Protein AF-0000000072193819 (afdb_homodimer)

pLDDT: mean 91.0, std 9.98, range [28.5, 98.56]

Foldseek 3Di:
DQPVVLVVVLLVLLVVLLVVPDPDADWADALQPQKIKHWAQDFDDKDKAWDAWKKKAWSFFKKWKDFLNDIDIDGHQKMKTQQGTAMMIMTTDDHHPVTITIMMMGHDDLVLLLVLCVVVPPDDDDADPAAASMDMDGDGSVLSVLSSVVSVCSVVSVCNVPVVVVSNSVNSNVCLVDPNNSNSCQCNDPPDLNVLLRVLSVVCLVVLQDDDDLCVSCVVSVHHSVSSQVRNSRHGVDGSVRRSLVSLLNQLLCCCQPVVDDQVCSNNVSHDPDSVVSQVVNCVVVVHGSVVVNVVPNPPPD/DQPVVLVVVLLVLLVVLLVVPDPDADWADALQPQKIKHWAQDFDDKDKAFDAWKKKAWSFFKKWKDFLNDIDIDGHQKMKTQQGTAMMIMTTDDHHPVTITIMMMGHDDLVLLLVLCVVCVVDDDDADPAAASMDMDGDGSVLSVLSSVVSVCSVVSVCNVPVVVVSNSVNSNVCLVDPNNSNSCQCNDPPDLNVLLRVLRVVCLVVLQDDDDLCVSQVVSVHHSVSSQVNNSRHGVDGSVVRSLVSLLNQLLCCCQPVVDDQVCSNNVSHDPDSVVSQVVNCVVVVHGSVVVNVVPNPPPD

Structure (mmCIF, N/CA/C/O backbone):
data_AF-0000000072193819-model_v1
#
loop_
_entity.id
_entity.type
_entity.pdbx_description
1 polymer 'Transcriptional regulator, AraC family'
#
loop_
_atom_site.group_PDB
_atom_site.id
_atom_site.type_symbol
_atom_site.label_atom_id
_atom_site.label_alt_id
_atom_site.label_comp_id
_atom_site.label_asym_id
_atom_site.label_entity_id
_atom_site.label_seq_id
_atom_site.pdbx_PDB_ins_code
_atom_site.Cartn_x
_atom_site.Cartn_y
_atom_site.Cartn_z
_atom_site.occupancy
_atom_site.B_iso_or_equiv
_atom_site.auth_seq_id
_atom_site.auth_comp_id
_atom_site.auth_asym_id
_atom_site.auth_atom_id
_atom_site.pdbx_PDB_model_num
ATOM 1 N N . MET A 1 1 ? -12.773 -4.914 16.984 1 46.46 1 MET A N 1
ATOM 2 C CA . MET A 1 1 ? -12.267 -4.518 18.296 1 46.46 1 MET A CA 1
ATOM 3 C C . MET A 1 1 ? -10.748 -4.385 18.276 1 46.46 1 MET A C 1
ATOM 5 O O . MET A 1 1 ? -10.049 -5.272 17.783 1 46.46 1 MET A O 1
ATOM 9 N N . THR A 1 2 ? -10.347 -3.106 18.478 1 63.57 2 THR A N 1
ATOM 10 C CA . THR A 1 2 ? -8.912 -2.849 18.515 1 63.57 2 THR A CA 1
ATOM 11 C C . THR A 1 2 ? -8.221 -3.78 19.507 1 63.57 2 THR A C 1
ATOM 13 O O . THR A 1 2 ? -8.588 -3.826 20.682 1 63.57 2 THR A O 1
ATOM 16 N N . ASP A 1 3 ? -7.495 -4.817 19.085 1 79.42 3 ASP A N 1
ATOM 17 C CA . ASP A 1 3 ? -6.646 -5.683 19.897 1 79.42 3 ASP A CA 1
ATOM 18 C C . ASP A 1 3 ? -5.637 -4.866 20.702 1 79.42 3 ASP A C 1
ATOM 20 O O . ASP A 1 3 ? -4.683 -4.322 20.141 1 79.42 3 ASP A O 1
ATOM 24 N N . PRO A 1 4 ? -5.942 -4.635 22.058 1 85.91 4 PRO A N 1
ATOM 25 C CA . PRO A 1 4 ? -5.079 -3.793 22.89 1 85.91 4 PRO A CA 1
ATOM 26 C C . PRO A 1 4 ? -3.613 -4.217 22.838 1 85.91 4 PRO A C 1
ATOM 28 O O . PRO A 1 4 ? -2.72 -3.368 22.874 1 85.91 4 PRO A O 1
ATOM 31 N N . ILE A 1 5 ? -3.4 -5.473 22.713 1 87.72 5 ILE A N 1
ATOM 32 C CA . ILE A 1 5 ? -2.035 -5.985 22.667 1 87.72 5 ILE A CA 1
ATOM 33 C C . ILE A 1 5 ? -1.352 -5.52 21.383 1 87.72 5 ILE A C 1
ATOM 35 O O . ILE A 1 5 ? -0.183 -5.126 21.401 1 87.72 5 ILE A O 1
ATOM 39 N N . ARG A 1 6 ? -2.119 -5.522 20.393 1 88.06 6 ARG A N 1
ATOM 40 C CA . ARG A 1 6 ? -1.593 -5.067 19.11 1 88.06 6 ARG A CA 1
ATOM 41 C C . ARG A 1 6 ? -1.24 -3.584 19.159 1 88.06 6 ARG A C 1
ATOM 43 O O . ARG A 1 6 ? -0.19 -3.174 18.661 1 88.06 6 ARG A O 1
ATOM 50 N N . MET A 1 7 ? -2.072 -2.813 19.861 1 92.61 7 MET A N 1
ATOM 51 C CA . MET A 1 7 ? -1.851 -1.373 19.967 1 92.61 7 MET A CA 1
ATOM 52 C C . MET A 1 7 ? -0.575 -1.075 20.748 1 92.61 7 MET A C 1
ATOM 54 O O . MET A 1 7 ? 0.223 -0.229 20.341 1 92.61 7 MET A O 1
ATOM 58 N N . ILE A 1 8 ? -0.338 -1.804 21.758 1 92.52 8 ILE A N 1
ATOM 59 C CA . ILE A 1 8 ? 0.835 -1.611 22.603 1 92.52 8 ILE A CA 1
ATOM 60 C C . ILE A 1 8 ? 2.099 -1.953 21.818 1 92.52 8 ILE A C 1
ATOM 62 O O . ILE A 1 8 ? 3.077 -1.203 21.847 1 92.52 8 ILE A O 1
ATOM 66 N N . ARG A 1 9 ? 2.041 -2.983 21.135 1 91.39 9 ARG A N 1
ATOM 67 C CA . ARG A 1 9 ? 3.186 -3.426 20.345 1 91.39 9 ARG A CA 1
ATOM 68 C C . ARG A 1 9 ? 3.532 -2.407 19.264 1 91.39 9 ARG A C 1
ATOM 70 O O . ARG A 1 9 ? 4.703 -2.077 19.068 1 91.39 9 ARG A O 1
ATOM 77 N N . LEU A 1 10 ? 2.527 -1.947 18.63 1 93.71 10 LEU A N 1
ATOM 78 C CA . LEU A 1 10 ? 2.731 -0.986 17.552 1 93.71 10 LEU A CA 1
ATOM 79 C C . LEU A 1 10 ? 3.341 0.306 18.085 1 93.71 10 LEU A C 1
ATOM 81 O O . LEU A 1 10 ? 4.237 0.879 17.459 1 93.71 10 LEU A O 1
ATOM 85 N N . ARG A 1 11 ? 2.899 0.736 19.216 1 95.03 11 ARG A N 1
ATOM 86 C CA . ARG A 1 11 ? 3.413 1.963 19.814 1 95.03 11 ARG A CA 1
ATOM 87 C C . ARG A 1 11 ? 4.87 1.8 20.235 1 95.03 11 ARG A C 1
ATOM 89 O O . ARG A 1 11 ? 5.684 2.705 20.039 1 95.03 11 ARG A O 1
ATOM 96 N N . GLU A 1 12 ? 5.189 0.659 20.747 1 94.08 12 GLU A N 1
ATOM 97 C CA . GLU A 1 12 ? 6.562 0.374 21.153 1 94.08 12 GLU A CA 1
ATOM 98 C C . GLU A 1 12 ? 7.495 0.324 19.946 1 94.08 12 GLU A C 1
ATOM 100 O O . GLU A 1 12 ? 8.605 0.858 19.991 1 94.08 12 GLU A O 1
ATOM 105 N N . GLU A 1 13 ? 7.029 -0.345 18.98 1 93.55 13 GLU A N 1
ATOM 106 C CA . GLU A 1 13 ? 7.805 -0.422 17.746 1 93.55 13 GLU A CA 1
ATOM 107 C C . GLU A 1 13 ? 8.042 0.965 17.155 1 93.55 13 GLU A C 1
ATOM 109 O O . GLU A 1 13 ? 9.145 1.269 16.695 1 93.55 13 GLU A O 1
ATOM 114 N N . LEU A 1 14 ? 7.029 1.785 17.203 1 96.31 14 LEU A N 1
ATOM 115 C CA . LEU A 1 14 ? 7.116 3.139 16.666 1 96.31 14 LEU A CA 1
ATOM 116 C C . LEU A 1 14 ? 8.125 3.971 17.451 1 96.31 14 LEU A C 1
ATOM 118 O O . LEU A 1 14 ? 8.947 4.676 16.861 1 96.31 14 LEU A O 1
ATOM 122 N N . LEU A 1 15 ? 8.071 3.842 18.733 1 95.9 15 LEU A N 1
ATOM 123 C CA . LEU A 1 15 ? 8.995 4.56 19.604 1 95.9 15 LEU A CA 1
ATOM 124 C C . LEU A 1 15 ? 10.438 4.162 19.313 1 95.9 15 LEU A C 1
ATOM 126 O O . LEU A 1 15 ? 11.308 5.024 19.172 1 95.9 15 LEU A O 1
ATOM 130 N N . GLU A 1 16 ? 10.646 2.93 19.13 1 94.41 16 GLU A N 1
ATOM 131 C CA . GLU A 1 16 ? 11.988 2.417 18.87 1 94.41 16 GLU A CA 1
ATOM 132 C C . GLU A 1 16 ? 12.507 2.891 17.516 1 94.41 16 GLU A C 1
ATOM 134 O O . GLU A 1 16 ? 13.651 3.336 17.405 1 94.41 16 GLU A O 1
ATOM 139 N N . ARG A 1 17 ? 11.707 2.799 16.541 1 95.2 17 ARG A N 1
ATOM 140 C CA . ARG A 1 17 ? 12.118 3.206 15.202 1 95.2 17 ARG A CA 1
ATOM 141 C C . ARG A 1 17 ? 12.393 4.705 15.145 1 95.2 17 ARG A C 1
ATOM 143 O O . ARG A 1 17 ? 13.37 5.14 14.531 1 95.2 17 ARG A O 1
ATOM 150 N N . LEU A 1 18 ? 11.481 5.429 15.77 1 96.24 18 LEU A N 1
ATOM 151 C CA . LEU A 1 18 ? 11.629 6.881 15.758 1 96.24 18 LEU A CA 1
ATOM 152 C C . LEU A 1 18 ? 12.944 7.298 16.406 1 96.24 18 LEU A C 1
ATOM 154 O O . LEU A 1 18 ? 13.673 8.131 15.862 1 96.24 18 LEU A O 1
ATOM 158 N N . ARG A 1 19 ? 13.312 6.716 17.458 1 93.39 19 ARG A N 1
ATOM 159 C CA . ARG A 1 19 ? 14.539 7.041 18.178 1 93.39 19 ARG A CA 1
ATOM 160 C C . ARG A 1 19 ? 15.768 6.749 17.324 1 93.39 19 ARG A C 1
ATOM 162 O O . ARG A 1 19 ? 16.751 7.492 17.366 1 93.39 19 ARG A O 1
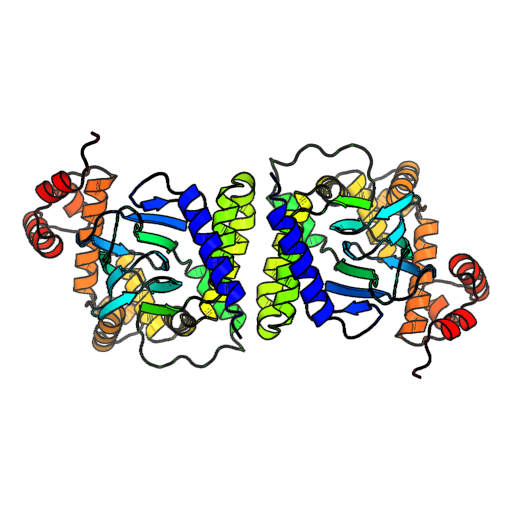ATOM 169 N N . CYS A 1 20 ? 15.669 5.731 16.509 1 94.82 20 CYS A N 1
ATOM 170 C CA . CYS A 1 20 ? 16.796 5.327 15.675 1 94.82 20 CYS A CA 1
ATOM 171 C C . CYS A 1 20 ? 17.022 6.324 14.544 1 94.82 20 CYS A C 1
ATOM 173 O O . CYS A 1 20 ? 18.141 6.457 14.044 1 94.82 20 CYS A O 1
ATOM 175 N N . HIS A 1 21 ? 15.99 7.085 14.268 1 96.3 21 HIS A N 1
ATOM 176 C CA . HIS A 1 21 ? 16.101 7.956 13.104 1 96.3 21 HIS A CA 1
ATOM 177 C C . HIS A 1 21 ? 16.243 9.416 13.52 1 96.3 21 HIS A C 1
ATOM 179 O O . HIS A 1 21 ? 16.281 10.307 12.668 1 96.3 21 HIS A O 1
ATOM 185 N N . LEU A 1 22 ? 16.304 9.633 14.825 1 95.69 22 LEU A N 1
ATOM 186 C CA . LEU A 1 22 ? 16.42 11.002 15.315 1 95.69 22 LEU A CA 1
ATOM 187 C C . LEU A 1 22 ? 17.848 11.301 15.759 1 95.69 22 LEU A C 1
ATOM 189 O O . LEU A 1 22 ? 18.317 10.7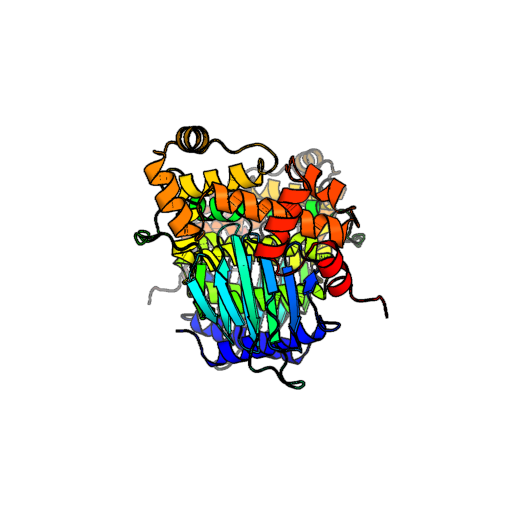59 16.762 1 95.69 22 LEU A O 1
ATOM 193 N N . PRO A 1 23 ? 18.581 12.124 15.096 1 92.07 23 PRO A N 1
ATOM 194 C CA . PRO A 1 23 ? 19.967 12.43 15.457 1 92.07 23 PRO A CA 1
ATOM 195 C C . PRO A 1 23 ? 20.07 13.365 16.66 1 92.07 23 PRO A C 1
ATOM 197 O O . PRO A 1 23 ? 21.127 13.453 17.29 1 92.07 23 PRO A O 1
ATOM 200 N N . GLY A 1 24 ? 19.055 14.131 17.002 1 91.08 24 GLY A N 1
ATOM 201 C CA . GLY A 1 24 ? 19.012 15.099 18.087 1 91.08 24 GLY A CA 1
ATOM 202 C C . GLY A 1 24 ? 17.726 15.902 18.12 1 91.08 24 GLY A C 1
ATOM 203 O O . GLY A 1 24 ? 16.773 15.588 17.403 1 91.08 24 GLY A O 1
ATOM 204 N N . PRO A 1 25 ? 17.714 16.884 18.971 1 91.26 25 PRO A N 1
ATOM 205 C CA . PRO A 1 25 ? 16.506 17.707 19.064 1 91.26 25 PRO A CA 1
ATOM 206 C C . PRO A 1 25 ? 16.256 18.533 17.805 1 91.26 25 PRO A C 1
ATOM 208 O O . PRO A 1 25 ? 17.205 18.955 17.14 1 91.26 25 PRO A O 1
ATOM 211 N N . GLY A 1 26 ? 14.986 18.779 17.453 1 91.89 26 GLY A N 1
ATOM 212 C CA . GLY A 1 26 ? 14.621 19.583 16.298 1 91.89 26 GLY A CA 1
ATOM 213 C C . GLY A 1 26 ? 13.633 18.892 15.377 1 91.89 26 GLY A C 1
ATOM 214 O O . GLY A 1 26 ? 12.991 17.915 15.769 1 91.89 26 GLY A O 1
ATOM 215 N N . ILE A 1 27 ? 13.406 19.485 14.286 1 93.61 27 ILE A N 1
ATOM 216 C CA . ILE A 1 27 ? 12.573 18.931 13.224 1 93.61 27 ILE A CA 1
ATOM 217 C C . ILE A 1 27 ? 13.458 18.321 12.139 1 93.61 27 ILE A C 1
ATOM 219 O O . ILE A 1 27 ? 14.366 18.98 11.626 1 93.61 27 ILE A O 1
ATOM 223 N N . HIS A 1 28 ? 13.176 17.105 11.76 1 96.62 28 HIS A N 1
ATOM 224 C CA . HIS A 1 28 ? 14.025 16.384 10.817 1 96.62 28 HIS A CA 1
ATOM 225 C C . HIS A 1 28 ? 13.215 15.86 9.636 1 96.62 28 HIS A C 1
ATOM 227 O O . HIS A 1 28 ? 12.491 14.87 9.765 1 96.62 28 HIS A O 1
ATOM 233 N N . PRO A 1 29 ? 13.361 16.546 8.485 1 96.85 29 PRO A N 1
ATOM 234 C CA . PRO A 1 29 ? 12.765 15.955 7.284 1 96.85 29 PRO A CA 1
ATOM 235 C C . PRO A 1 29 ? 13.372 14.599 6.93 1 96.85 29 PRO A C 1
ATOM 237 O O . PRO A 1 29 ? 14.545 14.35 7.217 1 96.85 29 PRO A O 1
ATOM 240 N N . THR A 1 30 ? 12.619 13.731 6.349 1 97.81 30 THR A N 1
ATOM 241 C CA . THR A 1 30 ? 13.116 12.418 5.953 1 97.81 30 THR A CA 1
ATOM 242 C C . THR A 1 30 ? 13.232 12.319 4.435 1 97.81 30 THR A C 1
ATOM 244 O O . THR A 1 30 ? 12.926 13.275 3.72 1 97.81 30 THR A O 1
ATOM 247 N N . ALA A 1 31 ? 13.731 11.195 4.017 1 97.16 31 ALA A N 1
ATOM 248 C CA . ALA A 1 31 ? 13.858 10.935 2.585 1 97.16 31 ALA A CA 1
ATOM 249 C C . ALA A 1 31 ? 12.49 10.73 1.941 1 97.16 31 ALA A C 1
ATOM 251 O O . ALA A 1 31 ? 12.365 10.754 0.714 1 97.16 31 ALA A O 1
ATOM 252 N N . ILE A 1 32 ? 11.504 10.444 2.754 1 97.98 32 ILE A N 1
ATOM 253 C CA . ILE A 1 32 ? 10.134 10.381 2.257 1 97.98 32 ILE A CA 1
ATOM 254 C C . ILE A 1 32 ? 9.523 11.78 2.25 1 97.98 32 ILE A C 1
ATOM 256 O O . ILE A 1 32 ? 9.376 12.406 3.303 1 97.98 32 ILE A O 1
ATOM 260 N N . GLU A 1 33 ? 9.154 12.232 1.109 1 96.26 33 GLU A N 1
ATOM 261 C CA . GLU A 1 33 ? 8.659 13.596 0.946 1 96.26 33 GLU A CA 1
ATOM 262 C C . GLU A 1 33 ? 7.459 13.86 1.851 1 96.26 33 GLU A C 1
ATOM 264 O O . GLU A 1 33 ? 6.503 13.082 1.866 1 96.26 33 GLU A O 1
ATOM 269 N N . GLY A 1 34 ? 7.577 14.934 2.657 1 96.68 34 GLY A N 1
ATOM 270 C CA . GLY A 1 34 ? 6.467 15.367 3.49 1 96.68 34 GLY A CA 1
ATOM 271 C C . GLY A 1 34 ? 6.478 14.739 4.872 1 96.68 34 GLY A C 1
ATOM 272 O O . GLY A 1 34 ? 5.751 15.179 5.765 1 96.68 34 GLY A O 1
ATOM 273 N N . LEU A 1 35 ? 7.247 13.674 5.071 1 98.52 35 LEU A N 1
ATOM 274 C CA . LEU A 1 35 ? 7.326 12.994 6.36 1 98.52 35 LEU A CA 1
ATOM 275 C C . LEU A 1 35 ? 8.449 13.575 7.213 1 98.52 35 LEU A C 1
ATOM 277 O O . LEU A 1 35 ? 9.61 13.577 6.799 1 98.52 35 LEU A O 1
ATOM 281 N N . ASN A 1 36 ? 8.117 14.052 8.41 1 98.2 36 ASN A N 1
ATOM 282 C CA . ASN A 1 36 ? 9.073 14.701 9.3 1 98.2 36 ASN A CA 1
ATOM 283 C C . ASN A 1 36 ? 9.031 14.1 10.702 1 98.2 36 ASN A C 1
ATOM 285 O O . ASN A 1 36 ? 7.964 13.724 11.19 1 98.2 36 ASN A O 1
ATOM 289 N N . LEU A 1 37 ? 10.144 14.013 11.286 1 98.32 37 LEU A N 1
ATOM 290 C CA . LEU A 1 37 ? 10.295 13.536 12.657 1 98.32 37 LEU A CA 1
ATOM 291 C C . LEU A 1 37 ? 10.696 14.676 13.587 1 98.32 37 LEU A C 1
ATOM 293 O O . LEU A 1 37 ? 11.5 15.533 13.215 1 98.32 37 LEU A O 1
ATOM 297 N N . VAL A 1 38 ? 10.157 14.711 14.792 1 96.31 38 VAL A N 1
ATOM 298 C CA . VAL A 1 38 ? 10.404 15.824 15.702 1 96.31 38 VAL A CA 1
ATOM 299 C C . VAL A 1 38 ? 10.829 15.29 17.068 1 96.31 38 VAL A C 1
ATOM 301 O O . VAL A 1 38 ? 10.206 14.371 17.604 1 96.31 38 VAL A O 1
ATOM 304 N N . LEU A 1 39 ? 11.845 15.783 17.574 1 95.37 39 LEU A N 1
ATOM 305 C CA . LEU A 1 39 ? 12.307 15.563 18.94 1 95.37 39 LEU A CA 1
ATOM 306 C C . LEU A 1 39 ? 12.461 16.886 19.682 1 95.37 39 LEU A C 1
ATOM 308 O O . LEU A 1 39 ? 13.165 17.785 19.217 1 95.37 39 LEU A O 1
ATOM 312 N N . ARG A 1 40 ? 11.764 17.042 20.748 1 93.07 40 ARG A N 1
ATOM 313 C CA . ARG A 1 40 ? 11.917 18.201 21.621 1 93.07 40 ARG A CA 1
ATOM 314 C C . ARG A 1 40 ? 12.303 17.776 23.034 1 93.07 40 ARG A C 1
ATOM 316 O O . ARG A 1 40 ? 11.713 16.849 23.592 1 93.07 40 ARG A O 1
ATOM 323 N N . GLU A 1 41 ? 13.247 18.44 23.568 1 88.61 41 GLU A N 1
ATOM 324 C CA . GLU A 1 41 ? 13.736 18.118 24.906 1 88.61 41 GLU A CA 1
ATOM 325 C C . GLU A 1 41 ? 13.438 19.247 25.889 1 88.61 41 GLU A C 1
ATOM 327 O O . GLU A 1 41 ? 13.588 19.077 27.101 1 88.61 41 GLU A O 1
ATOM 332 N N . GLU A 1 42 ? 13.159 20.383 25.362 1 80.91 42 GLU A N 1
ATOM 333 C CA . GLU A 1 42 ? 12.879 21.524 26.229 1 80.91 42 GLU A CA 1
ATOM 334 C C . GLU A 1 42 ? 11.403 21.907 26.177 1 80.91 42 GLU A C 1
ATOM 336 O O . GLU A 1 42 ? 10.759 21.777 25.134 1 80.91 42 GLU A O 1
ATOM 341 N N . SER A 1 43 ? 10.942 22.349 27.421 1 74.54 43 SER A N 1
ATOM 342 C CA . SER A 1 43 ? 9.53 22.693 27.558 1 74.54 43 SER A CA 1
ATOM 343 C C . SER A 1 43 ? 9.322 24.203 27.516 1 74.54 43 SER A C 1
ATOM 345 O O . SER A 1 43 ? 10.273 24.97 27.679 1 74.54 43 SER A O 1
ATOM 347 N N . GLY A 1 44 ? 8.114 24.577 27.176 1 66.2 44 GLY A N 1
ATOM 348 C CA . GLY A 1 44 ? 7.538 25.861 27.542 1 66.2 44 GLY A CA 1
ATOM 349 C C . GLY A 1 44 ? 7.699 26.916 26.464 1 66.2 44 GLY A C 1
ATOM 350 O O . GLY A 1 44 ? 6.97 27.911 26.448 1 66.2 44 GLY A O 1
ATOM 351 N N . LYS A 1 45 ? 8.539 26.773 25.509 1 77.7 45 LYS A N 1
ATOM 352 C CA . LYS A 1 45 ? 8.615 27.835 24.509 1 77.7 45 LYS A CA 1
ATOM 353 C C . LYS A 1 45 ? 7.59 27.62 23.4 1 77.7 45 LYS A C 1
ATOM 355 O O . LYS A 1 45 ? 7.565 26.563 22.766 1 77.7 45 LYS A O 1
ATOM 360 N N . ALA A 1 46 ? 6.735 28.68 23.355 1 83.04 46 ALA A N 1
ATOM 361 C CA . ALA A 1 46 ? 5.72 28.619 22.307 1 83.04 46 ALA A CA 1
ATOM 362 C C . ALA A 1 46 ? 6.348 28.779 20.925 1 83.04 46 ALA A C 1
ATOM 364 O O . ALA A 1 46 ? 7.248 29.601 20.736 1 83.04 46 ALA A O 1
ATOM 365 N N . GLU A 1 47 ? 5.951 27.908 20.117 1 85.81 47 GLU A N 1
ATOM 366 C CA . GLU A 1 47 ? 6.35 28.005 18.716 1 85.81 47 GLU A CA 1
ATOM 367 C C . GLU A 1 47 ? 5.175 28.421 17.835 1 85.81 47 GLU A C 1
ATOM 369 O O . GLU A 1 47 ? 4.049 27.963 18.036 1 85.81 47 GLU A O 1
ATOM 374 N N . LYS A 1 48 ? 5.457 29.424 17.02 1 87.85 48 LYS A N 1
ATOM 375 C CA . LYS A 1 48 ? 4.458 29.881 16.059 1 87.85 48 LYS A CA 1
ATOM 376 C C . LYS A 1 48 ? 4.86 29.516 14.633 1 87.85 48 LYS A C 1
ATOM 378 O O . LYS A 1 48 ? 6.031 29.63 14.263 1 87.85 48 LYS A O 1
ATOM 383 N N . CYS A 1 49 ? 3.902 29.028 13.958 1 88.04 49 CYS A N 1
ATOM 384 C CA . CYS A 1 49 ? 4.178 28.704 12.563 1 88.04 49 CYS A CA 1
ATOM 385 C C . CYS A 1 49 ? 2.9 28.73 11.733 1 88.04 49 CYS A C 1
ATOM 387 O O . CYS A 1 49 ? 1.797 28.733 12.284 1 88.04 49 CYS A O 1
ATOM 389 N N . PHE A 1 50 ? 3.051 28.995 10.476 1 89.62 50 PHE A N 1
ATOM 390 C CA . PHE A 1 50 ? 1.975 28.797 9.512 1 89.62 50 PHE A CA 1
ATOM 391 C C . PHE A 1 50 ? 2.124 27.457 8.802 1 89.62 50 PHE A C 1
ATOM 393 O O . PHE A 1 50 ? 3.051 27.267 8.012 1 89.62 50 PHE A O 1
ATOM 400 N N . GLU A 1 51 ? 1.234 26.56 9.043 1 88.57 51 GLU A N 1
ATOM 401 C CA . GLU A 1 51 ? 1.433 25.181 8.607 1 88.57 51 GLU A CA 1
ATOM 402 C C . GLU A 1 51 ? 0.546 24.847 7.411 1 88.57 51 GLU A C 1
ATOM 404 O O . GLU A 1 51 ? -0.574 25.349 7.303 1 88.57 51 GLU A O 1
ATOM 409 N N . ARG A 1 52 ? 1.103 24.023 6.592 1 92.53 52 ARG A N 1
ATOM 410 C CA . ARG A 1 52 ? 0.315 23.348 5.567 1 92.53 52 ARG A CA 1
ATOM 411 C C . ARG A 1 52 ? -0.519 22.222 6.17 1 92.53 52 ARG A C 1
ATOM 413 O O . ARG A 1 52 ? -0.245 21.767 7.283 1 92.53 52 ARG A O 1
ATOM 420 N N . PRO A 1 53 ? -1.505 21.796 5.396 1 95.59 53 PRO A N 1
ATOM 421 C CA . PRO A 1 53 ? -2.295 20.665 5.889 1 95.59 53 PRO A CA 1
ATOM 422 C C . PRO A 1 53 ? -1.435 19.452 6.236 1 95.59 53 PRO A C 1
ATOM 424 O O . PRO A 1 53 ? -0.525 19.099 5.481 1 95.59 53 PRO A O 1
ATOM 427 N N . LEU A 1 54 ? -1.7 18.864 7.39 1 97.72 54 LEU A N 1
ATOM 428 C CA . LEU A 1 54 ? -0.844 17.772 7.841 1 97.72 54 LEU A CA 1
ATOM 429 C C . LEU A 1 54 ? -1.6 16.843 8.784 1 97.72 54 LEU A C 1
ATOM 431 O O . LEU A 1 54 ? -2.667 17.199 9.29 1 97.72 54 LEU A O 1
ATOM 435 N N . VAL A 1 55 ? -1.162 15.644 8.899 1 98.35 55 VAL A N 1
ATOM 436 C CA . VAL A 1 55 ? -1.499 14.743 9.996 1 98.35 55 VAL A CA 1
ATOM 437 C C . VAL A 1 55 ? -0.29 14.569 10.912 1 98.35 55 VAL A C 1
ATOM 439 O O . VAL A 1 55 ? 0.834 14.385 10.439 1 98.35 55 VAL A O 1
ATOM 442 N N . GLY A 1 56 ? -0.5 14.754 12.155 1 97.97 56 GLY A N 1
ATOM 443 C CA . GLY A 1 56 ? 0.534 14.573 13.161 1 97.97 56 GLY A CA 1
ATOM 444 C C . GLY A 1 56 ? 0.2 13.494 14.174 1 97.97 56 GLY A C 1
ATOM 445 O O . GLY A 1 56 ? -0.959 13.34 14.565 1 97.97 56 GLY A O 1
ATOM 446 N N . LEU A 1 57 ? 1.149 12.779 14.61 1 98.29 57 LEU A N 1
ATOM 447 C CA . LEU A 1 57 ? 1.005 11.718 15.601 1 98.29 57 LEU A CA 1
ATOM 448 C C . LEU A 1 57 ? 1.95 11.941 16.777 1 98.29 57 LEU A C 1
ATOM 450 O O . LEU A 1 57 ? 3.169 11.997 16.596 1 98.29 57 LEU A O 1
ATOM 454 N N . VAL A 1 58 ? 1.41 12.044 17.925 1 97.63 58 VAL A N 1
ATOM 455 C CA . VAL A 1 58 ? 2.23 12.123 19.13 1 97.63 58 VAL A CA 1
ATOM 456 C C . VAL A 1 58 ? 2.676 10.722 19.544 1 97.63 58 VAL A C 1
ATOM 458 O O . VAL A 1 58 ? 1.849 9.883 19.909 1 97.63 58 VAL A O 1
ATOM 461 N N . VAL A 1 59 ? 3.924 10.5 19.524 1 97.03 59 VAL A N 1
ATOM 462 C CA . VAL A 1 59 ? 4.467 9.206 19.922 1 97.03 59 VAL A CA 1
ATOM 463 C C . VAL A 1 59 ? 4.734 9.197 21.426 1 97.03 59 VAL A C 1
ATOM 465 O O . VAL A 1 59 ? 4.534 8.179 22.092 1 97.03 59 VAL A O 1
ATOM 468 N N . GLN A 1 60 ? 5.185 10.348 21.92 1 95.81 60 GLN A N 1
ATOM 469 C CA . GLN A 1 60 ? 5.479 10.511 23.34 1 95.81 60 GLN A CA 1
ATOM 470 C C . GLN A 1 60 ? 5.319 11.965 23.772 1 95.81 60 GLN A C 1
ATOM 472 O O . GLN A 1 60 ? 5.745 12.88 23.064 1 95.81 60 GLN A O 1
ATOM 477 N N . GLY A 1 61 ? 4.663 12.121 24.932 1 94.16 61 GLY A N 1
ATOM 478 C CA . GLY A 1 61 ? 4.534 13.455 25.495 1 94.16 61 GLY A CA 1
ATOM 479 C C . GLY A 1 61 ? 3.187 14.094 25.214 1 94.16 61 GLY A C 1
ATOM 480 O O . GLY A 1 61 ? 2.228 13.403 24.862 1 94.16 61 GLY A O 1
ATOM 481 N N . THR A 1 62 ? 3.104 15.409 25.522 1 94.48 62 THR A N 1
ATOM 482 C CA . THR A 1 62 ? 1.866 16.165 25.363 1 94.48 62 THR A CA 1
ATOM 483 C C . THR A 1 62 ? 2.134 17.502 24.679 1 94.48 62 THR A C 1
ATOM 485 O O . THR A 1 62 ? 3.11 18.184 24.997 1 94.48 62 THR A O 1
ATOM 488 N N . LYS A 1 63 ? 1.295 17.796 23.739 1 94.87 63 LYS A N 1
ATOM 489 C CA . LYS A 1 63 ? 1.406 19.049 22.996 1 94.87 63 LYS A CA 1
ATOM 490 C C . LYS A 1 63 ? 0.136 19.884 23.134 1 94.87 63 LYS A C 1
ATOM 492 O O . LYS A 1 63 ? -0.972 19.345 23.114 1 94.87 63 LYS A O 1
ATOM 497 N N . HIS A 1 64 ? 0.293 21.132 23.373 1 94.65 64 HIS A N 1
ATOM 498 C CA . HIS A 1 64 ? -0.773 22.127 23.36 1 94.65 64 HIS A CA 1
ATOM 499 C C . HIS A 1 64 ? -0.684 23.014 22.122 1 94.65 64 HIS A C 1
ATOM 501 O O . HIS A 1 64 ? 0.39 23.521 21.793 1 94.65 64 HIS A O 1
ATOM 507 N N . SER A 1 65 ? -1.792 23.111 21.426 1 94.6 65 SER A N 1
ATOM 508 C CA . SER A 1 65 ? -1.797 23.932 20.219 1 94.6 65 SER A CA 1
ATOM 509 C C . SER A 1 65 ? -3.027 24.831 20.167 1 94.6 65 SER A C 1
ATOM 511 O O . SER A 1 65 ? -4.122 24.417 20.554 1 94.6 65 SER A O 1
ATOM 513 N N . PHE A 1 66 ? -2.792 26.011 19.809 1 92.19 66 PHE A N 1
ATOM 514 C CA . PHE A 1 66 ? -3.868 26.928 19.452 1 92.19 66 PHE A CA 1
ATOM 515 C C . PHE A 1 66 ? -4.023 27.017 17.938 1 92.19 66 PHE A C 1
ATOM 517 O O . PHE A 1 66 ? -3.11 27.463 17.241 1 92.19 66 PHE A O 1
ATOM 524 N N . MET A 1 67 ? -5.148 26.493 17.458 1 90.98 67 MET A N 1
ATOM 525 C CA . MET A 1 67 ? -5.445 26.406 16.031 1 90.98 67 MET A CA 1
ATOM 526 C C . MET A 1 67 ? -6.903 26.757 15.757 1 90.98 67 MET A C 1
ATOM 528 O O . MET A 1 67 ? -7.805 26.242 16.42 1 90.98 67 MET A O 1
ATOM 532 N N . GLY A 1 68 ? -7.097 27.627 14.777 1 83.82 68 GLY A N 1
ATOM 533 C CA . GLY A 1 68 ? -8.462 27.96 14.401 1 83.82 68 GLY A CA 1
ATOM 534 C C . GLY A 1 68 ? -9.249 28.61 15.524 1 83.82 68 GLY A C 1
ATOM 535 O O . GLY A 1 68 ? -10.442 28.348 15.685 1 83.82 68 GLY A O 1
ATOM 536 N N . GLY A 1 69 ? -8.588 29.2 16.372 1 82.88 69 GLY A N 1
ATOM 537 C CA . GLY A 1 69 ? -9.25 29.917 17.45 1 82.88 69 GLY A CA 1
ATOM 538 C C . GLY A 1 69 ? -9.591 29.032 18.634 1 82.88 69 GLY A C 1
ATOM 539 O O . GLY A 1 69 ? -10.29 29.461 19.555 1 82.88 69 GLY A O 1
ATOM 540 N N . ARG A 1 70 ? -9.085 27.847 18.595 1 90.4 70 ARG A N 1
ATOM 541 C CA . ARG A 1 70 ? -9.396 26.906 19.666 1 90.4 70 ARG A CA 1
ATOM 542 C C . ARG A 1 70 ? -8.126 26.271 20.223 1 90.4 70 ARG A C 1
ATOM 544 O O . ARG A 1 70 ? -7.11 26.192 19.529 1 90.4 70 ARG A O 1
ATOM 551 N N . ASP A 1 71 ? -8.306 25.863 21.421 1 92.92 71 ASP A N 1
ATOM 552 C CA . ASP A 1 71 ? -7.208 25.174 22.09 1 92.92 71 ASP A CA 1
ATOM 553 C C . ASP A 1 71 ? -7.359 23.659 21.976 1 92.92 71 ASP A C 1
ATOM 555 O O . ASP A 1 71 ? -8.455 23.124 22.154 1 92.92 71 ASP A O 1
ATOM 559 N N . TYR A 1 72 ? -6.284 23.069 21.693 1 94.75 72 TYR A N 1
ATOM 560 C CA . TYR A 1 72 ? -6.239 21.613 21.625 1 94.75 72 TYR A CA 1
ATOM 561 C C . TYR A 1 72 ? -5.103 21.062 22.479 1 94.75 72 TYR A C 1
ATOM 563 O O . TYR A 1 72 ? -4.013 21.637 22.518 1 94.75 72 TYR A O 1
ATOM 571 N N . THR A 1 73 ? -5.388 20.086 23.184 1 95.63 73 THR A N 1
ATOM 572 C CA . THR A 1 73 ? -4.377 19.306 23.89 1 95.63 73 THR A CA 1
ATOM 573 C C . THR A 1 73 ? -4.416 17.845 23.45 1 95.63 73 THR A C 1
ATOM 575 O O . THR A 1 73 ? -5.481 17.223 23.44 1 95.63 73 THR A O 1
ATOM 578 N N . TYR A 1 74 ? -3.291 17.362 23.088 1 96.08 74 TYR A N 1
ATOM 579 C CA . TYR A 1 74 ? -3.226 15.976 22.639 1 96.08 74 TYR A CA 1
ATOM 580 C C . TYR A 1 74 ? -1.891 15.343 23.014 1 96.08 74 TYR A C 1
ATOM 582 O O . TYR A 1 74 ? -0.874 16.034 23.11 1 96.08 74 TYR A O 1
ATOM 590 N N . GLY A 1 75 ? -2.024 13.993 23.268 1 95.11 75 GLY A N 1
ATOM 591 C CA . GLY A 1 75 ? -0.867 13.304 23.818 1 95.11 75 GLY A CA 1
ATOM 592 C C . GLY A 1 75 ? -0.637 11.937 23.203 1 95.11 75 GLY A C 1
ATOM 593 O O . GLY A 1 75 ? -1.044 11.686 22.067 1 95.11 75 GLY A O 1
ATOM 594 N N . ASP A 1 76 ? 0.002 10.999 23.965 1 92.77 76 ASP A N 1
ATOM 595 C CA . ASP A 1 76 ? 0.505 9.711 23.497 1 92.77 76 ASP A CA 1
ATOM 596 C C . ASP A 1 76 ? -0.57 8.949 22.725 1 92.77 76 ASP A C 1
ATOM 598 O O . ASP A 1 76 ? -1.627 8.629 23.274 1 92.77 76 ASP A O 1
ATOM 602 N N . GLY A 1 77 ? -0.209 8.742 21.505 1 93.82 77 GLY A N 1
ATOM 603 C CA . GLY A 1 77 ? -1.075 7.888 20.707 1 93.82 77 GLY A CA 1
ATOM 604 C C . GLY A 1 77 ? -2.188 8.649 20.013 1 93.82 77 GLY A C 1
ATOM 605 O O . GLY A 1 77 ? -2.966 8.068 19.254 1 93.82 77 GLY A O 1
ATOM 606 N N . GLN A 1 78 ? -2.269 9.935 20.279 1 96.8 78 GLN A N 1
ATOM 607 C CA . GLN A 1 78 ? -3.284 10.736 19.603 1 96.8 78 GLN A CA 1
ATOM 608 C C . GLN A 1 78 ? -2.724 11.38 18.338 1 96.8 78 GLN A C 1
ATOM 610 O O . GLN A 1 78 ? -1.519 11.615 18.236 1 96.8 78 GLN A O 1
ATOM 615 N N . SER A 1 79 ? -3.599 11.519 17.405 1 97.99 79 SER A N 1
ATOM 616 C CA . SER A 1 79 ? -3.243 12.179 16.153 1 97.99 79 SER A CA 1
ATOM 617 C C . SER A 1 79 ? -4.059 13.451 15.949 1 97.99 79 SER A C 1
ATOM 619 O O . SER A 1 79 ? -5.156 13.587 16.496 1 97.99 79 SER A O 1
ATOM 621 N N . VAL A 1 80 ? -3.474 14.37 15.24 1 97.46 80 VAL A N 1
ATOM 622 C CA . VAL A 1 80 ? -4.118 15.634 14.896 1 97.46 80 VAL A CA 1
ATOM 623 C C . VAL A 1 80 ? -4.081 15.837 13.383 1 97.46 80 VAL A C 1
ATOM 625 O O . VAL A 1 80 ? -3.08 15.528 12.733 1 97.46 80 VAL A O 1
ATOM 628 N N . VAL A 1 81 ? -5.202 16.251 12.845 1 96.94 81 VAL A N 1
ATOM 629 C CA . VAL A 1 81 ? -5.254 16.641 11.44 1 96.94 81 VAL A CA 1
ATOM 630 C C . VAL A 1 81 ? -5.579 18.129 11.329 1 96.94 81 VAL A C 1
ATOM 632 O O . VAL A 1 81 ? -6.547 18.606 11.926 1 96.94 81 VAL A O 1
ATOM 635 N N . VAL A 1 82 ? -4.751 18.825 10.713 1 96.14 82 VAL A N 1
ATOM 636 C CA . VAL A 1 82 ? -5.001 20.193 10.269 1 96.14 82 VAL A CA 1
ATOM 637 C C . VAL A 1 82 ? -5.281 20.206 8.768 1 96.14 82 VAL A C 1
ATOM 639 O O . VAL A 1 82 ? -4.388 19.937 7.961 1 96.14 82 VAL A O 1
ATOM 642 N N . ALA A 1 83 ? -6.471 20.611 8.385 1 93.99 83 ALA A N 1
ATOM 643 C CA . ALA A 1 83 ? -6.939 20.3 7.036 1 93.99 83 ALA A CA 1
ATOM 644 C C . ALA A 1 83 ? -6.72 21.481 6.095 1 93.99 83 ALA A C 1
ATOM 646 O O . ALA A 1 83 ? -6.828 21.338 4.874 1 93.99 83 ALA A O 1
ATOM 647 N N . VAL A 1 84 ? -6.383 22.619 6.605 1 92.83 84 VAL A N 1
ATOM 648 C CA . VAL A 1 84 ? -6.138 23.8 5.783 1 92.83 84 VAL A CA 1
ATOM 649 C C . VAL A 1 84 ? -4.888 24.524 6.277 1 92.83 84 VAL A C 1
ATOM 651 O O . VAL A 1 84 ? -4.45 24.316 7.411 1 92.83 84 VAL A O 1
ATOM 654 N N . ASP A 1 85 ? -4.345 25.314 5.409 1 92.65 85 ASP A N 1
ATOM 655 C CA . ASP A 1 85 ? -3.237 26.165 5.832 1 92.65 85 ASP A CA 1
ATOM 656 C C . ASP A 1 85 ? -3.667 27.113 6.949 1 92.65 85 ASP A C 1
ATOM 658 O O . ASP A 1 85 ? -4.663 27.827 6.815 1 92.65 85 ASP A O 1
ATOM 662 N N . MET A 1 86 ? -2.946 27.104 8.023 1 92.07 86 MET A N 1
ATOM 663 C CA . MET A 1 86 ? -3.351 28.034 9.074 1 92.07 86 MET A CA 1
ATOM 664 C C . MET A 1 86 ? -2.223 28.242 10.079 1 92.07 86 MET A C 1
ATOM 666 O O . MET A 1 86 ? -1.305 27.425 10.166 1 92.07 86 MET A O 1
ATOM 670 N N . PRO A 1 87 ? -2.236 29.372 10.771 1 91.26 87 PRO A N 1
ATOM 671 C CA . PRO A 1 87 ? -1.257 29.579 11.84 1 91.26 87 PRO A CA 1
ATOM 672 C C . PRO A 1 87 ? -1.495 28.668 13.042 1 91.26 87 PRO A C 1
ATOM 674 O O . PRO A 1 87 ? -2.644 28.41 13.407 1 91.26 87 PRO A O 1
ATOM 677 N N . ILE A 1 88 ? -0.483 28.215 13.594 1 92.77 88 ILE A N 1
ATOM 678 C CA . ILE A 1 88 ? -0.523 27.361 14.775 1 92.77 88 ILE A CA 1
ATOM 679 C C . ILE A 1 88 ? 0.451 27.888 15.827 1 92.77 88 ILE A C 1
ATOM 681 O O . ILE A 1 88 ? 1.583 28.256 15.505 1 92.77 88 ILE A O 1
ATOM 685 N N . ILE A 1 89 ? 0.033 28.057 16.977 1 91.48 89 ILE A N 1
ATOM 686 C CA . ILE A 1 89 ? 0.888 28.286 18.136 1 91.48 89 ILE A CA 1
ATOM 687 C C . ILE A 1 89 ? 0.898 27.044 19.024 1 91.48 89 ILE A C 1
ATOM 689 O O . ILE A 1 89 ? -0.16 26.532 19.397 1 91.48 89 ILE A O 1
ATOM 693 N N . SER A 1 90 ? 2.068 26.581 19.299 1 92.78 90 SER A N 1
ATOM 694 C CA . SER A 1 90 ? 2.084 25.345 20.074 1 92.78 90 SER A CA 1
ATOM 695 C C . SER A 1 90 ? 3.242 25.328 21.065 1 92.78 90 SER A C 1
ATOM 697 O O . SER A 1 90 ? 4.22 26.06 20.898 1 92.78 90 SER A O 1
ATOM 699 N N . TYR A 1 91 ? 3.062 24.577 22.091 1 91.96 91 TYR A N 1
ATOM 700 C CA . TYR A 1 91 ? 4.124 24.291 23.049 1 91.96 91 TYR A CA 1
ATOM 701 C C . TYR A 1 91 ? 3.964 22.895 23.64 1 91.96 91 TYR A C 1
ATOM 703 O O . TYR A 1 91 ? 2.886 22.301 23.562 1 91.96 91 TYR A O 1
ATOM 711 N N . VAL A 1 92 ? 5.025 22.326 24.137 1 93.04 92 VAL A N 1
ATOM 712 C CA . VAL A 1 92 ? 5.03 20.982 24.704 1 93.04 92 VAL A CA 1
ATOM 713 C C . VAL A 1 92 ? 5.196 21.06 26.22 1 93.04 92 VAL A C 1
ATOM 715 O O . VAL A 1 92 ? 5.81 21.997 26.736 1 93.04 92 VAL A O 1
ATOM 718 N N . THR A 1 93 ? 4.55 20.111 26.857 1 87.12 93 THR A N 1
ATOM 719 C CA . THR A 1 93 ? 4.64 20.091 28.313 1 87.12 93 THR A CA 1
ATOM 720 C C . THR A 1 93 ? 5.12 18.729 28.806 1 87.12 93 THR A C 1
ATOM 722 O O . THR A 1 93 ? 5.203 17.775 28.03 1 87.12 93 THR A O 1
ATOM 725 N N . ASP A 1 94 ? 5.547 18.714 30.097 1 81.18 94 ASP A N 1
ATOM 726 C CA . ASP A 1 94 ? 5.856 17.492 30.834 1 81.18 94 ASP A CA 1
ATOM 727 C C . ASP A 1 94 ? 7.007 16.732 30.179 1 81.18 94 ASP A C 1
ATOM 729 O O . ASP A 1 94 ? 6.922 15.519 29.977 1 81.18 94 ASP A O 1
ATOM 733 N N . LEU A 1 95 ? 7.989 17.441 29.828 1 86.21 95 LEU A N 1
ATOM 734 C CA . LEU A 1 95 ? 9.168 16.834 29.22 1 86.21 95 LEU A CA 1
ATOM 735 C C . LEU A 1 95 ? 10.24 16.558 30.27 1 86.21 95 LEU A C 1
ATOM 737 O O . LEU A 1 95 ? 10.328 17.268 31.274 1 86.21 95 LEU A O 1
ATOM 741 N N . SER A 1 96 ? 10.9 15.504 30.176 1 83.46 96 SER A N 1
ATOM 742 C CA . SER A 1 96 ? 12.105 15.177 30.931 1 83.46 96 SER A CA 1
ATOM 743 C C . SER A 1 96 ? 13.196 14.625 30.02 1 83.46 96 SER A C 1
ATOM 745 O O . SER A 1 96 ? 12.92 14.215 28.891 1 83.46 96 SER A O 1
ATOM 747 N N . PRO A 1 97 ? 14.415 14.748 30.462 1 80.84 97 PRO A N 1
ATOM 748 C CA . PRO A 1 97 ? 15.498 14.205 29.64 1 80.84 97 PRO A CA 1
ATOM 749 C C . PRO A 1 97 ? 15.271 12.745 29.255 1 80.84 97 PRO A C 1
ATOM 751 O O . PRO A 1 97 ? 15.654 12.324 28.16 1 80.84 97 PRO A O 1
ATOM 754 N N . ASP A 1 98 ? 14.617 12.066 30.083 1 86.67 98 ASP A N 1
ATOM 755 C CA . ASP A 1 98 ? 14.412 10.641 29.84 1 86.67 98 ASP A CA 1
ATOM 756 C C . ASP A 1 98 ? 13.135 10.399 29.038 1 86.67 98 ASP A C 1
ATOM 758 O O . ASP A 1 98 ? 12.928 9.306 28.507 1 86.67 98 ASP A O 1
ATOM 762 N N . ARG A 1 99 ? 12.373 11.429 29.002 1 91.79 99 ARG A N 1
ATOM 763 C CA . ARG A 1 99 ? 11.117 11.305 28.271 1 91.79 99 ARG A CA 1
ATOM 764 C C . ARG A 1 99 ? 10.857 12.54 27.415 1 91.79 99 ARG A C 1
ATOM 766 O O . ARG A 1 99 ? 9.941 13.315 27.697 1 91.79 99 ARG A O 1
ATOM 773 N N . PRO A 1 100 ? 11.622 12.678 26.375 1 93.49 100 PRO A N 1
ATOM 774 C CA . PRO A 1 100 ? 11.431 13.822 25.481 1 93.49 100 PRO A CA 1
ATOM 775 C C . PRO A 1 100 ? 10.122 13.747 24.699 1 93.49 100 PRO A C 1
ATOM 777 O O . PRO A 1 100 ? 9.435 12.723 24.735 1 93.49 100 PRO A O 1
ATOM 780 N N . PHE A 1 101 ? 9.778 14.851 24.111 1 95.06 101 PHE A N 1
ATOM 781 C CA . PHE A 1 101 ? 8.613 14.883 23.235 1 95.06 101 PHE A CA 1
ATOM 782 C C . PHE A 1 101 ? 8.961 14.342 21.853 1 95.06 101 PHE A C 1
ATOM 784 O O . PHE A 1 101 ? 9.906 14.812 21.216 1 95.06 101 PHE A O 1
ATOM 791 N N . LEU A 1 102 ? 8.245 13.352 21.425 1 96.68 102 LEU A N 1
ATOM 792 C CA . LEU A 1 102 ? 8.447 12.727 20.122 1 96.68 102 LEU A CA 1
ATOM 793 C C . LEU A 1 102 ? 7.188 12.834 19.267 1 96.68 102 LEU A C 1
ATOM 795 O O . LEU A 1 102 ? 6.105 12.434 19.698 1 96.68 102 LEU A O 1
ATOM 799 N N . PHE A 1 103 ? 7.352 13.353 18.118 1 96.6 103 PHE A N 1
ATOM 800 C CA . PHE A 1 103 ? 6.238 13.665 17.23 1 96.6 103 PHE A CA 1
ATOM 801 C C . PHE A 1 103 ? 6.593 13.346 15.783 1 96.6 103 PHE A C 1
ATOM 803 O O . PHE A 1 103 ? 7.746 13.495 15.374 1 96.6 103 PHE A O 1
ATOM 810 N N . ILE A 1 104 ? 5.633 12.781 15.026 1 98.46 104 ILE A N 1
ATOM 811 C CA . ILE A 1 104 ? 5.755 12.551 13.591 1 98.46 104 ILE A CA 1
ATOM 812 C C . ILE A 1 104 ? 4.644 13.294 12.853 1 98.46 104 ILE A C 1
ATOM 814 O O . ILE A 1 104 ? 3.49 13.29 13.289 1 98.46 104 ILE A O 1
ATOM 818 N N . TYR A 1 105 ? 4.987 13.938 11.811 1 98.09 105 TYR A N 1
ATOM 819 C CA . TYR A 1 105 ? 3.883 14.472 11.02 1 98.09 105 TYR A CA 1
ATOM 820 C C . TYR A 1 105 ? 4.161 14.326 9.529 1 98.09 105 TYR A C 1
ATOM 822 O O . TYR A 1 105 ? 5.314 14.179 9.117 1 98.09 105 TYR A O 1
ATOM 830 N N . LEU A 1 106 ? 3.128 14.252 8.767 1 98.55 106 LEU A N 1
ATOM 831 C CA . LEU A 1 106 ? 3.112 14.109 7.316 1 98.55 106 LEU A CA 1
ATOM 832 C C . LEU A 1 106 ? 2.214 15.163 6.676 1 98.55 106 LEU A C 1
ATOM 834 O O . LEU A 1 106 ? 1.052 15.311 7.06 1 98.55 106 LEU A O 1
ATOM 838 N N . TYR A 1 107 ? 2.801 15.913 5.703 1 97.94 107 TYR A N 1
ATOM 839 C CA . TYR A 1 107 ? 1.944 16.832 4.962 1 97.94 107 TYR A CA 1
ATOM 840 C C . TYR A 1 107 ? 0.925 16.07 4.123 1 97.94 107 TYR A C 1
ATOM 842 O O . TYR A 1 107 ? 1.267 15.088 3.461 1 97.94 107 TYR A O 1
ATOM 850 N N . LEU A 1 108 ? -0.247 16.58 4.151 1 97.63 108 LEU A N 1
ATOM 851 C CA . LEU A 1 108 ? -1.319 15.919 3.415 1 97.63 108 LEU A CA 1
ATOM 852 C C . LEU A 1 108 ? -1.269 16.285 1.936 1 97.63 108 LEU A C 1
ATOM 854 O O . LEU A 1 108 ? -0.915 17.412 1.583 1 97.63 108 LEU A O 1
ATOM 858 N N . ASN A 1 109 ? -1.6 15.34 1.109 1 96.47 109 ASN A N 1
ATOM 859 C CA . ASN A 1 109 ? -1.746 15.564 -0.325 1 96.47 109 ASN A CA 1
ATOM 860 C C . ASN A 1 109 ? -3.208 15.765 -0.715 1 96.47 109 ASN A C 1
ATOM 862 O O . ASN A 1 109 ? -3.969 14.8 -0.806 1 96.47 109 ASN A O 1
ATOM 866 N N . LYS A 1 110 ? -3.582 16.967 -0.975 1 92.19 110 LYS A N 1
ATOM 867 C CA . LYS A 1 110 ? -4.973 17.334 -1.224 1 92.19 110 LYS A CA 1
ATOM 868 C C . LYS A 1 110 ? -5.519 16.617 -2.455 1 92.19 110 LYS A C 1
ATOM 870 O O . LYS A 1 110 ? -6.662 16.155 -2.455 1 92.19 110 LYS A O 1
ATOM 875 N N . ALA A 1 111 ? -4.721 16.639 -3.458 1 93.47 111 ALA A N 1
ATOM 876 C CA . ALA A 1 111 ? -5.154 15.981 -4.688 1 93.47 111 ALA A CA 1
ATOM 877 C C . ALA A 1 111 ? -5.42 14.497 -4.453 1 93.47 111 ALA A C 1
ATOM 879 O O . ALA A 1 111 ? -6.383 13.941 -4.984 1 93.47 111 ALA A O 1
ATOM 880 N N . MET A 1 112 ? -4.591 13.896 -3.684 1 95.4 112 MET A N 1
ATOM 881 C CA . MET A 1 112 ? -4.755 12.485 -3.349 1 95.4 112 MET A CA 1
ATOM 882 C C . MET A 1 112 ? -6.033 12.261 -2.547 1 95.4 112 MET A C 1
ATOM 884 O O . MET A 1 112 ? -6.79 11.33 -2.824 1 95.4 112 MET A O 1
ATOM 888 N N . ILE A 1 113 ? -6.302 13.064 -1.601 1 94.81 113 ILE A N 1
ATOM 889 C CA . ILE A 1 113 ? -7.504 12.966 -0.78 1 94.81 113 ILE A CA 1
ATOM 890 C C . ILE A 1 113 ? -8.743 13.108 -1.661 1 94.81 113 ILE A C 1
ATOM 892 O O . ILE A 1 113 ? -9.679 12.312 -1.559 1 94.81 113 ILE A O 1
ATOM 896 N N . ALA A 1 114 ? -8.702 14.088 -2.505 1 91.06 114 ALA A N 1
ATOM 897 C CA . ALA A 1 114 ? -9.833 14.314 -3.402 1 91.06 114 ALA A CA 1
ATOM 898 C C . ALA A 1 114 ? -10.09 13.092 -4.278 1 91.06 114 ALA A C 1
ATOM 900 O O . ALA A 1 114 ? -11.239 12.683 -4.462 1 91.06 114 ALA A O 1
ATOM 901 N N . SER A 1 115 ? -9.059 12.559 -4.829 1 93.12 115 SER A N 1
ATOM 902 C CA . SER A 1 115 ? -9.159 11.373 -5.674 1 93.12 115 SER A CA 1
ATOM 903 C C . SER A 1 115 ? -9.747 10.195 -4.904 1 93.12 115 SER A C 1
ATOM 905 O O . SER A 1 115 ? -10.611 9.481 -5.418 1 93.12 115 SER A O 1
ATOM 907 N N . LEU A 1 116 ? -9.333 9.971 -3.687 1 94.33 116 LEU A N 1
ATOM 908 C CA . LEU A 1 116 ? -9.803 8.869 -2.854 1 94.33 116 LEU A CA 1
ATOM 909 C C . LEU A 1 116 ? -11.269 9.058 -2.479 1 94.33 116 LEU A C 1
ATOM 911 O O . LEU A 1 116 ? -12.042 8.097 -2.472 1 94.33 116 LEU A O 1
ATOM 915 N N . VAL A 1 117 ? -11.614 10.273 -2.167 1 90.55 117 VAL A N 1
ATOM 916 C CA . VAL A 1 117 ? -13.005 10.568 -1.84 1 90.55 117 VAL A CA 1
ATOM 917 C C . VAL A 1 117 ? -13.9 10.217 -3.027 1 90.55 117 VAL A C 1
ATOM 919 O O . VAL A 1 117 ? -14.966 9.622 -2.853 1 90.55 117 VAL A O 1
ATOM 922 N N . ALA A 1 118 ? -13.435 10.6 -4.165 1 88.19 118 ALA A N 1
ATOM 923 C CA . ALA A 1 118 ? -14.187 10.293 -5.379 1 88.19 118 ALA A CA 1
ATOM 924 C C . ALA A 1 118 ? -14.303 8.786 -5.586 1 88.19 118 ALA A C 1
ATOM 926 O O . ALA A 1 118 ? -15.341 8.292 -6.034 1 88.19 118 ALA A O 1
ATOM 927 N N . GLU A 1 119 ? -13.279 8.077 -5.231 1 88.86 119 GLU A N 1
ATOM 928 C CA . GLU A 1 119 ? -13.231 6.629 -5.415 1 88.86 119 GLU A CA 1
ATOM 929 C C . GLU A 1 119 ? -14.121 5.915 -4.401 1 88.86 119 GLU A C 1
ATOM 931 O O . GLU A 1 119 ? -14.641 4.832 -4.679 1 88.86 119 GLU A O 1
ATOM 936 N N . MET A 1 120 ? -14.283 6.544 -3.204 1 84.2 120 MET A N 1
ATOM 937 C CA . MET A 1 120 ? -15.036 5.944 -2.107 1 84.2 120 MET A CA 1
ATOM 938 C C . MET A 1 120 ? -16.525 6.247 -2.238 1 84.2 120 MET A C 1
ATOM 940 O O . MET A 1 120 ? -17.33 5.79 -1.425 1 84.2 120 MET A O 1
ATOM 944 N N . ARG A 1 121 ? -17.103 6.905 -3.41 1 66.7 121 ARG A N 1
ATOM 945 C CA . ARG A 1 121 ? -18.394 7.551 -3.624 1 66.7 121 ARG A CA 1
ATOM 946 C C . ARG A 1 121 ? -19.409 7.106 -2.577 1 66.7 121 ARG A C 1
ATOM 948 O O . ARG A 1 121 ? -19.884 7.919 -1.78 1 66.7 121 ARG A O 1
ATOM 955 N N . SER A 1 122 ? -20.26 5.954 -2.79 1 60.54 122 SER A N 1
ATOM 956 C CA . SER A 1 122 ? -21.622 5.734 -2.314 1 60.54 122 SER A CA 1
ATOM 957 C C . SER A 1 122 ? -21.647 5.472 -0.811 1 60.54 122 SER A C 1
ATOM 959 O O . SER A 1 122 ? -22.711 5.495 -0.19 1 60.54 122 SER A O 1
ATOM 961 N N . ASP A 1 123 ? -20.503 5.339 -0.198 1 59.88 123 ASP A N 1
ATOM 962 C CA . ASP A 1 123 ? -20.588 4.634 1.077 1 59.88 123 ASP A CA 1
ATOM 963 C C . ASP A 1 123 ? -20.272 5.568 2.243 1 59.88 123 ASP A C 1
ATOM 965 O O . ASP A 1 123 ? -20.261 5.144 3.4 1 59.88 123 ASP A O 1
ATOM 969 N N . LEU A 1 124 ? -20.105 6.874 1.85 1 64 124 LEU A N 1
ATOM 970 C CA . LEU A 1 124 ? -19.61 7.63 2.995 1 64 124 LEU A CA 1
ATOM 971 C C . LEU A 1 124 ? -20.76 8.287 3.751 1 64 124 LEU A C 1
ATOM 973 O O . LEU A 1 124 ? -21.736 8.731 3.141 1 64 124 LEU A O 1
ATOM 977 N N . PRO A 1 125 ? -20.77 8.087 5.007 1 62.57 125 PRO A N 1
ATOM 978 C CA . PRO A 1 125 ? -21.827 8.713 5.806 1 62.57 125 PRO A CA 1
ATOM 979 C C . PRO A 1 125 ? -21.906 10.224 5.599 1 62.57 125 PRO A C 1
ATOM 981 O O . PRO A 1 125 ? -20.937 10.84 5.147 1 62.57 125 PRO A O 1
ATOM 984 N N . PRO A 1 126 ? -23.146 10.699 5.832 1 59.68 126 PRO A N 1
ATOM 985 C CA . PRO A 1 126 ? -23.318 12.149 5.721 1 59.68 126 PRO A CA 1
ATOM 986 C C . PRO A 1 126 ? -22.404 12.926 6.666 1 59.68 126 PRO A C 1
ATOM 988 O O . PRO A 1 126 ? -22.08 12.442 7.754 1 59.68 126 PRO A O 1
ATOM 991 N N . MET A 1 127 ? -21.922 14.012 6.223 1 62.3 127 MET A N 1
ATOM 992 C CA . MET A 1 127 ? -20.966 14.865 6.922 1 62.3 127 MET A CA 1
ATOM 993 C C . MET A 1 127 ? -21.673 15.763 7.931 1 62.3 127 MET A C 1
ATOM 995 O O . MET A 1 127 ? -22.715 16.347 7.625 1 62.3 127 MET A O 1
ATOM 999 N N . PRO A 1 128 ? -21.216 15.626 9.257 1 59.05 128 PRO A N 1
ATOM 1000 C CA . PRO A 1 128 ? -21.82 16.592 10.177 1 59.05 128 PRO A CA 1
ATOM 1001 C C . PRO A 1 128 ? -21.664 18.035 9.703 1 59.05 128 PRO A C 1
ATOM 1003 O O . PRO A 1 128 ? -20.723 18.349 8.969 1 59.05 128 PRO A O 1
ATOM 1006 N N . GLU A 1 129 ? -22.702 18.809 10.089 1 57.92 129 GLU A N 1
ATOM 1007 C CA . GLU A 1 129 ? -22.702 20.249 9.848 1 57.92 129 GLU A CA 1
ATOM 1008 C C . GLU A 1 129 ? -21.742 20.966 10.793 1 57.92 129 GLU A C 1
ATOM 1010 O O . GLU A 1 129 ? -21.555 20.543 11.935 1 57.92 129 GLU A O 1
ATOM 1015 N N . GLY A 1 130 ? -20.769 21.783 10.375 1 61.28 130 GLY A N 1
ATOM 1016 C CA . GLY A 1 130 ? -19.838 22.638 11.093 1 61.28 130 GLY A CA 1
ATOM 1017 C C . GLY A 1 130 ? -18.385 22.276 10.847 1 61.28 130 GLY A C 1
ATOM 1018 O O . GLY A 1 130 ? -17.986 21.125 11.036 1 61.28 130 GLY A O 1
ATOM 1019 N N . ALA A 1 131 ? -17.871 23.104 10.078 1 63.28 131 ALA A N 1
ATOM 1020 C CA . ALA A 1 131 ? -16.546 22.734 9.588 1 63.28 131 ALA A CA 1
ATOM 1021 C C . ALA A 1 131 ? -15.457 23.183 10.558 1 63.28 131 ALA A C 1
ATOM 1023 O O . ALA A 1 131 ? -15.485 24.313 11.052 1 63.28 131 ALA A O 1
ATOM 1024 N N . ASN A 1 132 ? -14.909 22.263 11.366 1 79.37 132 ASN A N 1
ATOM 1025 C CA . ASN A 1 132 ? -13.617 22.524 11.992 1 79.37 132 ASN A CA 1
ATOM 1026 C C . ASN A 1 132 ? -12.463 22.036 11.121 1 79.37 132 ASN A C 1
ATOM 1028 O O . ASN A 1 132 ? -12.613 21.075 10.365 1 79.37 132 ASN A O 1
ATOM 1032 N N . ALA A 1 133 ? -11.453 22.986 11.034 1 90.55 133 ALA A N 1
ATOM 1033 C CA . ALA A 1 133 ? -10.307 22.631 10.201 1 90.55 133 ALA A CA 1
ATOM 1034 C C . ALA A 1 133 ? -9.351 21.706 10.949 1 90.55 133 ALA A C 1
ATOM 1036 O O . ALA A 1 133 ? -8.309 21.318 10.416 1 90.55 133 ALA A O 1
ATOM 1037 N N . VAL A 1 134 ? -9.738 21.35 12.212 1 94.44 134 VAL A N 1
ATOM 1038 C CA . VAL A 1 134 ? -8.814 20.579 13.036 1 94.44 134 VAL A CA 1
ATOM 1039 C C . VAL A 1 134 ? -9.551 19.408 13.682 1 94.44 134 VAL A C 1
ATOM 1041 O O . VAL A 1 134 ? -10.687 19.557 14.137 1 94.44 134 VAL A O 1
ATOM 1044 N N . SER A 1 135 ? -8.987 18.327 13.664 1 94.43 135 SER A N 1
ATOM 1045 C CA . SER A 1 135 ? -9.498 17.153 14.363 1 94.43 135 SER A CA 1
ATOM 1046 C C . SER A 1 135 ? -8.41 16.492 15.203 1 94.43 135 SER A C 1
ATOM 1048 O O . SER A 1 135 ? -7.27 16.357 14.755 1 94.43 135 SER A O 1
ATOM 1050 N N . VAL A 1 136 ? -8.683 16.217 16.445 1 96.34 136 VAL A N 1
ATOM 1051 C CA . VAL A 1 136 ? -7.82 15.463 17.348 1 96.34 136 VAL A CA 1
ATOM 1052 C C . VAL A 1 136 ? -8.529 14.188 17.797 1 96.34 136 VAL A C 1
ATOM 1054 O O . VAL A 1 136 ? -9.691 14.228 18.209 1 96.34 136 VAL A O 1
ATOM 1057 N N . ALA A 1 137 ? -7.885 13.097 17.702 1 96.79 137 ALA A N 1
ATOM 1058 C CA . ALA A 1 137 ? -8.529 11.836 18.059 1 96.79 137 ALA A CA 1
ATOM 1059 C C . ALA A 1 137 ? -7.492 10.767 18.395 1 96.79 137 ALA A C 1
ATOM 1061 O O . ALA A 1 137 ? -6.301 10.942 18.125 1 96.79 137 ALA A O 1
ATOM 1062 N N . GLY A 1 138 ? -7.995 9.727 19.043 1 96.31 138 GLY A N 1
ATOM 1063 C CA . GLY A 1 138 ? -7.154 8.547 19.164 1 96.31 138 GLY A CA 1
ATOM 1064 C C . GLY A 1 138 ? -6.785 7.937 17.825 1 96.31 138 GLY A C 1
ATOM 1065 O O . GLY A 1 138 ? -7.588 7.948 16.89 1 96.31 138 GLY A O 1
ATOM 1066 N N . THR A 1 139 ? -5.565 7.353 17.764 1 96.01 139 THR A N 1
ATOM 1067 C CA . THR A 1 139 ? -5.085 6.817 16.495 1 96.01 139 THR A CA 1
ATOM 1068 C C . THR A 1 139 ? -5.421 5.333 16.373 1 96.01 139 THR A C 1
ATOM 1070 O O . THR A 1 139 ? -5.16 4.555 17.292 1 96.01 139 THR A O 1
ATOM 1073 N N . ASP A 1 140 ? -5.951 5.023 15.222 1 93.99 140 ASP A N 1
ATOM 1074 C CA . ASP A 1 140 ? -6.294 3.634 14.933 1 93.99 140 ASP A CA 1
ATOM 1075 C C . ASP A 1 140 ? -5.038 2.793 14.713 1 93.99 140 ASP A C 1
ATOM 1077 O O . ASP A 1 140 ? -4 3.314 14.299 1 93.99 140 ASP A O 1
ATOM 1081 N N . ALA A 1 141 ? -5.187 1.484 14.955 1 94.47 141 ALA A N 1
ATOM 1082 C CA . ALA A 1 141 ? -4.067 0.555 14.831 1 94.47 141 ALA A CA 1
ATOM 1083 C C . ALA A 1 141 ? -3.516 0.547 13.408 1 94.47 141 ALA A C 1
ATOM 1085 O O . ALA A 1 141 ? -2.3 0.5 13.206 1 94.47 141 ALA A O 1
ATOM 1086 N N . ASP A 1 142 ? -4.389 0.591 12.445 1 95.53 142 ASP A N 1
ATOM 1087 C CA . ASP A 1 142 ? -3.953 0.538 11.053 1 95.53 142 ASP A CA 1
ATOM 1088 C C . ASP A 1 142 ? -3.12 1.766 10.691 1 95.53 142 ASP A C 1
ATOM 1090 O O . ASP A 1 142 ? -2.173 1.671 9.907 1 95.53 142 ASP A O 1
ATOM 1094 N N . ILE A 1 143 ? -3.484 2.866 11.238 1 97.51 143 ILE A N 1
ATOM 1095 C CA . ILE A 1 143 ? -2.732 4.089 10.981 1 97.51 143 ILE A CA 1
ATOM 1096 C C . ILE A 1 143 ? -1.373 4.014 11.672 1 97.51 143 ILE A C 1
ATOM 1098 O O . ILE A 1 143 ? -0.349 4.367 11.082 1 97.51 143 ILE A O 1
ATOM 1102 N N . LEU A 1 144 ? -1.347 3.535 12.909 1 97.14 144 LEU A N 1
ATOM 1103 C CA . LEU A 1 144 ? -0.084 3.341 13.611 1 97.14 144 LEU A CA 1
ATOM 1104 C C . LEU A 1 144 ? 0.831 2.401 12.834 1 97.14 144 LEU A C 1
ATOM 1106 O O . LEU A 1 144 ? 2.035 2.648 12.726 1 97.14 144 LEU A O 1
ATOM 1110 N N . GLU A 1 145 ? 0.238 1.403 12.329 1 95.42 145 GLU A N 1
ATOM 1111 C CA . GLU A 1 145 ? 0.993 0.436 11.538 1 95.42 145 GLU A CA 1
ATOM 1112 C C . GLU A 1 145 ? 1.598 1.089 10.299 1 95.42 145 GLU A C 1
ATOM 1114 O O . GLU A 1 145 ? 2.732 0.786 9.922 1 95.42 145 GLU A O 1
ATOM 1119 N N . MET A 1 146 ? 0.858 1.927 9.688 1 97.21 146 MET A N 1
ATOM 1120 C CA . MET A 1 146 ? 1.356 2.604 8.494 1 97.21 146 MET A CA 1
ATOM 1121 C C . MET A 1 146 ? 2.534 3.511 8.835 1 97.21 146 MET A C 1
ATOM 1123 O O . MET A 1 146 ? 3.519 3.562 8.095 1 97.21 146 MET A O 1
ATOM 1127 N N . PHE A 1 147 ? 2.485 4.168 9.921 1 97.94 147 PHE A N 1
ATOM 1128 C CA . PHE A 1 147 ? 3.614 4.993 10.334 1 97.94 147 PHE A CA 1
ATOM 1129 C C . PHE A 1 147 ? 4.839 4.131 10.618 1 97.94 147 PHE A C 1
ATOM 1131 O O . PHE A 1 147 ? 5.96 4.5 10.262 1 97.94 147 PHE A O 1
ATOM 1138 N N . ASN A 1 148 ? 4.581 2.987 11.279 1 97.1 148 ASN A N 1
ATOM 1139 C CA . ASN A 1 148 ? 5.68 2.057 11.515 1 97.1 148 ASN A CA 1
ATOM 1140 C C . ASN A 1 148 ? 6.32 1.602 10.207 1 97.1 148 ASN A C 1
ATOM 1142 O O . ASN A 1 148 ? 7.546 1.545 10.098 1 97.1 148 ASN A O 1
ATOM 1146 N N . ARG A 1 149 ? 5.492 1.339 9.288 1 96.53 149 ARG A N 1
ATOM 1147 C CA . ARG A 1 149 ? 5.996 0.86 8.005 1 96.53 149 ARG A CA 1
ATOM 1148 C C . ARG A 1 149 ? 6.765 1.957 7.275 1 96.53 149 ARG A C 1
ATOM 1150 O O . ARG A 1 149 ? 7.796 1.691 6.654 1 96.53 149 ARG A O 1
ATOM 1157 N N . LEU A 1 150 ? 6.287 3.155 7.32 1 98.16 150 LEU A N 1
ATOM 1158 C CA . LEU A 1 150 ? 6.974 4.277 6.69 1 98.16 150 LEU A CA 1
ATOM 1159 C C . LEU A 1 150 ? 8.344 4.5 7.323 1 98.16 150 LEU A C 1
ATOM 1161 O O . LEU A 1 150 ? 9.33 4.723 6.618 1 98.16 150 LEU A O 1
ATOM 1165 N N . LEU A 1 151 ? 8.393 4.428 8.616 1 97.77 151 LEU A N 1
ATOM 1166 C CA . LEU A 1 151 ? 9.683 4.585 9.28 1 97.77 151 LEU A CA 1
ATOM 1167 C C . LEU A 1 151 ? 10.628 3.449 8.907 1 97.77 151 LEU A C 1
ATOM 1169 O O . LEU A 1 151 ? 11.832 3.664 8.745 1 97.77 151 LEU A O 1
ATOM 1173 N N . GLY A 1 152 ? 10.058 2.26 8.8 1 96.2 152 GLY A N 1
ATOM 1174 C CA . GLY A 1 152 ? 10.867 1.135 8.36 1 96.2 152 GLY A CA 1
ATOM 1175 C C . GLY A 1 152 ? 11.434 1.318 6.965 1 96.2 152 GLY A C 1
ATOM 1176 O O . GLY A 1 152 ? 12.538 0.855 6.672 1 96.2 152 GLY A O 1
ATOM 1177 N N . LEU A 1 153 ? 10.708 1.97 6.163 1 97.24 153 LEU A N 1
ATOM 1178 C CA . LEU A 1 153 ? 11.125 2.212 4.786 1 97.24 153 LEU A CA 1
ATOM 1179 C C . LEU A 1 153 ? 12.339 3.133 4.739 1 97.24 153 LEU A C 1
ATOM 1181 O O . LEU A 1 153 ? 13.11 3.102 3.777 1 97.24 153 LEU A O 1
ATOM 1185 N N . LEU A 1 154 ? 12.521 3.934 5.779 1 97.43 154 LEU A N 1
ATOM 1186 C CA . LEU A 1 154 ? 13.669 4.832 5.828 1 97.43 154 LEU A CA 1
ATOM 1187 C C . LEU A 1 154 ? 14.975 4.045 5.865 1 97.43 154 LEU A C 1
ATOM 1189 O O . LEU A 1 154 ? 16.034 4.575 5.524 1 97.43 154 LEU A O 1
ATOM 1193 N N . ASP A 1 155 ? 14.949 2.793 6.263 1 95.87 155 ASP A N 1
ATOM 1194 C CA . ASP A 1 155 ? 16.12 1.923 6.296 1 95.87 155 ASP A CA 1
ATOM 1195 C C . ASP A 1 155 ? 16.392 1.317 4.921 1 95.87 155 ASP A C 1
ATOM 1197 O O . ASP A 1 155 ? 17.375 0.595 4.738 1 95.87 155 ASP A O 1
ATOM 1201 N N . LYS A 1 156 ? 15.546 1.569 3.982 1 95.09 156 LYS A N 1
ATOM 1202 C CA . LYS A 1 156 ? 15.653 1.031 2.629 1 95.09 156 LYS A CA 1
ATOM 1203 C C . LYS A 1 156 ? 15.499 2.133 1.585 1 95.09 156 LYS A C 1
ATOM 1205 O O . LYS A 1 156 ? 14.57 2.103 0.775 1 95.09 156 LYS A O 1
ATOM 1210 N N . PRO A 1 157 ? 16.444 3.024 1.535 1 94.3 157 PRO A N 1
ATOM 1211 C CA . PRO A 1 157 ? 16.305 4.221 0.702 1 94.3 157 PRO A CA 1
ATOM 1212 C C . PRO A 1 157 ? 16.072 3.892 -0.77 1 94.3 157 PRO A C 1
ATOM 1214 O O . PRO A 1 157 ? 15.362 4.623 -1.465 1 94.3 157 PRO A O 1
ATOM 1217 N N . GLY A 1 158 ? 16.618 2.791 -1.273 1 92.72 158 GLY A N 1
ATOM 1218 C CA . GLY A 1 158 ? 16.444 2.403 -2.664 1 92.72 158 GLY A CA 1
ATOM 1219 C C . GLY A 1 158 ? 15.014 2.03 -3.005 1 92.72 158 GLY A C 1
ATOM 1220 O O . GLY A 1 158 ? 14.654 1.941 -4.181 1 92.72 158 GLY A O 1
ATOM 1221 N N . GLN A 1 159 ? 14.191 1.821 -1.977 1 95.29 159 GLN A N 1
ATOM 1222 C CA . GLN A 1 159 ? 12.818 1.376 -2.196 1 95.29 159 GLN A CA 1
ATOM 1223 C C . GLN A 1 159 ? 11.836 2.535 -2.058 1 95.29 159 GLN A C 1
ATOM 1225 O O . GLN A 1 159 ? 10.651 2.392 -2.369 1 95.29 159 GLN A O 1
ATOM 1230 N N . ILE A 1 160 ? 12.26 3.657 -1.667 1 96.52 160 ILE A N 1
ATOM 1231 C CA . ILE A 1 160 ? 11.386 4.758 -1.277 1 96.52 160 ILE A CA 1
ATOM 1232 C C . ILE A 1 160 ? 10.639 5.283 -2.501 1 96.52 160 ILE A C 1
ATOM 1234 O O . ILE A 1 160 ? 9.429 5.514 -2.445 1 96.52 160 ILE A O 1
ATOM 1238 N N . SER A 1 161 ? 11.277 5.41 -3.601 1 94.54 161 SER A N 1
ATOM 1239 C CA . SER A 1 161 ? 10.696 6.047 -4.778 1 94.54 161 SER A CA 1
ATOM 1240 C C . SER A 1 161 ? 9.458 5.298 -5.259 1 94.54 161 SER A C 1
ATOM 1242 O O . SER A 1 161 ? 8.505 5.911 -5.744 1 94.54 161 SER A O 1
ATOM 1244 N N . VAL A 1 162 ? 9.374 3.96 -4.993 1 94.45 162 VAL A N 1
ATOM 1245 C CA . VAL A 1 162 ? 8.273 3.166 -5.528 1 94.45 162 VAL A CA 1
ATOM 1246 C C . VAL A 1 162 ? 7.288 2.829 -4.411 1 94.45 162 VAL A C 1
ATOM 1248 O O . VAL A 1 162 ? 6.073 2.937 -4.593 1 94.45 162 VAL A O 1
ATOM 1251 N N . ARG A 1 163 ? 7.776 2.501 -3.246 1 95.88 163 ARG A N 1
ATOM 1252 C CA . ARG A 1 163 ? 6.939 1.987 -2.166 1 95.88 163 ARG A CA 1
ATOM 1253 C C . ARG A 1 163 ? 6.251 3.123 -1.417 1 95.88 163 ARG A C 1
ATOM 1255 O O . ARG A 1 163 ? 5.094 2.995 -1.011 1 95.88 163 ARG A O 1
ATOM 1262 N N . ALA A 1 164 ? 6.955 4.23 -1.247 1 97.4 164 ALA A N 1
ATOM 1263 C CA . ALA A 1 164 ? 6.416 5.306 -0.42 1 97.4 164 ALA A CA 1
ATOM 1264 C C . ALA A 1 164 ? 5.103 5.832 -0.991 1 97.4 164 ALA A C 1
ATOM 1266 O O . ALA A 1 164 ? 4.119 5.985 -0.263 1 97.4 164 ALA A O 1
ATOM 1267 N N . PRO A 1 165 ? 5.05 6.096 -2.285 1 96.26 165 PRO A N 1
ATOM 1268 C CA . PRO A 1 165 ? 3.781 6.584 -2.83 1 96.26 165 PRO A CA 1
ATOM 1269 C C . PRO A 1 165 ? 2.619 5.63 -2.563 1 96.26 165 PRO A C 1
ATOM 1271 O O . PRO A 1 165 ? 1.504 6.075 -2.277 1 96.26 165 PRO A O 1
ATOM 1274 N N . MET A 1 166 ? 2.829 4.354 -2.591 1 95.62 166 MET A N 1
ATOM 1275 C CA . MET A 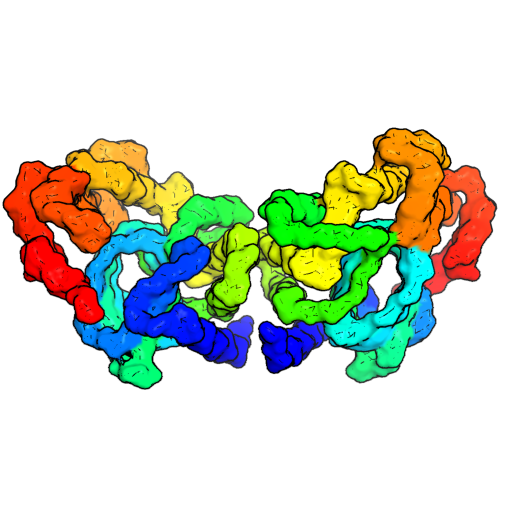1 166 ? 1.786 3.37 -2.317 1 95.62 166 MET A CA 1
ATOM 1276 C C . MET A 1 166 ? 1.356 3.425 -0.855 1 95.62 166 MET A C 1
ATOM 1278 O O . MET A 1 166 ? 0.162 3.405 -0.553 1 95.62 166 MET A O 1
ATOM 1282 N N . MET A 1 167 ? 2.322 3.518 -0.014 1 97.6 167 MET A N 1
ATOM 1283 C CA . MET A 1 167 ? 2.057 3.549 1.422 1 97.6 167 MET A CA 1
ATOM 1284 C C . MET A 1 167 ? 1.332 4.832 1.814 1 97.6 167 MET A C 1
ATOM 1286 O O . MET A 1 167 ? 0.412 4.805 2.634 1 97.6 167 MET A O 1
ATOM 1290 N N . LEU A 1 168 ? 1.754 5.91 1.164 1 98.25 168 LEU A N 1
ATOM 1291 C CA . LEU A 1 168 ? 1.146 7.199 1.477 1 98.25 168 LEU A CA 1
ATOM 1292 C C . LEU A 1 168 ? -0.305 7.244 1.008 1 98.25 168 LEU A C 1
ATOM 1294 O O . LEU A 1 168 ? -1.165 7.804 1.691 1 98.25 168 LEU A O 1
ATOM 1298 N N . ARG A 1 169 ? -0.603 6.698 -0.117 1 97.85 169 ARG A N 1
ATOM 1299 C CA . ARG A 1 169 ? -1.988 6.629 -0.572 1 97.85 169 ARG A CA 1
ATOM 1300 C C . ARG A 1 169 ? -2.842 5.819 0.397 1 97.85 169 ARG A C 1
ATOM 1302 O O . ARG A 1 169 ? -3.967 6.209 0.717 1 97.85 169 ARG A O 1
ATOM 1309 N N . GLU A 1 170 ? -2.3 4.705 0.79 1 97.74 170 GLU A N 1
ATOM 1310 C CA . GLU A 1 170 ? -3.035 3.892 1.754 1 97.74 170 GLU A CA 1
ATOM 1311 C C . GLU A 1 170 ? -3.27 4.655 3.054 1 97.74 170 GLU A C 1
ATOM 1313 O O . GLU A 1 170 ? -4.358 4.589 3.631 1 97.74 170 GLU A O 1
ATOM 1318 N N . LEU A 1 171 ? -2.249 5.358 3.524 1 98.23 171 LEU A N 1
ATOM 1319 C CA . LEU A 1 171 ? -2.385 6.13 4.754 1 98.23 171 LEU A CA 1
ATOM 1320 C C . LEU A 1 171 ? -3.493 7.17 4.623 1 98.23 171 LEU A C 1
ATOM 1322 O O . LEU A 1 171 ? -4.308 7.333 5.534 1 98.23 171 LEU A O 1
ATOM 1326 N N . HIS A 1 172 ? -3.524 7.901 3.508 1 98.09 172 HIS A N 1
ATOM 1327 C CA . HIS A 1 172 ? -4.576 8.887 3.284 1 98.09 172 HIS A CA 1
ATOM 1328 C C . HIS A 1 172 ? -5.952 8.231 3.269 1 98.09 172 HIS A C 1
ATOM 1330 O O . HIS A 1 172 ? -6.915 8.786 3.802 1 98.09 172 HIS A O 1
ATOM 1336 N N . TYR A 1 173 ? -6.053 7.067 2.708 1 97.52 173 TYR A N 1
ATOM 1337 C CA . TYR A 1 173 ? -7.306 6.321 2.707 1 97.52 173 TYR A CA 1
ATOM 1338 C C . TYR A 1 173 ? -7.734 5.972 4.127 1 97.52 173 TYR A C 1
ATOM 1340 O O . TYR A 1 173 ? -8.902 6.138 4.489 1 97.52 173 TYR A O 1
ATOM 1348 N N . LEU A 1 174 ? -6.817 5.475 4.898 1 97.18 174 LEU A N 1
ATOM 1349 C CA . LEU A 1 174 ? -7.113 5.101 6.277 1 97.18 174 LEU A CA 1
ATOM 1350 C C . LEU A 1 174 ? -7.551 6.316 7.088 1 97.18 174 LEU A C 1
ATOM 1352 O O . LEU A 1 174 ? -8.421 6.208 7.955 1 97.18 174 LEU A O 1
ATOM 1356 N N . LEU A 1 175 ? -6.935 7.465 6.787 1 96.84 175 LEU A N 1
ATOM 1357 C CA . LEU A 1 175 ? -7.343 8.694 7.459 1 96.84 175 LEU A CA 1
ATOM 1358 C C . LEU A 1 175 ? -8.795 9.031 7.139 1 96.84 175 LEU A C 1
ATOM 1360 O O . LEU A 1 175 ? -9.548 9.452 8.02 1 96.84 175 LEU A O 1
ATOM 1364 N N . LEU A 1 176 ? -9.203 8.842 5.945 1 94.31 176 LEU A N 1
ATOM 1365 C CA . LEU A 1 176 ? -10.564 9.138 5.51 1 94.31 176 LEU A CA 1
ATOM 1366 C C . LEU A 1 176 ? -11.568 8.224 6.205 1 94.31 176 LEU A C 1
ATOM 1368 O O . LEU A 1 176 ? -12.741 8.576 6.345 1 94.31 176 LEU A O 1
ATOM 1372 N N . LEU A 1 177 ? -11.118 7.084 6.649 1 93.65 177 LEU A N 1
ATOM 1373 C CA . LEU A 1 177 ? -11.989 6.14 7.341 1 93.65 177 LEU A CA 1
ATOM 1374 C C . LEU A 1 177 ? -11.97 6.386 8.846 1 93.65 177 LEU A C 1
ATOM 1376 O O . LEU A 1 177 ? -12.829 5.88 9.573 1 93.65 177 LEU A O 1
ATOM 1380 N N . SER A 1 178 ? -10.985 7.103 9.338 1 94.09 178 SER A N 1
ATOM 1381 C CA . SER A 1 178 ? -10.777 7.314 10.767 1 94.09 178 SER A CA 1
ATOM 1382 C C . SER A 1 178 ? -11.719 8.382 11.311 1 94.09 178 SER A C 1
ATOM 1384 O O . SER A 1 178 ? -12.615 8.846 10.603 1 94.09 178 SER A O 1
ATOM 1386 N N . SER A 1 179 ? -11.481 8.725 12.527 1 93.45 179 SER A N 1
ATOM 1387 C CA . SER A 1 179 ? -12.231 9.793 13.18 1 93.45 179 SER A CA 1
ATOM 1388 C C . SER A 1 179 ? -11.971 11.139 12.511 1 93.45 179 SER A C 1
ATOM 1390 O O . SER A 1 179 ? -12.743 12.084 12.688 1 93.45 179 SER A O 1
ATOM 1392 N N . HIS A 1 180 ? -10.918 11.254 11.703 1 94.1 180 HIS A N 1
ATOM 1393 C CA . HIS A 1 180 ? -10.59 12.486 10.994 1 94.1 180 HIS A CA 1
ATOM 1394 C C . HIS A 1 180 ? -11.331 12.571 9.664 1 94.1 180 HIS A C 1
ATOM 1396 O O . HIS A 1 180 ? -11.336 13.621 9.017 1 94.1 180 HIS A O 1
ATOM 1402 N N . GLY A 1 181 ? -11.964 11.48 9.274 1 92.66 181 GLY A N 1
ATOM 1403 C CA . GLY A 1 181 ? -12.554 11.304 7.957 1 92.66 181 GLY A CA 1
ATOM 1404 C C . GLY A 1 181 ? -13.567 12.378 7.608 1 92.66 181 GLY A C 1
ATOM 1405 O O . GLY A 1 181 ? -13.474 13.007 6.551 1 92.66 181 GLY A O 1
ATOM 1406 N N . PRO A 1 182 ? -14.523 12.584 8.477 1 90.2 182 PRO A N 1
ATOM 1407 C CA . PRO A 1 182 ? -15.547 13.588 8.18 1 90.2 182 PRO A CA 1
ATOM 1408 C C . PRO A 1 182 ? -14.955 14.962 7.875 1 90.2 182 PRO A C 1
ATOM 1410 O O . PRO A 1 182 ? -15.373 15.62 6.918 1 90.2 182 PRO A O 1
ATOM 1413 N N . LEU A 1 183 ? -13.976 15.354 8.586 1 90.98 183 LEU A N 1
ATOM 1414 C CA . LEU A 1 183 ? -13.316 16.637 8.367 1 90.98 183 LEU A CA 1
ATOM 1415 C C . LEU A 1 183 ? -12.657 16.681 6.992 1 90.98 183 LEU A C 1
ATOM 1417 O O . LEU A 1 183 ? -12.862 17.63 6.232 1 90.98 183 LEU A O 1
ATOM 1421 N N . LEU A 1 184 ? -11.906 15.686 6.679 1 92.18 184 LEU A N 1
ATOM 1422 C CA . LEU A 1 184 ? -11.162 15.632 5.425 1 92.18 184 LEU A CA 1
ATOM 1423 C C . LEU A 1 184 ? -12.111 15.588 4.232 1 92.18 184 LEU A C 1
ATOM 1425 O O . LEU A 1 184 ? -11.861 16.232 3.21 1 92.18 184 LEU A O 1
ATOM 1429 N N . ARG A 1 185 ? -13.13 14.907 4.413 1 89.67 185 ARG A N 1
ATOM 1430 C CA . ARG A 1 185 ? -14.102 14.808 3.329 1 89.67 185 ARG A CA 1
ATOM 1431 C C . ARG A 1 185 ? -14.83 16.132 3.124 1 89.67 185 ARG A C 1
ATOM 1433 O O . ARG A 1 185 ? -15.028 16.568 1.988 1 89.67 185 ARG A O 1
ATOM 1440 N N . GLN A 1 186 ? -15.211 16.698 4.173 1 86.84 186 GLN A N 1
ATOM 1441 C CA . GLN A 1 186 ? -15.963 17.947 4.109 1 86.84 186 GLN A CA 1
ATOM 1442 C C . GLN A 1 186 ? -15.157 19.04 3.414 1 86.84 186 GLN A C 1
ATOM 1444 O O . GLN A 1 186 ? -15.705 19.822 2.634 1 86.84 186 GLN A O 1
ATOM 1449 N N . LEU A 1 187 ? -13.993 19.058 3.624 1 88.07 187 LEU A N 1
ATOM 1450 C CA . LEU A 1 187 ? -13.175 20.169 3.149 1 88.07 187 LEU A CA 1
ATOM 1451 C C . LEU A 1 187 ? -12.607 19.873 1.765 1 88.07 187 LEU A C 1
ATOM 1453 O O . LEU A 1 187 ? -12.078 20.768 1.103 1 88.07 187 LEU A O 1
ATOM 1457 N N . ASN A 1 188 ? -12.776 18.625 1.337 1 86.3 188 ASN A N 1
ATOM 1458 C CA . ASN A 1 188 ? -12.204 18.268 0.044 1 86.3 188 ASN A CA 1
ATOM 1459 C C . ASN A 1 188 ? -13.284 17.853 -0.951 1 86.3 188 ASN A C 1
ATOM 1461 O O . ASN A 1 188 ? -12.982 17.279 -1.999 1 86.3 188 ASN A O 1
ATOM 1465 N N . THR A 1 189 ? -14.48 18.111 -0.539 1 80.79 189 THR A N 1
ATOM 1466 C CA . THR A 1 189 ? -15.577 17.847 -1.464 1 80.79 189 THR A CA 1
ATOM 1467 C C . THR A 1 189 ? -15.934 19.104 -2.252 1 80.79 189 THR A C 1
ATOM 1469 O O . THR A 1 189 ? -16.247 20.143 -1.666 1 80.79 189 THR A O 1
ATOM 1472 N N . SER A 1 190 ? -15.982 18.969 -3.489 1 78.75 190 SER A N 1
ATOM 1473 C CA . SER A 1 190 ? -16.286 20.095 -4.365 1 78.75 190 SER A CA 1
ATOM 1474 C C . SER A 1 190 ? -17.774 20.427 -4.343 1 78.75 190 SER A C 1
ATOM 1476 O O . SER A 1 190 ? -18.609 19.545 -4.129 1 78.75 190 SER A O 1
ATOM 1478 N N . GLY A 1 191 ? -18.065 21.652 -4.557 1 78.85 191 GLY A N 1
ATOM 1479 C CA . GLY A 1 191 ? -19.447 22.08 -4.706 1 78.85 191 GLY A CA 1
ATOM 1480 C C . GLY A 1 191 ? -20.135 22.346 -3.38 1 78.85 191 GLY A C 1
ATOM 1481 O O . GLY A 1 191 ? -21.335 22.626 -3.343 1 78.85 191 GLY A O 1
ATOM 1482 N N . THR A 1 192 ? -19.443 22.229 -2.343 1 81.88 192 THR A N 1
ATOM 1483 C CA . THR A 1 192 ? -19.998 22.522 -1.026 1 81.88 192 THR A CA 1
ATOM 1484 C C . THR A 1 192 ? -19.499 23.872 -0.517 1 81.88 192 THR A C 1
ATOM 1486 O O . THR A 1 192 ? -18.538 24.427 -1.054 1 81.88 192 THR A O 1
ATOM 1489 N N . GLN A 1 193 ? -20.154 24.365 0.47 1 84.88 193 GLN A N 1
ATOM 1490 C CA . GLN A 1 193 ? -19.745 25.63 1.072 1 84.88 193 GLN A CA 1
ATOM 1491 C C . GLN A 1 193 ? -18.334 25.536 1.645 1 84.88 193 GLN A C 1
ATOM 1493 O O . GLN A 1 193 ? -17.531 26.457 1.484 1 84.88 193 GLN A O 1
ATOM 1498 N N . ASN A 1 194 ? -18.057 24.45 2.252 1 86.63 194 ASN A N 1
ATOM 1499 C CA . ASN A 1 194 ? -16.722 24.25 2.807 1 86.63 194 ASN A CA 1
ATOM 1500 C C . ASN A 1 194 ? -15.666 24.163 1.708 1 86.63 194 ASN A C 1
ATOM 1502 O O . ASN A 1 194 ? -14.572 24.711 1.849 1 86.63 194 ASN A O 1
ATOM 1506 N N . GLY A 1 195 ? -16.056 23.544 0.737 1 87.77 195 GLY A N 1
ATOM 1507 C CA . GLY A 1 195 ? -15.16 23.494 -0.407 1 87.77 195 GLY A CA 1
ATOM 1508 C C . GLY A 1 195 ? -14.87 24.861 -0.998 1 87.77 195 GLY A C 1
ATOM 1509 O O . GLY A 1 195 ? -13.753 25.125 -1.447 1 87.77 195 GLY A O 1
ATOM 1510 N N . GLN A 1 196 ? -15.849 25.67 -1.01 1 91.88 196 GLN A N 1
ATOM 1511 C CA . GLN A 1 196 ? -15.685 27.029 -1.515 1 91.88 196 GLN A CA 1
ATOM 1512 C C . GLN A 1 196 ? -14.734 27.832 -0.632 1 91.88 196 GLN A C 1
ATOM 1514 O O . GLN A 1 196 ? -13.905 28.593 -1.136 1 91.88 196 GLN A O 1
ATOM 1519 N N . VAL A 1 197 ? -14.876 27.63 0.619 1 92.58 197 VAL A N 1
ATOM 1520 C CA . VAL A 1 197 ? -14.001 28.333 1.551 1 92.58 197 VAL A CA 1
ATOM 1521 C C . VAL A 1 197 ? -12.56 27.864 1.36 1 92.58 197 VAL A C 1
ATOM 1523 O O . VAL A 1 197 ? -11.628 28.671 1.397 1 92.58 197 VAL A O 1
ATOM 1526 N N . VAL A 1 198 ? -12.391 26.58 1.165 1 93.2 198 VAL A N 1
ATOM 1527 C CA . VAL A 1 198 ? -11.057 26.029 0.95 1 93.2 198 VAL A CA 1
ATOM 1528 C C . VAL A 1 198 ? -10.449 26.628 -0.316 1 93.2 198 VAL A C 1
ATOM 1530 O O . VAL A 1 198 ? -9.257 26.942 -0.35 1 93.2 198 VAL A O 1
ATOM 1533 N N . ARG A 1 199 ? -11.207 26.81 -1.246 1 93.47 199 ARG A N 1
ATOM 1534 C CA . ARG A 1 199 ? -10.742 27.447 -2.474 1 93.47 199 ARG A CA 1
ATOM 1535 C C . ARG A 1 199 ? -10.287 28.878 -2.21 1 93.47 199 ARG A C 1
ATOM 1537 O O . ARG A 1 199 ? -9.32 29.349 -2.813 1 93.47 199 ARG A O 1
ATOM 1544 N N . ALA A 1 200 ? -11.041 29.524 -1.44 1 95.97 200 ALA A N 1
ATOM 1545 C CA . ALA A 1 200 ? -10.661 30.886 -1.073 1 95.97 200 ALA A CA 1
ATOM 1546 C C . ALA A 1 200 ? -9.322 30.903 -0.341 1 95.97 200 ALA A C 1
ATOM 1548 O O . ALA A 1 200 ? -8.468 31.749 -0.618 1 95.97 200 ALA A O 1
ATOM 1549 N N . ILE A 1 201 ? -9.174 29.966 0.557 1 94.98 201 ILE A N 1
ATOM 1550 C CA . ILE A 1 201 ? -7.929 29.836 1.308 1 94.98 201 ILE A CA 1
ATOM 1551 C C . ILE A 1 201 ? -6.769 29.594 0.345 1 94.98 201 ILE A C 1
ATOM 1553 O O . ILE A 1 201 ? -5.732 30.256 0.434 1 94.98 201 ILE A O 1
ATOM 1557 N N . ASP A 1 202 ? -6.992 28.742 -0.576 1 94.1 202 ASP A N 1
ATOM 1558 C CA . ASP A 1 202 ? -5.962 28.42 -1.559 1 94.1 202 ASP A CA 1
ATOM 1559 C C . ASP A 1 202 ? -5.629 29.634 -2.424 1 94.1 202 ASP A C 1
ATOM 1561 O O . ASP A 1 202 ? -4.462 29.877 -2.739 1 94.1 202 ASP A O 1
ATOM 1565 N N . TRP A 1 203 ? -6.615 30.289 -2.795 1 95.28 203 TRP A N 1
ATOM 1566 C CA . TRP A 1 203 ? -6.409 31.474 -3.622 1 95.28 203 TRP A CA 1
ATOM 1567 C C . TRP A 1 203 ? -5.542 32.499 -2.898 1 95.28 203 TRP A C 1
ATOM 1569 O O . TRP A 1 203 ? -4.606 33.051 -3.48 1 95.28 203 TRP A O 1
ATOM 1579 N N . ILE A 1 204 ? -5.851 32.746 -1.671 1 96.63 204 ILE A N 1
ATOM 1580 C CA . ILE A 1 204 ? -5.087 33.726 -0.907 1 96.63 204 ILE A CA 1
ATOM 1581 C C . ILE A 1 204 ? -3.637 33.264 -0.782 1 96.63 204 ILE A C 1
ATOM 1583 O O . ILE A 1 204 ? -2.71 34.066 -0.922 1 96.63 204 ILE A O 1
ATOM 1587 N N . ARG A 1 205 ? -3.498 32.032 -0.51 1 94.31 205 ARG A N 1
ATOM 1588 C CA . ARG A 1 205 ? -2.154 31.476 -0.39 1 94.31 205 ARG A CA 1
ATOM 1589 C C . ARG A 1 205 ? -1.341 31.729 -1.655 1 94.31 205 ARG A C 1
ATOM 1591 O O . ARG A 1 205 ? -0.16 32.072 -1.582 1 94.31 205 ARG A O 1
ATOM 1598 N N . ASP A 1 206 ? -2.003 31.624 -2.756 1 94.18 206 ASP A N 1
ATOM 1599 C CA . ASP A 1 206 ? -1.32 31.744 -4.04 1 94.18 206 ASP A CA 1
ATOM 1600 C C . ASP A 1 206 ? -1.152 33.208 -4.438 1 94.18 206 ASP A C 1
ATOM 1602 O O . ASP A 1 206 ? -0.352 33.53 -5.319 1 94.18 206 ASP A O 1
ATOM 1606 N N . ASN A 1 207 ? -1.897 34.12 -3.777 1 95.74 207 ASN A N 1
ATOM 1607 C CA . ASN A 1 207 ? -1.921 35.512 -4.214 1 95.74 207 ASN A CA 1
ATOM 1608 C C . ASN A 1 207 ? -1.673 36.468 -3.051 1 95.74 207 ASN A C 1
ATOM 1610 O O . ASN A 1 207 ? -2.075 37.632 -3.103 1 95.74 207 ASN A O 1
ATOM 1614 N N . PHE A 1 208 ? -1.042 35.979 -2.05 1 95.52 208 PHE A N 1
ATOM 1615 C CA . PHE A 1 208 ? -1.01 36.721 -0.796 1 95.52 208 PHE A CA 1
ATOM 1616 C C . PHE A 1 208 ? -0.186 37.995 -0.941 1 95.52 208 PHE A C 1
ATOM 1618 O O . PHE A 1 208 ? -0.257 38.887 -0.094 1 95.52 208 PHE A O 1
ATOM 1625 N N . ARG A 1 209 ? 0.593 38.135 -1.954 1 95.99 209 ARG A N 1
ATOM 1626 C CA . ARG A 1 209 ? 1.446 39.303 -2.148 1 95.99 209 ARG A CA 1
ATOM 1627 C C . ARG A 1 209 ? 0.639 40.492 -2.659 1 95.99 209 ARG A C 1
ATOM 1629 O O . ARG A 1 209 ? 1.053 41.643 -2.505 1 95.99 209 ARG A O 1
ATOM 1636 N N . ALA A 1 210 ? -0.468 40.262 -3.289 1 94.82 210 ALA A N 1
ATOM 1637 C CA . ALA A 1 210 ? -1.315 41.305 -3.862 1 94.82 210 ALA A CA 1
ATOM 1638 C C . ALA A 1 210 ? -2.382 41.753 -2.867 1 94.82 210 ALA A C 1
ATOM 1640 O O . ALA A 1 210 ? -2.715 41.02 -1.932 1 94.82 210 ALA A O 1
ATOM 1641 N N . PRO A 1 211 ? -2.863 42.972 -3.055 1 94.51 211 PRO A N 1
ATOM 1642 C CA . PRO A 1 211 ? -3.978 43.402 -2.208 1 94.51 211 PRO A CA 1
ATOM 1643 C C . PRO A 1 211 ? -5.206 42.505 -2.35 1 94.51 211 PRO A C 1
ATOM 1645 O O . PRO A 1 211 ? -5.537 42.076 -3.458 1 94.51 211 PRO A O 1
ATOM 1648 N N . LEU A 1 212 ? -5.801 42.191 -1.247 1 95.86 212 LEU A N 1
ATOM 1649 C CA . LEU A 1 212 ? -6.961 41.307 -1.219 1 95.86 212 LEU A CA 1
ATOM 1650 C C . LEU A 1 212 ? -8.257 42.111 -1.2 1 95.86 212 LEU A C 1
ATOM 1652 O O . LEU A 1 212 ? -8.471 42.93 -0.303 1 95.86 212 LEU A O 1
ATOM 1656 N N . ARG A 1 213 ? -9.139 42.017 -2.275 1 94.12 213 ARG A N 1
ATOM 1657 C CA . ARG A 1 213 ? -10.525 42.473 -2.28 1 94.12 213 ARG A CA 1
ATOM 1658 C C . ARG A 1 213 ? -11.476 41.338 -1.915 1 94.12 213 ARG A C 1
ATOM 1660 O O . ARG A 1 213 ? -11.848 40.533 -2.771 1 94.12 213 ARG A O 1
ATOM 1667 N N . VAL A 1 214 ? -11.967 41.333 -0.767 1 96.82 214 VAL A N 1
ATOM 1668 C CA . VAL A 1 214 ? -12.732 40.22 -0.214 1 96.82 214 VAL A CA 1
ATOM 1669 C C . VAL A 1 214 ? -13.996 40 -1.041 1 96.82 214 VAL A C 1
ATOM 1671 O O . VAL A 1 214 ? -14.407 38.86 -1.268 1 96.82 214 VAL A O 1
ATOM 1674 N N . GLU A 1 215 ? -14.621 41.074 -1.459 1 96.7 215 GLU A N 1
ATOM 1675 C CA . GLU A 1 215 ? -15.826 40.976 -2.277 1 96.7 215 GLU A CA 1
ATOM 1676 C C . GLU A 1 215 ? -15.547 40.241 -3.585 1 96.7 215 GLU A C 1
ATOM 1678 O O . GLU A 1 215 ? -16.338 39.396 -4.008 1 96.7 215 GLU A O 1
ATOM 1683 N N . ALA A 1 216 ? -14.501 40.604 -4.146 1 96.68 216 ALA A N 1
ATOM 1684 C CA . ALA A 1 216 ? -14.113 39.955 -5.396 1 96.68 216 ALA A CA 1
ATOM 1685 C C . ALA A 1 216 ? -13.824 38.473 -5.178 1 96.68 216 ALA A C 1
ATOM 1687 O O . ALA A 1 216 ? -14.195 37.634 -6.002 1 96.68 216 ALA A O 1
ATOM 1688 N N . LEU A 1 217 ? -13.118 38.206 -4.112 1 96.84 217 LEU A N 1
ATOM 1689 C CA . LEU A 1 217 ? -12.816 36.819 -3.774 1 96.84 217 LEU A CA 1
ATOM 1690 C C . LEU A 1 217 ? -14.097 36.03 -3.526 1 96.84 217 LEU A C 1
ATOM 1692 O O . LEU A 1 217 ? -14.225 34.889 -3.976 1 96.84 217 LEU A O 1
ATOM 1696 N N . ALA A 1 218 ? -14.987 36.602 -2.812 1 96.94 218 ALA A N 1
ATOM 1697 C CA . ALA A 1 218 ? -16.263 35.951 -2.527 1 96.94 218 ALA A CA 1
ATOM 1698 C C . ALA A 1 218 ? -16.992 35.585 -3.817 1 96.94 218 ALA A C 1
ATOM 1700 O O . ALA A 1 218 ? -17.492 34.467 -3.958 1 96.94 218 ALA A O 1
ATOM 1701 N N . ARG A 1 219 ? -17.042 36.517 -4.735 1 95.99 219 ARG A N 1
ATOM 1702 C CA . ARG A 1 219 ? -17.673 36.271 -6.028 1 95.99 219 ARG A CA 1
ATOM 1703 C C . ARG A 1 219 ? -16.969 35.142 -6.774 1 95.99 219 ARG A C 1
ATOM 1705 O O . ARG A 1 219 ? -17.622 34.288 -7.378 1 95.99 219 ARG A O 1
ATOM 1712 N N . GLN A 1 220 ? -15.737 35.161 -6.685 1 94.52 220 GLN A N 1
ATOM 1713 C CA . GLN A 1 220 ? -14.918 34.176 -7.383 1 94.52 220 GLN A CA 1
ATOM 1714 C C . GLN A 1 220 ? -15.214 32.764 -6.887 1 94.52 220 GLN A C 1
ATOM 1716 O O . GLN A 1 220 ? -15.167 31.806 -7.661 1 94.52 220 GLN A O 1
ATOM 1721 N N . VAL A 1 221 ? -15.505 32.636 -5.614 1 94.93 221 VAL A N 1
ATOM 1722 C CA . VAL A 1 221 ? -15.718 31.304 -5.059 1 94.93 221 VAL A CA 1
ATOM 1723 C C . VAL A 1 221 ? -17.214 31.047 -4.891 1 94.93 221 VAL A C 1
ATOM 1725 O O . VAL A 1 221 ? -17.616 30.12 -4.183 1 94.93 221 VAL A O 1
ATOM 1728 N N . ASN A 1 222 ? -18.026 31.961 -5.442 1 94.64 222 ASN A N 1
ATOM 1729 C CA . ASN A 1 222 ? -19.477 31.825 -5.512 1 94.64 222 ASN A CA 1
ATOM 1730 C C . ASN A 1 222 ? -20.113 31.873 -4.126 1 94.64 222 ASN A C 1
ATOM 1732 O O . ASN A 1 222 ? -20.938 31.022 -3.787 1 94.64 222 ASN A O 1
ATOM 1736 N N . MET A 1 223 ? -19.647 32.844 -3.36 1 94.86 223 MET A N 1
ATOM 1737 C CA . MET A 1 223 ? -20.229 33.1 -2.046 1 94.86 223 MET A CA 1
ATOM 1738 C C . MET A 1 223 ? -20.548 34.581 -1.871 1 94.86 223 MET A C 1
ATOM 1740 O O . MET A 1 223 ? -20.019 35.424 -2.598 1 94.86 223 MET A O 1
ATOM 1744 N N . SER A 1 224 ? -21.473 34.813 -0.909 1 95.97 224 SER A N 1
ATOM 1745 C CA . SER A 1 224 ? -21.593 36.194 -0.453 1 95.97 224 SER A CA 1
ATOM 1746 C C . SER A 1 224 ? -20.424 36.583 0.446 1 95.97 224 SER A C 1
ATOM 1748 O O . SER A 1 224 ? -19.778 35.719 1.041 1 95.97 224 SER A O 1
ATOM 1750 N N . THR A 1 225 ? -20.178 37.881 0.472 1 96.51 225 THR A N 1
ATOM 1751 C CA . THR A 1 225 ? -19.098 38.368 1.323 1 96.51 225 THR A CA 1
ATOM 1752 C C . THR A 1 225 ? -19.342 37.984 2.78 1 96.51 225 THR A C 1
ATOM 1754 O O . THR A 1 225 ? -18.414 37.586 3.486 1 96.51 225 THR A O 1
ATOM 1757 N N . ALA A 1 226 ? -20.541 38.052 3.175 1 95.6 226 ALA A N 1
ATOM 1758 C CA . ALA A 1 226 ? -20.899 37.718 4.551 1 95.6 226 ALA A CA 1
ATOM 1759 C C . ALA A 1 226 ? -20.659 36.238 4.837 1 95.6 226 ALA A C 1
ATOM 1761 O O . ALA A 1 226 ? -20.113 35.882 5.884 1 95.6 226 ALA A O 1
ATOM 1762 N N . ASN A 1 227 ? -21.043 35.458 3.963 1 94.3 227 ASN A N 1
ATOM 1763 C CA . ASN A 1 227 ? -20.871 34.017 4.118 1 94.3 227 ASN A CA 1
ATOM 1764 C C . ASN A 1 227 ? -19.397 33.624 4.098 1 94.3 227 ASN A C 1
ATOM 1766 O O . ASN A 1 227 ? -18.964 32.783 4.888 1 94.3 227 ASN A O 1
ATOM 1770 N N . LEU A 1 228 ? -18.682 34.235 3.188 1 95.66 228 LEU A N 1
ATOM 1771 C CA . LEU A 1 228 ? -17.252 33.951 3.137 1 95.66 228 LEU A CA 1
ATOM 1772 C C . LEU A 1 228 ? -16.577 34.319 4.454 1 95.66 228 LEU A C 1
ATOM 1774 O O . LEU A 1 228 ? -15.839 33.513 5.025 1 95.66 228 LEU A O 1
ATOM 1778 N N . HIS A 1 229 ? -16.873 35.473 4.918 1 94.89 229 HIS A N 1
ATOM 1779 C CA . HIS A 1 229 ? -16.277 35.934 6.167 1 94.89 229 HIS A CA 1
ATOM 1780 C C . HIS A 1 229 ? -16.599 34.983 7.315 1 94.89 229 HIS A C 1
ATOM 1782 O O . HIS A 1 229 ? -15.706 34.583 8.064 1 94.89 229 HIS A O 1
ATOM 1788 N N . ARG A 1 230 ? -17.797 34.638 7.391 1 93.15 230 ARG A N 1
ATOM 1789 C CA . ARG A 1 230 ? -18.266 33.808 8.497 1 93.15 230 ARG A CA 1
ATOM 1790 C C . ARG A 1 230 ? -17.62 32.427 8.457 1 93.15 230 ARG A C 1
ATOM 1792 O O . ARG A 1 230 ? -17.031 31.983 9.444 1 93.15 230 ARG A O 1
ATOM 1799 N N . HIS A 1 231 ? -17.65 31.836 7.377 1 91.6 231 HIS A N 1
ATOM 1800 C CA . HIS A 1 231 ? -17.169 30.464 7.26 1 91.6 231 HIS A CA 1
ATOM 1801 C C . HIS A 1 231 ? -15.645 30.412 7.263 1 91.6 231 HIS A C 1
ATOM 1803 O O . HIS A 1 231 ? -15.053 29.463 7.784 1 91.6 231 HIS A O 1
ATOM 1809 N N . PHE A 1 232 ? -15.08 31.412 6.63 1 93.89 232 PHE A N 1
ATOM 1810 C CA . PHE A 1 232 ? -13.626 31.507 6.656 1 93.89 232 PHE A CA 1
ATOM 1811 C C . PHE A 1 232 ? -13.115 31.599 8.089 1 93.89 232 PHE A C 1
ATOM 1813 O O . PHE A 1 232 ? -12.196 30.873 8.474 1 93.89 232 PHE A O 1
ATOM 1820 N N . LYS A 1 233 ? -13.726 32.407 8.845 1 92.51 233 LYS A N 1
ATOM 1821 C CA . LYS A 1 233 ? -13.349 32.58 10.245 1 92.51 233 LYS A CA 1
ATOM 1822 C C . LYS A 1 233 ? -13.618 31.311 11.048 1 92.51 233 LYS A C 1
ATOM 1824 O O . LYS A 1 233 ? -12.831 30.944 11.922 1 92.51 233 LYS A O 1
ATOM 1829 N N . GLN A 1 234 ? -14.681 30.724 10.756 1 89.14 234 GLN A N 1
ATOM 1830 C CA . GLN A 1 234 ? -15.032 29.487 11.444 1 89.14 234 GLN A CA 1
ATOM 1831 C C . GLN A 1 234 ? -13.975 28.41 11.214 1 89.14 234 GLN A C 1
ATOM 1833 O O . GLN A 1 234 ? -13.642 27.655 12.13 1 89.14 234 GLN A O 1
ATOM 1838 N N . ILE A 1 235 ? -13.431 28.363 10.081 1 90.1 235 ILE A N 1
ATOM 1839 C CA . ILE A 1 235 ? -12.517 27.301 9.674 1 90.1 235 ILE A CA 1
ATOM 1840 C C . ILE A 1 235 ? -11.097 27.645 10.117 1 90.1 235 ILE A C 1
ATOM 1842 O O . ILE A 1 235 ? -10.387 26.797 10.661 1 90.1 235 ILE A O 1
ATOM 1846 N N . THR A 1 236 ? -10.673 28.923 10.004 1 91.73 236 THR A N 1
ATOM 1847 C CA . THR A 1 236 ? -9.268 29.263 10.197 1 91.73 236 THR A CA 1
ATOM 1848 C C . THR A 1 236 ? -9.068 30.012 11.511 1 91.73 236 THR A C 1
ATOM 1850 O O . THR A 1 236 ? -7.938 30.16 11.982 1 91.73 236 THR A O 1
ATOM 1853 N N . GLY A 1 237 ? -10.151 30.556 12.053 1 90.39 237 GLY A N 1
ATOM 1854 C CA . GLY A 1 237 ? -10.069 31.421 13.219 1 90.39 237 GLY A CA 1
ATOM 1855 C C . GLY A 1 237 ? -9.755 32.864 12.871 1 90.39 237 GLY A C 1
ATOM 1856 O O . GLY A 1 237 ? -9.71 33.724 13.753 1 90.39 237 GLY A O 1
ATOM 1857 N N . LEU A 1 238 ? -9.605 33.117 11.568 1 93.65 238 LEU A N 1
ATOM 1858 C CA . LEU A 1 238 ? -9.222 34.446 11.105 1 93.65 238 LEU A CA 1
ATOM 1859 C C . LEU A 1 238 ? -10.138 34.915 9.979 1 93.65 238 LEU A C 1
ATOM 1861 O O . LEU A 1 238 ? -10.71 34.095 9.257 1 93.65 238 LEU A O 1
ATOM 1865 N N . SER A 1 239 ? -10.257 36.224 9.859 1 94.96 239 SER A N 1
ATOM 1866 C CA . SER A 1 239 ? -10.86 36.765 8.645 1 94.96 239 SER A CA 1
ATOM 1867 C C . SER A 1 239 ? -9.913 36.644 7.456 1 94.96 239 SER A C 1
ATOM 1869 O O . SER A 1 239 ? -8.707 36.456 7.632 1 94.96 239 SER A O 1
ATOM 1871 N N . PRO A 1 240 ? -10.438 36.776 6.237 1 96.54 240 PRO A N 1
ATOM 1872 C CA . PRO A 1 240 ? -9.576 36.683 5.057 1 96.54 240 PRO A CA 1
ATOM 1873 C C . PRO A 1 240 ? -8.425 37.687 5.086 1 96.54 240 PRO A C 1
ATOM 1875 O O . PRO A 1 240 ? -7.286 37.335 4.768 1 96.54 240 PRO A O 1
ATOM 1878 N N . LEU A 1 241 ? -8.649 38.826 5.53 1 95.78 241 LEU A N 1
ATOM 1879 C CA . LEU A 1 241 ? -7.626 39.865 5.57 1 95.78 241 LEU A CA 1
ATOM 1880 C C . LEU A 1 241 ? -6.585 39.561 6.642 1 95.78 241 LEU A C 1
ATOM 1882 O O . LEU A 1 241 ? -5.384 39.719 6.409 1 95.78 241 LEU A O 1
ATOM 1886 N N . GLN A 1 242 ? -7.076 39.257 7.813 1 94.7 242 GLN A N 1
ATOM 1887 C CA . GLN A 1 242 ? -6.16 38.865 8.879 1 94.7 242 GLN A CA 1
ATOM 1888 C C . GLN A 1 242 ? -5.293 37.684 8.453 1 94.7 242 GLN A C 1
ATOM 1890 O O . GLN A 1 242 ? -4.101 37.639 8.762 1 94.7 242 GLN A O 1
ATOM 1895 N N . TYR A 1 243 ? -5.968 36.763 7.775 1 96 243 TYR A N 1
ATOM 1896 C CA . TYR A 1 243 ? -5.278 35.578 7.277 1 96 243 TYR A CA 1
ATOM 1897 C C . TYR A 1 243 ? -4.145 35.963 6.333 1 96 243 TYR A C 1
ATOM 1899 O O . TYR A 1 243 ? -3.011 35.507 6.497 1 96 243 TYR A O 1
ATOM 1907 N N . GLN A 1 244 ? -4.402 36.759 5.371 1 96.77 244 GLN A N 1
ATOM 1908 C CA . GLN A 1 244 ? -3.383 37.207 4.428 1 96.77 244 GLN A CA 1
ATOM 1909 C C . GLN A 1 244 ? -2.234 37.906 5.15 1 96.77 244 GLN A C 1
ATOM 1911 O O . GLN A 1 244 ? -1.064 37.654 4.855 1 96.77 244 GLN A O 1
ATOM 1916 N N . LYS A 1 245 ? -2.541 38.728 6.06 1 95.35 245 LYS A N 1
ATOM 1917 C CA . LYS A 1 245 ? -1.525 39.462 6.81 1 95.35 245 LYS A CA 1
ATOM 1918 C C . LYS A 1 245 ? -0.592 38.507 7.55 1 95.35 245 LYS A C 1
ATOM 1920 O O . LYS A 1 245 ? 0.631 38.652 7.486 1 95.35 245 LYS A O 1
ATOM 1925 N N . GLN A 1 246 ? -1.218 37.637 8.201 1 94.76 246 GLN A N 1
ATOM 1926 C CA . GLN A 1 246 ? -0.397 36.679 8.935 1 94.76 246 GLN A CA 1
ATOM 1927 C C . GLN A 1 246 ? 0.456 35.844 7.985 1 94.76 246 GLN A C 1
ATOM 1929 O O . GLN A 1 246 ? 1.632 35.593 8.256 1 94.76 246 GLN A O 1
ATOM 1934 N N . LEU A 1 247 ? -0.136 35.414 6.928 1 95.5 247 LEU A N 1
ATOM 1935 C CA . LEU A 1 247 ? 0.599 34.655 5.922 1 95.5 247 LEU A CA 1
ATOM 1936 C C . LEU A 1 247 ? 1.822 35.43 5.443 1 95.5 247 LEU A C 1
ATOM 1938 O O . LEU A 1 247 ? 2.914 34.867 5.331 1 95.5 247 LEU A O 1
ATOM 1942 N N . ARG A 1 248 ? 1.665 36.689 5.181 1 96.27 248 ARG A N 1
ATOM 1943 C CA . ARG A 1 248 ? 2.756 37.554 4.744 1 96.27 248 ARG A CA 1
ATOM 1944 C C . ARG A 1 248 ? 3.868 37.602 5.787 1 96.27 248 ARG A C 1
ATOM 1946 O O . ARG A 1 248 ? 5.048 37.492 5.449 1 96.27 248 ARG A O 1
ATOM 1953 N N . LEU A 1 249 ? 3.49 37.734 7 1 95.71 249 LEU A N 1
ATOM 1954 C CA . LEU A 1 249 ? 4.462 37.87 8.079 1 95.71 249 LEU A CA 1
ATOM 1955 C C . LEU A 1 249 ? 5.256 36.581 8.261 1 95.71 249 LEU A C 1
ATOM 1957 O O . LEU A 1 249 ? 6.478 36.617 8.422 1 95.71 249 LEU A O 1
ATOM 1961 N N . TYR A 1 250 ? 4.577 35.482 8.209 1 94.02 250 TYR A N 1
ATOM 1962 C CA . TYR A 1 250 ? 5.261 34.201 8.352 1 94.02 250 TYR A CA 1
ATOM 1963 C C . TYR A 1 250 ? 6.179 33.937 7.164 1 94.02 250 TYR A C 1
ATOM 1965 O O . TYR A 1 250 ? 7.278 33.402 7.328 1 94.02 250 TYR A O 1
ATOM 1973 N N . GLU A 1 251 ? 5.736 34.277 6.024 1 94.28 251 GLU A N 1
ATOM 1974 C CA . GLU A 1 251 ? 6.572 34.128 4.836 1 94.28 251 GLU A CA 1
ATOM 1975 C C . GLU A 1 251 ? 7.803 35.027 4.911 1 94.28 251 GLU A C 1
ATOM 1977 O O . GLU A 1 251 ? 8.896 34.625 4.507 1 94.28 251 GLU A O 1
ATOM 1982 N N . ALA A 1 252 ? 7.631 36.165 5.394 1 95.48 252 ALA A N 1
ATOM 1983 C CA . ALA A 1 252 ? 8.768 37.063 5.578 1 95.48 252 ALA A CA 1
ATOM 1984 C C . ALA A 1 252 ? 9.771 36.481 6.571 1 95.48 252 ALA A C 1
ATOM 1986 O O . ALA A 1 252 ? 10.981 36.535 6.343 1 95.48 252 ALA A O 1
ATOM 1987 N N . GLN A 1 253 ? 9.222 36.007 7.579 1 93.34 253 GLN A N 1
ATOM 1988 C CA . GLN A 1 253 ? 10.088 35.369 8.566 1 93.34 253 GLN A CA 1
ATOM 1989 C C . GLN A 1 253 ? 10.884 34.227 7.942 1 93.34 253 GLN A C 1
ATOM 1991 O O . GLN A 1 253 ? 12.088 34.1 8.179 1 93.34 253 GLN A O 1
ATOM 1996 N N . ARG A 1 254 ? 10.234 33.382 7.195 1 90.32 254 ARG A N 1
ATOM 1997 C CA . ARG A 1 254 ? 10.885 32.269 6.511 1 90.32 254 ARG A CA 1
ATOM 1998 C C . ARG A 1 254 ? 12.001 32.764 5.598 1 90.32 254 ARG A C 1
ATOM 2000 O O . ARG A 1 254 ? 13.104 32.214 5.603 1 90.32 254 ARG A O 1
ATOM 2007 N N . LEU A 1 255 ? 11.718 33.789 4.848 1 93.54 255 LEU A N 1
ATOM 2008 C CA . LEU A 1 255 ? 12.698 34.363 3.932 1 93.54 255 LEU A CA 1
ATOM 2009 C C . LEU A 1 255 ? 13.927 34.857 4.689 1 93.54 255 LEU A C 1
ATOM 2011 O O . LEU A 1 255 ? 15.059 34.644 4.25 1 93.54 255 LEU A O 1
ATOM 2015 N N . MET A 1 256 ? 13.711 35.433 5.786 1 93.95 256 MET A N 1
ATOM 2016 C CA . MET A 1 256 ? 14.811 35.967 6.584 1 93.95 256 MET A CA 1
ATOM 2017 C C . MET A 1 256 ? 15.622 34.84 7.216 1 93.95 256 MET A C 1
ATOM 2019 O O . MET A 1 256 ? 16.851 34.906 7.264 1 93.95 256 MET A O 1
ATOM 2023 N N . LEU A 1 257 ? 14.976 33.834 7.626 1 88.26 257 LEU A N 1
ATOM 2024 C CA . LEU A 1 257 ? 15.629 32.732 8.324 1 88.26 257 LEU A CA 1
ATOM 2025 C C . LEU A 1 257 ? 16.336 31.808 7.338 1 88.26 257 LEU A C 1
ATOM 2027 O O . LEU A 1 257 ? 17.459 31.365 7.591 1 88.26 257 LEU A O 1
ATOM 2031 N N . VAL A 1 258 ? 15.732 31.53 6.225 1 85.38 258 VAL A N 1
ATOM 2032 C CA . VAL A 1 258 ? 16.189 30.47 5.332 1 85.38 258 VAL A CA 1
ATOM 2033 C C . VAL A 1 258 ? 17.03 31.07 4.206 1 85.38 258 VAL A C 1
ATOM 2035 O O . VAL A 1 258 ? 18.02 30.473 3.777 1 85.38 258 VAL A O 1
ATOM 2038 N N . GLU A 1 259 ? 16.617 32.244 3.773 1 91.09 259 GLU A N 1
ATOM 2039 C CA . GLU A 1 259 ? 17.288 32.851 2.628 1 91.09 259 GLU A CA 1
ATOM 2040 C C . GLU A 1 259 ? 18.128 34.053 3.053 1 91.09 259 GLU A C 1
ATOM 2042 O O . GLU A 1 259 ? 18.702 34.745 2.209 1 91.09 259 GLU A O 1
ATOM 2047 N N . ASP A 1 260 ? 18.142 34.361 4.322 1 90.79 260 ASP A N 1
ATOM 2048 C CA . ASP A 1 260 ? 18.92 35.463 4.881 1 90.79 260 ASP A CA 1
ATOM 2049 C C . ASP A 1 260 ? 18.554 36.787 4.215 1 90.79 260 ASP A C 1
ATOM 2051 O O . ASP A 1 260 ? 19.432 37.594 3.902 1 90.79 260 ASP A O 1
ATOM 2055 N N . ALA A 1 261 ? 17.346 36.883 3.904 1 93.16 261 ALA A N 1
ATOM 2056 C CA . ALA A 1 261 ? 16.878 38.135 3.315 1 93.16 261 ALA A CA 1
ATOM 2057 C C . ALA A 1 261 ? 16.952 39.278 4.323 1 93.16 261 ALA A C 1
ATOM 2059 O O . ALA A 1 261 ? 16.748 39.071 5.522 1 93.16 261 ALA A O 1
ATOM 2060 N N . ARG A 1 262 ? 17.323 40.514 3.762 1 90.86 262 ARG A N 1
ATOM 2061 C CA . ARG A 1 262 ? 17.227 41.706 4.599 1 90.86 262 ARG A CA 1
ATOM 2062 C C . ARG A 1 262 ? 15.776 42.014 4.95 1 90.86 262 ARG A C 1
ATOM 2064 O O . ARG A 1 262 ? 14.865 41.701 4.179 1 90.86 262 ARG A O 1
ATOM 2071 N N . VAL A 1 263 ? 15.514 42.6 6.038 1 95.07 263 VAL A N 1
ATOM 2072 C CA . VAL A 1 263 ? 14.179 42.891 6.55 1 95.07 263 VAL A CA 1
ATOM 2073 C C . VAL A 1 263 ? 13.376 43.652 5.497 1 95.07 263 VAL A C 1
ATOM 2075 O O . VAL A 1 263 ? 12.233 43.296 5.202 1 95.07 263 VAL A O 1
ATOM 2078 N N . SER A 1 264 ? 13.936 44.691 4.954 1 95.45 264 SER A N 1
ATOM 2079 C CA . SER A 1 264 ? 13.24 45.516 3.972 1 95.45 264 SER A CA 1
ATOM 2080 C C . SER A 1 264 ? 12.864 44.706 2.736 1 95.45 264 SER A C 1
ATOM 2082 O O . SER A 1 264 ? 11.745 44.816 2.231 1 95.45 264 SER A O 1
ATOM 2084 N N . SER A 1 265 ? 13.76 43.94 2.276 1 95.98 265 SER A N 1
ATOM 2085 C CA . SER A 1 265 ? 13.521 43.113 1.098 1 95.98 265 SER A CA 1
ATOM 2086 C C . SER A 1 265 ? 12.432 42.078 1.361 1 95.98 265 SER A C 1
ATOM 2088 O O . SER A 1 265 ? 11.58 41.834 0.504 1 95.98 265 SER A O 1
ATOM 2090 N N . ALA A 1 266 ? 12.526 41.437 2.546 1 96.72 266 ALA A N 1
ATOM 2091 C CA . ALA A 1 266 ? 11.517 40.449 2.919 1 96.72 266 ALA A CA 1
ATOM 2092 C C . ALA A 1 266 ? 10.128 41.078 2.975 1 96.72 266 ALA A C 1
ATOM 2094 O O . ALA A 1 266 ? 9.161 40.509 2.463 1 96.72 266 ALA A O 1
ATOM 2095 N N . ALA A 1 267 ? 10.067 42.25 3.558 1 96.28 267 ALA A N 1
ATOM 2096 C CA . ALA A 1 267 ? 8.793 42.955 3.679 1 96.28 267 ALA A CA 1
ATOM 2097 C C . ALA A 1 267 ? 8.191 43.24 2.306 1 96.28 267 ALA A C 1
ATOM 2099 O O . ALA A 1 267 ? 7.013 42.962 2.069 1 96.28 267 ALA A O 1
ATOM 2100 N N . LEU A 1 268 ? 9.001 43.76 1.45 1 95.83 268 LEU A N 1
ATOM 2101 C CA . LEU A 1 268 ? 8.536 44.116 0.113 1 95.83 268 LEU A CA 1
ATOM 2102 C C . LEU A 1 268 ? 8.17 42.869 -0.685 1 95.83 268 LEU A C 1
ATOM 2104 O O . LEU A 1 268 ? 7.196 42.875 -1.442 1 95.83 268 LEU A O 1
ATOM 2108 N N . SER A 1 269 ? 8.888 41.877 -0.474 1 95.86 269 SER A N 1
ATOM 2109 C CA . SER A 1 269 ? 8.699 40.646 -1.235 1 95.86 269 SER A CA 1
ATOM 2110 C C . SER A 1 269 ? 7.365 39.988 -0.899 1 95.86 269 SER A C 1
ATOM 2112 O O . SER A 1 269 ? 6.811 39.246 -1.713 1 95.86 269 SER A O 1
ATOM 2114 N N . VAL A 1 270 ? 6.884 40.296 0.264 1 96.8 270 VAL A N 1
ATOM 2115 C CA . VAL A 1 270 ? 5.669 39.596 0.668 1 96.8 270 VAL A CA 1
ATOM 2116 C C . VAL A 1 270 ? 4.464 40.522 0.511 1 96.8 270 VAL A C 1
ATOM 2118 O O . VAL A 1 270 ? 3.344 40.161 0.881 1 96.8 270 VAL A O 1
ATOM 2121 N N . GLY A 1 271 ? 4.72 41.755 0.055 1 95.71 271 GLY A N 1
ATOM 2122 C CA . GLY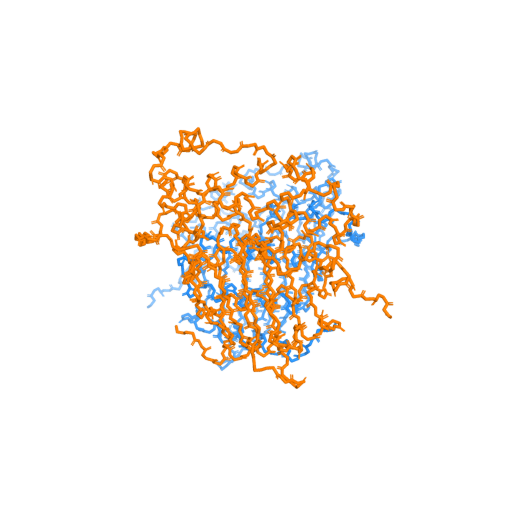 A 1 271 ? 3.594 42.569 -0.374 1 95.71 271 GLY A CA 1
ATOM 2123 C C . GLY A 1 271 ? 3.393 43.807 0.481 1 95.71 271 GLY A C 1
ATOM 2124 O O . GLY A 1 271 ? 2.431 44.553 0.285 1 95.71 271 GLY A O 1
ATOM 2125 N N . TYR A 1 272 ? 4.26 44.069 1.396 1 95.54 272 TYR A N 1
ATOM 2126 C CA . TYR A 1 272 ? 4.159 45.306 2.162 1 95.54 272 TYR A CA 1
ATOM 2127 C C . TYR A 1 272 ? 4.711 46.485 1.369 1 95.54 272 TYR A C 1
ATOM 2129 O O . TYR A 1 272 ? 5.733 46.361 0.69 1 95.54 272 TYR A O 1
ATOM 2137 N N . GLU A 1 273 ? 4.01 47.526 1.57 1 92.71 273 GLU A N 1
ATOM 2138 C CA . GLU A 1 273 ? 4.468 48.753 0.927 1 92.71 273 GLU A CA 1
ATOM 2139 C C . GLU A 1 273 ? 5.277 49.614 1.893 1 92.71 273 GLU A C 1
ATOM 2141 O O . GLU A 1 273 ? 6.015 50.506 1.469 1 92.71 273 GLU A O 1
ATOM 2146 N N . SER A 1 274 ? 5.118 49.345 3.168 1 93.84 274 SER A N 1
ATOM 2147 C CA . SER A 1 274 ? 5.784 50.112 4.215 1 93.84 274 SER A CA 1
ATOM 2148 C C . SER A 1 274 ? 6.559 49.201 5.161 1 93.84 274 SER A C 1
ATOM 2150 O O . SER A 1 274 ? 5.967 48.38 5.864 1 93.84 274 SER A O 1
ATOM 2152 N N . VAL A 1 275 ? 7.778 49.467 5.255 1 94.45 275 VAL A N 1
ATOM 2153 C CA . VAL A 1 275 ? 8.63 48.687 6.146 1 94.45 275 VAL A CA 1
ATOM 2154 C C . VAL A 1 275 ? 8.275 48.991 7.6 1 94.45 275 VAL A C 1
ATOM 2156 O O . VAL A 1 275 ? 8.33 48.107 8.457 1 94.45 275 VAL A O 1
ATOM 2159 N N . SER A 1 276 ? 7.923 50.191 7.834 1 95.23 276 SER A N 1
ATOM 2160 C CA . SER A 1 276 ? 7.521 50.58 9.182 1 95.23 276 SER A CA 1
ATOM 2161 C C . SER A 1 276 ? 6.282 49.812 9.632 1 95.23 276 SER A C 1
ATOM 2163 O O . SER A 1 276 ? 6.211 49.351 10.773 1 95.23 276 SER A O 1
ATOM 2165 N N . GLN A 1 277 ? 5.374 49.751 8.735 1 95.26 277 GLN A N 1
ATOM 2166 C CA . GLN A 1 277 ? 4.17 48.983 9.032 1 95.26 277 GLN A CA 1
ATOM 2167 C C . GLN A 1 277 ? 4.498 47.508 9.25 1 95.26 277 GLN A C 1
ATOM 2169 O O . GLN A 1 277 ? 3.98 46.882 10.177 1 95.26 277 GLN A O 1
ATOM 2174 N N . PHE A 1 278 ? 5.336 47.02 8.368 1 96.77 278 PHE A N 1
ATOM 2175 C CA . PHE A 1 278 ? 5.787 45.639 8.495 1 96.77 278 PHE A CA 1
ATOM 2176 C C . PHE A 1 278 ? 6.392 45.392 9.872 1 96.77 278 PHE A C 1
ATOM 2178 O O . PHE A 1 278 ? 6.037 44.423 10.547 1 96.77 278 PHE A O 1
ATOM 2185 N N . ASN A 1 279 ? 7.182 46.233 10.325 1 95.86 279 ASN A N 1
ATOM 2186 C CA . ASN A 1 279 ? 7.877 46.071 11.598 1 95.86 279 ASN A CA 1
ATOM 2187 C C . ASN A 1 279 ? 6.901 46.057 12.771 1 95.86 279 ASN A C 1
ATOM 2189 O O . ASN A 1 279 ? 7.041 45.247 13.69 1 95.86 279 ASN A O 1
ATOM 2193 N N . ARG A 1 280 ? 5.989 46.904 12.689 1 95.64 280 ARG A N 1
ATOM 2194 C CA . ARG A 1 280 ? 4.999 46.985 13.759 1 95.64 280 ARG A CA 1
ATOM 2195 C C . ARG A 1 280 ? 4.161 45.713 13.827 1 95.64 280 ARG A C 1
ATOM 2197 O O . ARG A 1 280 ? 3.957 45.155 14.908 1 95.64 280 ARG A O 1
ATOM 2204 N N . GLU A 1 281 ? 3.703 45.286 12.747 1 95.38 281 GLU A N 1
ATOM 2205 C CA . GLU A 1 281 ? 2.848 44.104 12.698 1 95.38 281 GLU A CA 1
ATOM 2206 C C . GLU A 1 281 ? 3.634 42.84 13.036 1 95.38 281 GLU A C 1
ATOM 2208 O O . GLU A 1 281 ? 3.107 41.928 13.676 1 95.38 281 GLU A O 1
ATOM 2213 N N . TYR A 1 282 ? 4.865 42.805 12.555 1 95.85 282 TYR A N 1
ATOM 2214 C CA . TYR A 1 282 ? 5.742 41.688 12.887 1 95.85 282 TYR A CA 1
ATOM 2215 C C . TYR A 1 282 ? 5.911 41.557 14.396 1 95.85 282 TYR A C 1
ATOM 2217 O O . TYR A 1 282 ? 5.753 40.468 14.953 1 95.85 282 TYR A O 1
ATOM 2225 N N . LYS A 1 283 ? 6.172 42.657 15.019 1 94.97 283 LYS A N 1
ATOM 2226 C CA . LYS A 1 283 ? 6.346 42.66 16.468 1 94.97 283 LYS A CA 1
ATOM 2227 C C . LYS A 1 283 ? 5.072 42.208 17.176 1 94.97 283 LYS A C 1
ATOM 2229 O O . LYS A 1 283 ? 5.133 41.495 18.18 1 94.97 283 LYS A O 1
ATOM 2234 N N . ARG A 1 284 ? 3.999 42.662 16.681 1 92.57 284 ARG A N 1
ATOM 2235 C CA . ARG A 1 284 ? 2.718 42.293 17.273 1 92.57 284 ARG A CA 1
ATOM 2236 C C . ARG A 1 284 ? 2.501 40.785 17.214 1 92.57 284 ARG A C 1
ATOM 2238 O O . ARG A 1 284 ? 2.02 40.183 18.176 1 92.57 284 ARG A O 1
ATOM 2245 N N . ILE A 1 285 ? 2.864 40.192 16.161 1 90.27 285 ILE A N 1
ATOM 2246 C CA . ILE A 1 285 ? 2.585 38.779 15.931 1 90.27 285 ILE A CA 1
ATOM 2247 C C . ILE A 1 285 ? 3.655 37.925 16.605 1 90.27 285 ILE A C 1
ATOM 2249 O O . ILE A 1 285 ? 3.346 36.899 17.216 1 90.27 285 ILE A O 1
ATOM 2253 N N . PHE A 1 286 ? 4.949 38.352 16.55 1 90.54 286 PHE A N 1
ATOM 2254 C CA . PHE A 1 286 ? 6.036 37.478 16.977 1 90.54 286 PHE A CA 1
ATOM 2255 C C . PHE A 1 286 ? 6.625 37.952 18.3 1 90.54 286 PHE A C 1
ATOM 2257 O O . PHE A 1 286 ? 7.475 37.278 18.885 1 90.54 286 PHE A O 1
ATOM 2264 N N . GLY A 1 287 ? 6.233 39.146 18.701 1 88.05 287 GLY A N 1
ATOM 2265 C CA . GLY A 1 287 ? 6.63 39.633 20.012 1 88.05 287 GLY A CA 1
ATOM 2266 C C . GLY A 1 287 ? 7.903 40.458 19.982 1 88.05 287 GLY A C 1
ATOM 2267 O O . GLY A 1 287 ? 8.222 41.151 20.95 1 88.05 287 GLY A O 1
ATOM 2268 N N . GLU A 1 288 ? 8.663 40.33 18.902 1 91.29 288 GLU A N 1
ATOM 2269 C CA . GLU A 1 288 ? 9.912 41.067 18.727 1 91.29 288 GLU A CA 1
ATOM 2270 C C . GLU A 1 288 ? 10.028 41.627 17.312 1 91.29 288 GLU A C 1
ATOM 2272 O O . GLU A 1 288 ? 9.485 41.054 16.366 1 91.29 288 GLU A O 1
ATOM 2277 N N . PRO A 1 289 ? 10.82 42.654 17.309 1 92.72 289 PRO A N 1
ATOM 2278 C CA . PRO A 1 289 ? 11.097 43.132 15.953 1 92.72 289 PRO A CA 1
ATOM 2279 C C . PRO A 1 289 ? 11.906 42.133 15.128 1 92.72 289 PRO A C 1
ATOM 2281 O O . PRO A 1 289 ? 12.606 41.287 15.691 1 92.72 289 PRO A O 1
ATOM 2284 N N . PRO A 1 290 ? 11.858 42.261 13.809 1 93.16 290 PRO A N 1
ATOM 2285 C CA . PRO A 1 290 ? 12.452 41.258 12.922 1 93.16 290 PRO A CA 1
ATOM 2286 C C . PRO A 1 290 ? 13.934 41.023 13.205 1 93.16 290 PRO A C 1
ATOM 2288 O O . PRO A 1 290 ? 14.372 39.874 13.307 1 93.16 290 PRO A O 1
ATOM 2291 N N . LEU A 1 291 ? 14.657 42.002 13.381 1 89.84 291 LEU A N 1
ATOM 2292 C CA . LEU A 1 291 ? 16.098 41.861 13.558 1 89.84 291 LEU A CA 1
ATOM 2293 C C . LEU A 1 291 ? 16.417 41.107 14.844 1 89.84 291 LEU A C 1
ATOM 2295 O O . LEU A 1 291 ? 17.3 40.246 14.862 1 89.84 291 LEU A O 1
ATOM 2299 N N . ARG A 1 292 ? 15.775 41.456 15.854 1 90.18 292 ARG A N 1
ATOM 2300 C CA . ARG A 1 292 ? 15.975 40.784 17.134 1 90.18 292 ARG A CA 1
ATOM 2301 C C . ARG A 1 292 ? 15.495 39.337 17.074 1 90.18 292 ARG A C 1
ATOM 2303 O O . ARG A 1 292 ? 16.126 38.444 17.643 1 90.18 292 ARG A O 1
ATOM 2310 N N . ASP A 1 293 ? 14.378 39.219 16.515 1 89.06 293 ASP A N 1
ATOM 2311 C CA . ASP A 1 293 ? 13.815 37.881 16.363 1 89.06 293 ASP A CA 1
ATOM 2312 C C . ASP A 1 293 ? 14.78 36.96 15.62 1 89.06 293 ASP A C 1
ATOM 2314 O O . ASP A 1 293 ? 14.966 35.804 16.007 1 89.06 293 ASP A O 1
ATOM 2318 N N . MET A 1 294 ? 15.435 37.432 14.521 1 88.92 294 MET A N 1
ATOM 2319 C CA . MET A 1 294 ? 16.377 36.646 13.729 1 88.92 294 MET A CA 1
ATOM 2320 C C . MET A 1 294 ? 17.603 36.272 14.554 1 88.92 294 MET A C 1
ATOM 2322 O O . MET A 1 294 ? 18.124 35.162 14.432 1 88.92 294 MET A O 1
ATOM 2326 N N . LYS A 1 295 ? 18.034 37.19 15.318 1 84.16 295 LYS A N 1
ATOM 2327 C CA . LYS A 1 295 ? 19.19 36.933 16.172 1 84.16 295 LYS A CA 1
ATOM 2328 C C . LYS A 1 295 ? 18.898 35.817 17.171 1 84.16 295 LYS A C 1
ATOM 2330 O O . LYS A 1 295 ? 19.766 34.99 17.457 1 84.16 295 LYS A O 1
ATOM 2335 N N . ARG A 1 296 ? 17.733 35.841 17.623 1 79.61 296 ARG A N 1
ATOM 2336 C CA . ARG A 1 296 ? 17.322 34.84 18.603 1 79.61 296 ARG A CA 1
ATOM 2337 C C . ARG A 1 296 ? 17.142 33.475 17.948 1 79.61 296 ARG A C 1
ATOM 2339 O O . ARG A 1 296 ? 17.477 32.447 18.541 1 79.61 296 ARG A O 1
ATOM 2346 N N . ARG A 1 297 ? 16.577 33.434 16.814 1 78 297 ARG A N 1
ATOM 2347 C CA . ARG A 1 297 ? 16.215 32.181 16.16 1 78 297 ARG A CA 1
ATOM 2348 C C . ARG A 1 297 ? 17.415 31.57 15.444 1 78 297 ARG A C 1
ATOM 2350 O O . ARG A 1 297 ? 17.491 30.351 15.277 1 78 297 ARG A O 1
ATOM 2357 N N . ARG A 1 298 ? 18.218 32.408 14.894 1 71.81 298 ARG A N 1
ATOM 2358 C CA . ARG A 1 298 ? 19.408 31.886 14.227 1 71.81 298 ARG A CA 1
ATOM 2359 C C . ARG A 1 298 ? 20.38 31.283 15.236 1 71.81 298 ARG A C 1
ATOM 2361 O O . ARG A 1 298 ? 20.778 31.946 16.196 1 71.81 298 ARG A O 1
ATOM 2368 N N . ILE A 1 299 ? 20.009 30.285 15.864 1 55.42 299 ILE A N 1
ATOM 2369 C CA . ILE A 1 299 ? 20.939 29.609 16.762 1 55.42 299 ILE A CA 1
ATOM 2370 C C . ILE A 1 299 ? 22.358 29.709 16.206 1 55.42 299 ILE A C 1
ATOM 2372 O O . ILE A 1 299 ? 22.6 29.385 15.041 1 55.42 299 ILE A O 1
ATOM 2376 N N . PRO A 1 300 ? 23.245 30.38 16.923 1 43.13 300 PRO A N 1
ATOM 2377 C CA . PRO A 1 300 ? 24.645 30.359 16.495 1 43.13 300 PRO A CA 1
ATOM 2378 C C . PRO A 1 300 ? 25.15 28.948 16.198 1 43.13 300 PRO A C 1
ATOM 2380 O O . PRO A 1 300 ? 24.718 27.987 16.838 1 43.13 300 PRO A O 1
ATOM 2383 N N . ALA A 1 301 ? 25.484 28.811 14.981 1 42.07 301 ALA A N 1
ATOM 2384 C CA . ALA A 1 301 ? 26.376 27.676 14.756 1 42.07 301 ALA A CA 1
ATOM 2385 C C . ALA A 1 301 ? 27.42 27.572 15.864 1 42.07 301 ALA A C 1
ATOM 2387 O O . ALA A 1 301 ? 28.322 28.407 15.956 1 42.07 301 ALA A O 1
ATOM 2388 N N . GLY A 1 302 ? 26.97 27.522 17.187 1 28.56 302 GLY A N 1
ATOM 2389 C CA . GLY A 1 302 ? 28.092 27.06 17.99 1 28.56 302 GLY A CA 1
ATOM 2390 C C . GLY A 1 302 ? 28.575 25.676 17.599 1 28.56 302 GLY A C 1
ATOM 2391 O O . GLY A 1 302 ? 27.815 24.882 17.041 1 28.56 302 GLY A O 1
ATOM 2392 N N . MET B 1 1 ? 19.647 -6.861 8.032 1 46.19 1 MET B N 1
ATOM 2393 C CA . MET B 1 1 ? 19.614 -8.172 8.674 1 46.19 1 MET B CA 1
ATOM 2394 C C . MET B 1 1 ? 18.209 -8.502 9.167 1 46.19 1 MET B C 1
ATOM 2396 O O . MET B 1 1 ? 17.567 -7.678 9.821 1 46.19 1 MET B O 1
ATOM 2400 N N . THR B 1 2 ? 17.671 -9.565 8.497 1 63.65 2 THR B N 1
ATOM 2401 C CA . THR B 1 2 ? 16.338 -10.002 8.895 1 63.65 2 THR B CA 1
ATOM 2402 C C . THR B 1 2 ? 16.272 -10.232 10.402 1 63.65 2 THR B C 1
ATOM 2404 O O . THR B 1 2 ? 17.061 -11.003 10.953 1 63.65 2 THR B O 1
ATOM 2407 N N . ASP B 1 3 ? 15.654 -9.365 11.202 1 79.14 3 ASP B N 1
ATOM 2408 C CA . ASP B 1 3 ? 15.366 -9.53 12.624 1 79.14 3 ASP B CA 1
ATOM 2409 C C . ASP B 1 3 ? 14.628 -10.841 12.886 1 79.14 3 ASP B C 1
ATOM 2411 O O . ASP B 1 3 ? 13.45 -10.975 12.547 1 79.14 3 ASP B O 1
ATOM 2415 N N . PRO B 1 4 ? 15.391 -11.917 13.358 1 85.88 4 PRO B N 1
ATOM 2416 C CA . PRO B 1 4 ? 14.791 -13.237 13.56 1 85.88 4 PRO B CA 1
ATOM 2417 C C . PRO B 1 4 ? 13.525 -13.185 14.413 1 85.88 4 PRO B C 1
ATOM 2419 O O . PRO B 1 4 ? 12.581 -13.941 14.17 1 85.88 4 PRO B O 1
ATOM 2422 N N . ILE B 1 5 ? 13.513 -12.298 15.341 1 87.52 5 ILE B N 1
ATOM 2423 C CA . ILE B 1 5 ? 12.355 -12.171 16.22 1 87.52 5 ILE B CA 1
ATOM 2424 C C . ILE B 1 5 ? 11.152 -11.676 15.421 1 87.52 5 ILE B C 1
ATOM 2426 O O . ILE B 1 5 ? 10.035 -12.168 15.6 1 87.52 5 ILE B O 1
ATOM 2430 N N . ARG B 1 6 ? 11.454 -10.833 14.566 1 88.03 6 ARG B N 1
ATOM 2431 C CA . ARG B 1 6 ? 10.396 -10.302 13.713 1 88.03 6 ARG B CA 1
ATOM 2432 C C . ARG B 1 6 ? 9.828 -11.388 12.805 1 88.03 6 ARG B C 1
ATOM 2434 O O . ARG B 1 6 ? 8.611 -11.492 12.639 1 88.03 6 ARG B O 1
ATOM 2441 N N . MET B 1 7 ? 10.707 -12.254 12.316 1 92.54 7 MET B N 1
ATOM 2442 C CA . MET B 1 7 ? 10.288 -13.327 11.419 1 92.54 7 MET B CA 1
ATOM 2443 C C . MET B 1 7 ? 9.391 -14.324 12.144 1 92.54 7 MET B C 1
ATOM 2445 O O . MET B 1 7 ? 8.36 -14.738 11.612 1 92.54 7 MET B O 1
ATOM 2449 N N . ILE B 1 8 ? 9.71 -14.612 13.334 1 92.42 8 ILE B N 1
ATOM 2450 C CA . ILE B 1 8 ? 8.949 -15.567 14.132 1 92.42 8 ILE B CA 1
ATOM 2451 C C . ILE B 1 8 ? 7.562 -15.001 14.429 1 92.42 8 ILE B C 1
ATOM 2453 O O . ILE B 1 8 ? 6.556 -15.699 14.283 1 92.42 8 ILE B O 1
ATOM 2457 N N . ARG B 1 9 ? 7.533 -13.808 14.768 1 91.4 9 ARG B N 1
ATOM 2458 C CA . ARG B 1 9 ? 6.27 -13.151 15.087 1 91.4 9 ARG B CA 1
ATOM 2459 C C . ARG B 1 9 ? 5.351 -13.109 13.871 1 91.4 9 ARG B C 1
ATOM 2461 O O . ARG B 1 9 ? 4.158 -13.4 13.977 1 91.4 9 ARG B O 1
ATOM 2468 N N . LEU B 1 10 ? 5.928 -12.78 12.788 1 93.66 10 LEU B N 1
ATOM 2469 C CA . LEU B 1 10 ? 5.15 -12.674 11.559 1 93.66 10 LEU B CA 1
ATOM 2470 C C . LEU B 1 10 ? 4.574 -14.029 11.162 1 93.66 10 LEU B C 1
ATOM 2472 O O . LEU B 1 10 ? 3.418 -14.119 10.742 1 93.66 10 LEU B O 1
ATOM 2476 N N . ARG B 1 11 ? 5.333 -15.053 11.317 1 94.99 11 ARG B N 1
ATOM 2477 C CA . ARG B 1 11 ? 4.882 -16.396 10.966 1 94.99 11 ARG B CA 1
ATOM 2478 C C . ARG B 1 11 ? 3.761 -16.856 11.891 1 94.99 11 ARG B C 1
ATOM 2480 O O . ARG B 1 11 ? 2.787 -17.463 11.441 1 94.99 11 ARG B O 1
ATOM 2487 N N . GLU B 1 12 ? 3.885 -16.526 13.135 1 94.02 12 GLU B N 1
ATOM 2488 C CA . GLU B 1 12 ? 2.855 -16.88 14.107 1 94.02 12 GLU B CA 1
ATOM 2489 C C . GLU B 1 12 ? 1.551 -16.141 13.824 1 94.02 12 GLU B C 1
ATOM 2491 O O . GLU B 1 12 ? 0.47 -16.73 13.892 1 94.02 12 GLU B O 1
ATOM 2496 N N . GLU B 1 13 ? 1.716 -14.911 13.576 1 93.5 13 GLU B N 1
ATOM 2497 C CA . GLU B 1 13 ? 0.548 -14.105 13.235 1 93.5 13 GLU B CA 1
ATOM 2498 C C . GLU B 1 13 ? -0.147 -14.641 11.987 1 93.5 13 GLU B C 1
ATOM 2500 O O . GLU B 1 13 ? -1.377 -14.709 11.935 1 93.5 13 GLU B O 1
ATOM 2505 N N . LEU B 1 14 ? 0.63 -15.037 11.03 1 96.28 14 LEU B N 1
ATOM 2506 C CA . LEU B 1 14 ? 0.099 -15.563 9.778 1 96.28 14 LEU B CA 1
ATOM 2507 C C . LEU B 1 14 ? -0.658 -16.866 10.013 1 96.28 14 LEU B C 1
ATOM 2509 O O . LEU B 1 14 ? -1.759 -17.053 9.489 1 96.28 14 LEU B O 1
ATOM 2513 N N . LEU B 1 15 ? -0.089 -17.697 10.81 1 95.84 15 LEU B N 1
ATOM 2514 C CA . LEU B 1 15 ? -0.716 -18.971 11.143 1 95.84 15 LEU B CA 1
ATOM 2515 C C . LEU B 1 15 ? -2.06 -18.754 11.83 1 95.84 15 LEU B C 1
ATOM 2517 O O . LEU B 1 15 ? -3.058 -19.377 11.462 1 95.84 15 LEU B O 1
ATOM 2521 N N . GLU B 1 16 ? -2.096 -17.849 12.713 1 94.32 16 GLU B N 1
ATOM 2522 C CA . GLU B 1 16 ? -3.316 -17.56 13.461 1 94.32 16 GLU B CA 1
ATOM 2523 C C . GLU B 1 16 ? -4.397 -16.984 12.552 1 94.32 16 GLU B C 1
ATOM 2525 O O . GLU B 1 16 ? -5.555 -17.403 12.613 1 94.32 16 GLU B O 1
ATOM 2530 N N . ARG B 1 17 ? -4.037 -16.076 11.748 1 95.18 17 ARG B N 1
ATOM 2531 C CA . ARG B 1 17 ? -5.003 -15.445 10.854 1 95.18 17 ARG B CA 1
ATOM 2532 C C . ARG B 1 17 ? -5.546 -16.447 9.84 1 95.18 17 ARG B C 1
ATOM 2534 O O . ARG B 1 17 ? -6.746 -16.463 9.556 1 95.18 17 ARG B O 1
ATOM 2541 N N . LEU B 1 18 ? -4.607 -17.216 9.305 1 96.2 18 LEU B N 1
ATOM 2542 C CA . LEU B 1 18 ? -5.008 -18.196 8.302 1 96.2 18 LEU B CA 1
ATOM 2543 C C . LEU B 1 18 ? -6.02 -19.181 8.879 1 96.2 18 LEU B C 1
ATOM 2545 O O . LEU B 1 18 ? -7.043 -19.466 8.251 1 96.2 18 LEU B O 1
ATOM 2549 N N . ARG B 1 19 ? -5.838 -19.625 10.042 1 93.31 19 ARG B N 1
ATOM 2550 C CA . ARG B 1 19 ? -6.725 -20.585 10.691 1 93.31 19 ARG B CA 1
ATOM 2551 C C . ARG B 1 19 ? -8.114 -19.992 10.901 1 93.31 19 ARG B C 1
ATOM 2553 O O . ARG B 1 19 ? -9.12 -20.691 10.766 1 93.31 19 ARG B O 1
ATOM 2560 N N . CYS B 1 20 ? -8.161 -18.71 11.145 1 94.74 20 CYS B N 1
ATOM 2561 C CA . CYS B 1 20 ? -9.429 -18.038 11.407 1 94.74 20 CYS B CA 1
ATOM 2562 C C . CYS B 1 20 ? -10.257 -17.92 10.133 1 94.74 20 CYS B C 1
ATOM 2564 O O . CYS B 1 20 ? -11.485 -17.836 10.191 1 94.74 20 CYS B O 1
ATOM 2566 N N . HIS B 1 21 ? -9.564 -18.044 9.02 1 96.25 21 HIS B N 1
ATOM 2567 C CA . HIS B 1 21 ? -10.28 -17.798 7.773 1 96.25 21 HIS B CA 1
ATOM 2568 C C . HIS B 1 21 ? -10.506 -19.094 7.002 1 96.25 21 HIS B C 1
ATOM 2570 O O . HIS B 1 21 ? -11.026 -19.074 5.884 1 96.25 21 HIS B O 1
ATOM 2576 N N . LEU B 1 22 ? -10.098 -20.195 7.613 1 95.6 22 LEU B N 1
ATOM 2577 C CA . LEU B 1 22 ? -10.256 -21.48 6.94 1 95.6 22 LEU B CA 1
ATOM 2578 C C . LEU B 1 22 ? -11.426 -22.261 7.529 1 95.6 22 LEU B C 1
ATOM 2580 O O . LEU B 1 22 ? -11.362 -22.715 8.673 1 95.6 22 LEU B O 1
ATOM 2584 N N . PRO B 1 23 ? -12.491 -22.46 6.838 1 91.94 23 PRO B N 1
ATOM 2585 C CA . PRO B 1 23 ? -13.659 -23.176 7.358 1 91.94 23 PRO B CA 1
ATOM 2586 C C . PRO B 1 23 ? -13.455 -24.688 7.399 1 91.94 23 PRO B C 1
ATOM 2588 O O . PRO B 1 23 ? -14.186 -25.395 8.098 1 91.94 23 PRO B O 1
ATOM 2591 N N . GLY B 1 24 ? -12.534 -25.252 6.64 1 91.08 24 GLY B N 1
ATOM 2592 C CA . GLY B 1 24 ? -12.251 -26.674 6.535 1 91.08 24 GLY B CA 1
ATOM 2593 C C . GLY B 1 24 ? -11.223 -27.001 5.469 1 91.08 24 GLY B C 1
ATOM 2594 O O . GLY B 1 24 ? -10.582 -26.101 4.92 1 91.08 24 GLY B O 1
ATOM 2595 N N . PRO B 1 25 ? -11.062 -28.27 5.228 1 91.19 25 PRO B N 1
ATOM 2596 C CA . PRO B 1 25 ? -10.085 -28.667 4.212 1 91.19 25 PRO B CA 1
ATOM 2597 C C . PRO B 1 25 ? -10.501 -28.256 2.801 1 91.19 25 PRO B C 1
ATOM 2599 O O . PRO B 1 25 ? -11.695 -28.219 2.492 1 91.19 25 PRO B O 1
ATOM 2602 N N . GLY B 1 26 ? -9.528 -27.934 1.925 1 91.8 26 GLY B N 1
ATOM 2603 C CA . GLY B 1 26 ? -9.795 -27.562 0.545 1 91.8 26 GLY B CA 1
ATOM 2604 C C . GLY B 1 26 ? -9.141 -26.253 0.143 1 91.8 26 GLY B C 1
ATOM 2605 O O . GLY B 1 26 ? -8.23 -25.774 0.822 1 91.8 26 GLY B O 1
ATOM 2606 N N . ILE B 1 27 ? -9.472 -25.815 -0.989 1 93.71 27 ILE B N 1
ATOM 2607 C CA . ILE B 1 27 ? -9.034 -24.525 -1.511 1 93.71 27 ILE B CA 1
ATOM 2608 C C . ILE B 1 27 ? -10.147 -23.494 -1.337 1 93.71 27 ILE B C 1
ATOM 2610 O O . ILE B 1 27 ? -11.285 -23.723 -1.752 1 93.71 27 ILE B O 1
ATOM 2614 N N . HIS B 1 28 ? -9.822 -22.367 -0.778 1 96.62 28 HIS B N 1
ATOM 2615 C CA . HIS B 1 28 ? -10.825 -21.358 -0.458 1 96.62 28 HIS B CA 1
ATOM 2616 C C . HIS B 1 28 ? -10.459 -20.006 -1.062 1 96.62 28 HIS B C 1
ATOM 2618 O O . HIS B 1 28 ? -9.575 -19.313 -0.553 1 96.62 28 HIS B O 1
ATOM 2624 N N . PRO B 1 29 ? -11.163 -19.648 -2.157 1 96.83 29 PRO B N 1
ATOM 2625 C CA . PRO B 1 29 ? -10.984 -18.277 -2.641 1 96.83 29 PRO B CA 1
ATOM 2626 C C . PRO B 1 29 ? -11.425 -17.229 -1.622 1 96.83 29 PRO B C 1
ATOM 2628 O O . PRO B 1 29 ? -12.327 -17.484 -0.82 1 96.83 29 PRO B O 1
ATOM 2631 N N . THR B 1 30 ? -10.818 -16.092 -1.608 1 97.81 30 THR B N 1
ATOM 2632 C CA . THR B 1 30 ? -11.182 -15.024 -0.684 1 97.81 30 THR B CA 1
ATOM 2633 C C . THR B 1 30 ? -11.864 -13.877 -1.424 1 97.81 30 THR B C 1
ATOM 2635 O O . THR B 1 30 ? -12.03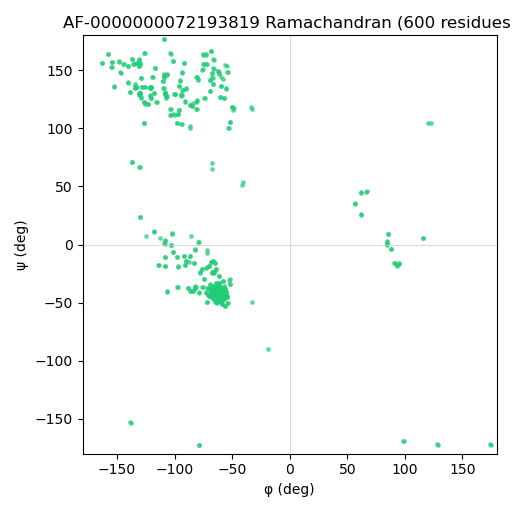9 -13.935 -2.643 1 97.81 30 THR B O 1
ATOM 2638 N N . ALA B 1 31 ? -12.277 -12.92 -0.646 1 97.19 31 ALA B N 1
ATOM 2639 C CA . ALA B 1 31 ? -12.904 -11.731 -1.217 1 97.19 31 ALA B CA 1
ATOM 2640 C C . ALA B 1 31 ? -11.885 -10.882 -1.972 1 97.19 31 ALA B C 1
ATOM 2642 O O . ALA B 1 31 ? -12.257 -9.985 -2.733 1 97.19 31 ALA B O 1
ATOM 2643 N N . ILE B 1 32 ? -10.625 -11.103 -1.687 1 98 32 ILE B N 1
ATOM 2644 C CA . ILE B 1 32 ? -9.571 -10.454 -2.46 1 98 32 ILE B CA 1
ATOM 2645 C C . ILE B 1 32 ? -9.278 -11.269 -3.717 1 98 32 ILE B C 1
ATOM 2647 O O . ILE B 1 32 ? -8.847 -12.422 -3.631 1 98 32 ILE B O 1
ATOM 2651 N N . GLU B 1 33 ? -9.475 -10.669 -4.839 1 96.27 33 GLU B N 1
ATOM 2652 C CA . GLU B 1 33 ? -9.339 -11.369 -6.113 1 96.27 33 GLU B CA 1
ATOM 2653 C C . GLU B 1 33 ? -7.949 -11.982 -6.26 1 96.27 33 GLU B C 1
ATOM 2655 O O . GLU B 1 33 ? -6.94 -11.301 -6.064 1 96.27 33 GLU B O 1
ATOM 2660 N N . GLY B 1 34 ? -7.939 -13.308 -6.542 1 96.65 34 GLY B N 1
ATOM 2661 C CA . GLY B 1 34 ? -6.69 -13.998 -6.82 1 96.65 34 GLY B CA 1
ATOM 2662 C C . GLY B 1 34 ? -6.046 -14.588 -5.579 1 96.65 34 GLY B C 1
ATOM 2663 O O . GLY B 1 34 ? -5.124 -15.4 -5.679 1 96.65 34 GLY B O 1
ATOM 2664 N N . LEU B 1 35 ? -6.465 -14.16 -4.39 1 98.52 35 LEU B N 1
ATOM 2665 C CA . LEU B 1 35 ? -5.909 -14.661 -3.138 1 98.52 35 LEU B CA 1
ATOM 2666 C C . LEU B 1 35 ? -6.695 -15.869 -2.638 1 98.52 35 LEU B C 1
ATOM 2668 O O . LEU B 1 35 ? -7.905 -15.781 -2.42 1 98.52 35 LEU B O 1
ATOM 2672 N N . ASN B 1 36 ? -6.01 -16.993 -2.433 1 98.2 36 ASN B N 1
ATOM 2673 C CA . ASN B 1 36 ? -6.643 -18.244 -2.027 1 98.2 36 ASN B CA 1
ATOM 2674 C C . ASN B 1 36 ? -5.949 -18.856 -0.815 1 98.2 36 ASN B C 1
ATOM 2676 O O . ASN B 1 36 ? -4.727 -18.766 -0.682 1 98.2 36 ASN B O 1
ATOM 2680 N N . LEU B 1 37 ? -6.708 -19.424 0.014 1 98.32 37 LEU B N 1
ATOM 2681 C CA . LEU B 1 37 ? -6.222 -20.129 1.195 1 98.32 37 LEU B CA 1
ATOM 2682 C C . LEU B 1 37 ? -6.428 -21.633 1.053 1 98.32 37 LEU B C 1
ATOM 2684 O O . LEU B 1 37 ? -7.456 -22.077 0.536 1 98.32 37 LEU B O 1
ATOM 2688 N N . VAL B 1 38 ? -5.473 -22.433 1.498 1 96.29 38 VAL B N 1
ATOM 2689 C CA . VAL B 1 38 ? -5.543 -23.877 1.303 1 96.29 38 VAL B CA 1
ATOM 2690 C C . VAL B 1 38 ? -5.298 -24.591 2.631 1 96.29 38 VAL B C 1
ATOM 2692 O O . VAL B 1 38 ? -4.359 -24.259 3.358 1 96.29 38 VAL B O 1
ATOM 2695 N N . LEU B 1 39 ? -6.111 -25.463 2.951 1 95.35 39 LEU B N 1
ATOM 2696 C CA . LEU B 1 39 ? -5.956 -26.391 4.066 1 95.35 39 LEU B CA 1
ATOM 2697 C C . LEU B 1 39 ? -6.046 -27.836 3.587 1 95.35 39 LEU B C 1
ATOM 2699 O O . LEU B 1 39 ? -7.026 -28.222 2.946 1 95.35 39 LEU B O 1
ATOM 2703 N N . ARG B 1 40 ? -5.034 -28.589 3.8 1 93.08 40 ARG B N 1
ATOM 2704 C CA . ARG B 1 40 ? -5.042 -30.02 3.514 1 93.08 40 ARG B CA 1
ATOM 2705 C C . ARG B 1 40 ? -4.759 -30.832 4.774 1 93.08 40 ARG B C 1
ATOM 2707 O O . ARG B 1 40 ? -3.837 -30.516 5.528 1 93.08 40 ARG B O 1
ATOM 2714 N N . GLU B 1 41 ? -5.518 -31.841 4.968 1 88.58 41 GLU B N 1
ATOM 2715 C CA . GLU B 1 41 ? -5.378 -32.686 6.15 1 88.58 41 GLU B CA 1
ATOM 2716 C C . GLU B 1 41 ? -4.932 -34.095 5.772 1 88.58 41 GLU B C 1
ATOM 2718 O O . GLU B 1 41 ? -4.576 -34.893 6.641 1 88.58 41 GLU B O 1
ATOM 2723 N N . GLU B 1 42 ? -5.087 -34.407 4.54 1 80.97 42 GLU B N 1
ATOM 2724 C CA . GLU B 1 42 ? -4.705 -35.743 4.092 1 80.97 42 GLU B CA 1
ATOM 2725 C C . GLU B 1 42 ? -3.46 -35.694 3.21 1 80.97 42 GLU B C 1
ATOM 2727 O O . GLU B 1 42 ? -3.26 -34.735 2.462 1 80.97 42 GLU B O 1
ATOM 2732 N N . SER B 1 43 ? -2.637 -36.814 3.416 1 74.6 43 SER B N 1
ATOM 2733 C CA . SER B 1 43 ? -1.368 -36.885 2.698 1 74.6 43 SER B CA 1
ATOM 2734 C C . SER B 1 43 ? -1.464 -37.821 1.497 1 74.6 43 SER B C 1
ATOM 2736 O O . SER B 1 43 ? -2.393 -38.626 1.404 1 74.6 43 SER B O 1
ATOM 2738 N N . GLY B 1 44 ? -0.574 -37.608 0.561 1 66.37 44 GLY B N 1
ATOM 2739 C CA . GLY B 1 44 ? -0.141 -38.623 -0.387 1 66.37 44 GLY B CA 1
ATOM 2740 C C . GLY B 1 44 ? -0.905 -38.58 -1.697 1 66.37 44 GLY B C 1
ATOM 2741 O O . GLY B 1 44 ? -0.44 -39.106 -2.71 1 66.37 44 GLY B O 1
ATOM 2742 N N . LYS B 1 45 ? -2.006 -37.947 -1.807 1 77.8 45 LYS B N 1
ATOM 2743 C CA . LYS B 1 45 ? -2.666 -37.944 -3.109 1 77.8 45 LYS B CA 1
ATOM 2744 C C . LYS B 1 45 ? -2.146 -36.81 -3.988 1 77.8 45 LYS B C 1
ATOM 2746 O O . LYS B 1 45 ? -2.184 -35.644 -3.591 1 77.8 45 LYS B O 1
ATOM 2751 N N . ALA B 1 46 ? -1.589 -37.322 -5.121 1 83.51 46 ALA B N 1
ATOM 2752 C CA . ALA B 1 46 ? -1.076 -36.338 -6.07 1 83.51 46 ALA B CA 1
ATOM 2753 C C . ALA B 1 46 ? -2.214 -35.556 -6.719 1 83.51 46 ALA B C 1
ATOM 2755 O O . ALA B 1 46 ? -3.25 -36.128 -7.065 1 83.51 46 ALA B O 1
ATOM 2756 N N . GLU B 1 47 ? -2.007 -34.313 -6.704 1 86.08 47 GLU B N 1
ATOM 2757 C CA . GLU B 1 47 ? -2.935 -33.435 -7.411 1 86.08 47 GLU B CA 1
ATOM 2758 C C . GLU B 1 47 ? -2.296 -32.855 -8.67 1 86.08 47 GLU B C 1
ATOM 2760 O O . GLU B 1 47 ? -1.115 -32.505 -8.668 1 86.08 47 GLU B O 1
ATOM 2765 N N . LYS B 1 48 ? -3.061 -32.964 -9.741 1 88.07 48 LYS B N 1
ATOM 2766 C CA . LYS B 1 48 ? -2.619 -32.384 -11.006 1 88.07 48 LYS B CA 1
ATOM 2767 C C . LYS B 1 48 ? -3.47 -31.175 -11.384 1 88.07 48 LYS B C 1
ATOM 2769 O O . LYS B 1 48 ? -4.691 -31.19 -11.211 1 88.07 48 LYS B O 1
ATOM 2774 N N . CYS B 1 49 ? -2.779 -30.196 -11.785 1 88.3 49 CYS B N 1
ATOM 2775 C CA . CYS B 1 49 ? -3.512 -29.016 -12.229 1 88.3 49 CYS B CA 1
ATOM 2776 C C . CYS B 1 49 ? -2.69 -28.205 -13.223 1 88.3 49 CYS B C 1
ATOM 2778 O O . CYS B 1 49 ? -1.48 -28.405 -13.344 1 88.3 49 CYS B O 1
ATOM 2780 N N . PHE B 1 50 ? -3.361 -27.494 -14.077 1 89.76 50 PHE B N 1
ATOM 2781 C CA . PHE B 1 50 ? -2.736 -26.47 -14.906 1 89.76 50 PHE B CA 1
ATOM 2782 C C . PHE B 1 50 ? -2.913 -25.089 -14.285 1 89.76 50 PHE B C 1
ATOM 2784 O O . PHE B 1 50 ? -4.028 -24.566 -14.23 1 89.76 50 PHE B O 1
ATOM 2791 N N . GLU B 1 51 ? -1.857 -24.501 -13.839 1 88.83 51 GLU B N 1
ATOM 2792 C CA . GLU B 1 51 ? -1.966 -23.302 -13.013 1 88.83 51 GLU B CA 1
ATOM 2793 C C . GLU B 1 51 ? -1.554 -22.056 -13.791 1 88.83 51 GLU B C 1
ATOM 2795 O O . GLU B 1 51 ? -0.659 -22.113 -14.637 1 88.83 51 GLU B O 1
ATOM 2800 N N . ARG B 1 52 ? -2.223 -21.002 -13.454 1 92.55 52 ARG B N 1
ATOM 2801 C CA . ARG B 1 52 ? -1.776 -19.672 -13.854 1 92.55 52 ARG B CA 1
ATOM 2802 C C . ARG B 1 52 ? -0.581 -19.222 -13.02 1 92.55 52 ARG B C 1
ATOM 2804 O O . ARG B 1 52 ? -0.316 -19.781 -11.954 1 92.55 52 ARG B O 1
ATOM 2811 N N . PRO B 1 53 ? 0.087 -18.203 -13.521 1 95.61 53 PRO B N 1
ATOM 2812 C CA . PRO B 1 53 ? 1.2 -17.675 -12.729 1 95.61 53 PRO B CA 1
ATOM 2813 C C . PRO B 1 53 ? 0.781 -17.278 -11.315 1 95.61 53 PRO B C 1
ATOM 2815 O O . PRO B 1 53 ? -0.269 -16.657 -11.13 1 95.61 53 PRO B O 1
ATOM 2818 N N . LEU B 1 54 ? 1.586 -17.679 -10.339 1 97.74 54 LEU B N 1
ATOM 2819 C CA . LEU B 1 54 ? 1.187 -17.439 -8.957 1 97.74 54 LEU B CA 1
ATOM 2820 C C . LEU B 1 54 ? 2.407 -17.369 -8.044 1 97.74 54 LEU B C 1
ATOM 2822 O O . LEU B 1 54 ? 3.504 -17.774 -8.434 1 97.74 54 LEU B O 1
ATOM 2826 N N . VAL B 1 55 ? 2.265 -16.738 -6.934 1 98.36 55 VAL B N 1
ATOM 2827 C CA . VAL B 1 55 ? 3.162 -16.875 -5.792 1 98.36 55 VAL B CA 1
ATOM 2828 C C . VAL B 1 55 ? 2.461 -17.642 -4.673 1 98.36 55 VAL B C 1
ATOM 2830 O O . VAL B 1 55 ? 1.293 -17.385 -4.374 1 98.36 55 VAL B O 1
ATOM 2833 N N . GLY B 1 56 ? 3.104 -18.618 -4.175 1 98 56 GLY B N 1
ATOM 2834 C CA . GLY B 1 56 ? 2.596 -19.414 -3.069 1 98 56 GLY B CA 1
ATOM 2835 C C . GLY B 1 56 ? 3.489 -19.374 -1.844 1 98 56 GLY B C 1
ATOM 2836 O O . GLY B 1 56 ? 4.716 -19.347 -1.965 1 98 56 GLY B O 1
ATOM 2837 N N . LEU B 1 57 ? 2.93 -19.389 -0.712 1 98.27 57 LEU B N 1
ATOM 2838 C CA . LEU B 1 57 ? 3.64 -19.38 0.563 1 98.27 57 LEU B CA 1
ATOM 2839 C C . LEU B 1 57 ? 3.205 -20.552 1.436 1 98.27 57 LEU B C 1
ATOM 2841 O O . LEU B 1 57 ? 2.025 -20.677 1.772 1 98.27 57 LEU B O 1
ATOM 2845 N N . VAL B 1 58 ? 4.123 -21.356 1.794 1 97.6 58 VAL B N 1
ATOM 2846 C CA . VAL B 1 58 ? 3.841 -22.431 2.739 1 97.6 58 VAL B CA 1
ATOM 2847 C C . VAL B 1 58 ? 3.855 -21.884 4.165 1 97.6 58 VAL B C 1
ATOM 2849 O O . VAL B 1 58 ? 4.896 -21.44 4.656 1 97.6 58 VAL B O 1
ATOM 2852 N N . VAL B 1 59 ? 2.759 -21.948 4.796 1 96.96 59 VAL B N 1
ATOM 2853 C CA . VAL B 1 59 ? 2.661 -21.474 6.172 1 96.96 59 VAL B CA 1
ATOM 2854 C C . VAL B 1 59 ? 3.006 -22.608 7.135 1 96.96 59 VAL B C 1
ATOM 2856 O O . VAL B 1 59 ? 3.631 -22.381 8.173 1 96.96 59 VAL B O 1
ATOM 2859 N N . GLN B 1 60 ? 2.58 -23.806 6.76 1 95.68 60 GLN B N 1
ATOM 2860 C CA . GLN B 1 60 ? 2.836 -24.998 7.561 1 95.68 60 GLN B CA 1
ATOM 2861 C C . GLN B 1 60 ? 2.883 -26.249 6.688 1 95.68 60 GLN B C 1
ATOM 2863 O O . GLN B 1 60 ? 2.056 -26.417 5.79 1 95.68 60 GLN B O 1
ATOM 2868 N N . GLY B 1 61 ? 3.893 -27.094 6.982 1 94.06 61 GLY B N 1
ATOM 2869 C CA . GLY B 1 61 ? 3.988 -28.364 6.28 1 94.06 61 GLY B CA 1
ATOM 2870 C C . GLY B 1 61 ? 4.977 -28.338 5.13 1 94.06 61 GLY B C 1
ATOM 2871 O O . GLY B 1 61 ? 5.828 -27.45 5.056 1 94.06 61 GLY B O 1
ATOM 2872 N N . THR B 1 62 ? 4.938 -29.422 4.307 1 94.52 62 THR B N 1
ATOM 2873 C CA . THR B 1 62 ? 5.856 -29.581 3.185 1 94.52 62 THR B CA 1
ATOM 2874 C C . THR B 1 62 ? 5.107 -30.022 1.931 1 94.52 62 THR B C 1
ATOM 2876 O O . THR B 1 62 ? 4.225 -30.882 1.999 1 94.52 62 THR B O 1
ATOM 2879 N N . LYS B 1 63 ? 5.446 -29.383 0.864 1 94.95 63 LYS B N 1
ATOM 2880 C CA . LYS B 1 63 ? 4.829 -29.698 -0.421 1 94.95 63 LYS B CA 1
ATOM 2881 C C . LYS B 1 63 ? 5.879 -30.122 -1.445 1 94.95 63 LYS B C 1
ATOM 2883 O O . LYS B 1 63 ? 6.968 -29.548 -1.499 1 94.95 63 LYS B O 1
ATOM 2888 N N . HIS B 1 64 ? 5.599 -31.148 -2.16 1 94.81 64 HIS B N 1
ATOM 2889 C CA . HIS B 1 64 ? 6.377 -31.608 -3.305 1 94.81 64 HIS B CA 1
ATOM 2890 C C . HIS B 1 64 ? 5.652 -31.32 -4.615 1 94.81 64 HIS B C 1
ATOM 2892 O O . HIS B 1 64 ? 4.462 -31.614 -4.75 1 94.81 64 HIS B O 1
ATOM 2898 N N . SER B 1 65 ? 6.361 -30.694 -5.507 1 94.77 65 SER B N 1
ATOM 2899 C CA . SER B 1 65 ? 5.744 -30.363 -6.787 1 94.77 65 SER B CA 1
ATOM 2900 C C . SER B 1 65 ? 6.671 -30.699 -7.95 1 94.77 65 SER B C 1
ATOM 2902 O O . SER B 1 65 ? 7.886 -30.511 -7.858 1 94.77 65 SER B O 1
ATOM 2904 N N . PHE B 1 66 ? 6.106 -31.231 -8.927 1 92.43 66 PHE B N 1
ATOM 2905 C CA . PHE B 1 66 ? 6.773 -31.383 -10.214 1 92.43 66 PHE B CA 1
ATOM 2906 C C . PHE B 1 66 ? 6.303 -30.317 -11.197 1 92.43 66 PHE B C 1
ATOM 2908 O O . PHE B 1 66 ? 5.125 -30.275 -11.559 1 92.43 66 PHE B O 1
ATOM 2915 N N . MET B 1 67 ? 7.219 -29.432 -11.525 1 91.18 67 MET B N 1
ATOM 2916 C CA . MET B 1 67 ? 6.947 -28.286 -12.387 1 91.18 67 MET B CA 1
ATOM 2917 C C . MET B 1 67 ? 8.094 -28.056 -13.365 1 91.18 67 MET B C 1
ATOM 2919 O O . MET B 1 67 ? 9.259 -28.03 -12.967 1 91.18 67 MET B O 1
ATOM 2923 N N . GLY B 1 68 ? 7.73 -27.889 -14.622 1 84.15 68 GLY B N 1
ATOM 2924 C CA . GLY B 1 68 ? 8.755 -27.591 -15.61 1 84.15 68 GLY B CA 1
ATOM 2925 C C . GLY B 1 68 ? 9.79 -28.692 -15.748 1 84.15 68 GLY B C 1
ATOM 2926 O O . GLY B 1 68 ? 10.977 -28.416 -15.932 1 84.15 68 GLY B O 1
ATOM 2927 N N . GLY B 1 69 ? 9.414 -29.822 -15.445 1 83.17 69 GLY B N 1
ATOM 2928 C CA . GLY B 1 69 ? 10.307 -30.957 -15.613 1 83.17 69 GLY B CA 1
ATOM 2929 C C . GLY B 1 69 ? 11.239 -31.163 -14.434 1 83.17 69 GLY B C 1
ATOM 2930 O O . GLY B 1 69 ? 12.153 -31.988 -14.495 1 83.17 69 GLY B O 1
ATOM 2931 N N . ARG B 1 70 ? 10.978 -30.439 -13.4 1 90.65 70 ARG B N 1
ATOM 2932 C CA . ARG B 1 70 ? 11.848 -30.531 -12.232 1 90.65 70 ARG B CA 1
ATOM 2933 C C . ARG B 1 70 ? 11.036 -30.743 -10.959 1 90.65 70 ARG B C 1
ATOM 2935 O O . ARG B 1 70 ? 9.863 -30.369 -10.895 1 90.65 70 ARG B O 1
ATOM 2942 N N . ASP B 1 71 ? 11.742 -31.31 -10.057 1 93.15 71 ASP B N 1
ATOM 2943 C CA . ASP B 1 71 ? 11.139 -31.533 -8.747 1 93.15 71 ASP B CA 1
ATOM 2944 C C . ASP B 1 71 ? 11.504 -30.414 -7.775 1 93.15 71 ASP B C 1
ATOM 2946 O O . ASP B 1 71 ? 12.658 -29.983 -7.722 1 93.15 71 ASP B O 1
ATOM 2950 N N . TYR B 1 72 ? 10.525 -30.021 -7.087 1 94.85 72 TYR B N 1
ATOM 2951 C CA . TYR B 1 72 ? 10.721 -29.013 -6.052 1 94.85 72 TYR B CA 1
ATOM 2952 C C . TYR B 1 72 ? 10.131 -29.472 -4.724 1 94.85 72 TYR B C 1
ATOM 2954 O O . TYR B 1 72 ? 9.059 -30.08 -4.691 1 94.85 72 TYR B O 1
ATOM 2962 N N . THR B 1 73 ? 10.833 -29.275 -3.717 1 95.74 73 THR B N 1
ATOM 2963 C CA . THR B 1 73 ? 10.339 -29.453 -2.356 1 95.74 73 THR B CA 1
ATOM 2964 C C . THR B 1 73 ? 10.467 -28.157 -1.561 1 95.74 73 THR B C 1
ATOM 2966 O O . THR B 1 73 ? 11.536 -27.544 -1.529 1 95.74 73 THR B O 1
ATOM 2969 N N . TYR B 1 74 ? 9.404 -27.78 -0.99 1 96.16 74 TYR B N 1
ATOM 2970 C CA . TYR B 1 74 ? 9.42 -26.546 -0.212 1 96.16 74 TYR B CA 1
ATOM 2971 C C . TYR B 1 74 ? 8.479 -26.643 0.984 1 96.16 74 TYR B C 1
ATOM 2973 O O . TYR B 1 74 ? 7.474 -27.357 0.935 1 96.16 74 TYR B O 1
ATOM 2981 N N . GLY B 1 75 ? 8.952 -25.907 2.061 1 95.1 75 GLY B N 1
ATOM 2982 C CA . GLY B 1 75 ? 8.249 -26.058 3.325 1 95.1 75 GLY B CA 1
ATOM 2983 C C . GLY B 1 75 ? 8.05 -24.745 4.058 1 95.1 75 GLY B C 1
ATOM 2984 O O . GLY B 1 75 ? 8.02 -23.68 3.438 1 95.1 75 GLY B O 1
ATOM 2985 N N . ASP B 1 76 ? 7.935 -24.794 5.427 1 92.7 76 ASP B N 1
ATOM 2986 C CA . ASP B 1 76 ? 7.53 -23.69 6.292 1 92.7 76 ASP B CA 1
ATOM 2987 C C . ASP B 1 76 ? 8.335 -22.429 5.987 1 92.7 76 ASP B C 1
ATOM 2989 O O . ASP B 1 76 ? 9.561 -22.423 6.114 1 92.7 76 ASP B O 1
ATOM 2993 N N . GLY B 1 77 ? 7.576 -21.467 5.59 1 93.75 77 GLY B N 1
ATOM 2994 C CA . GLY B 1 77 ? 8.199 -20.164 5.42 1 93.75 77 GLY B CA 1
ATOM 2995 C C . GLY B 1 77 ? 8.796 -19.964 4.04 1 93.75 77 GLY B C 1
ATOM 2996 O O . GLY B 1 77 ? 9.31 -18.887 3.731 1 93.75 77 GLY B O 1
ATOM 2997 N N . GLN B 1 78 ? 8.74 -20.994 3.219 1 96.81 78 GLN B N 1
ATOM 2998 C CA . GLN B 1 78 ? 9.249 -20.851 1.859 1 96.81 78 GLN B CA 1
ATOM 2999 C C . GLN B 1 78 ? 8.134 -20.461 0.893 1 96.81 78 GLN B C 1
ATOM 3001 O O . GLN B 1 78 ? 6.964 -20.763 1.133 1 96.81 78 GLN B O 1
ATOM 3006 N N . SER B 1 79 ? 8.539 -19.721 -0.078 1 98 79 SER B N 1
ATOM 3007 C CA . SER B 1 79 ? 7.61 -19.314 -1.128 1 98 79 SER B CA 1
ATOM 3008 C C . SER B 1 79 ? 8.036 -19.862 -2.486 1 98 79 SER B C 1
ATOM 3010 O O . SER B 1 79 ? 9.216 -20.142 -2.706 1 98 79 SER B O 1
ATOM 3012 N N . VAL B 1 80 ? 7.06 -20.062 -3.323 1 97.49 80 VAL B N 1
ATOM 3013 C CA . VAL B 1 80 ? 7.277 -20.535 -4.686 1 97.49 80 VAL B CA 1
ATOM 3014 C C . VAL B 1 80 ? 6.617 -19.578 -5.676 1 97.49 80 VAL B C 1
ATOM 3016 O O . VAL B 1 80 ? 5.517 -19.078 -5.427 1 97.49 80 VAL B O 1
ATOM 3019 N N . VAL B 1 81 ? 7.343 -19.273 -6.715 1 96.96 81 VAL B N 1
ATOM 3020 C CA . VAL B 1 81 ? 6.771 -18.503 -7.815 1 96.96 81 VAL B CA 1
ATOM 3021 C C . VAL B 1 81 ? 6.751 -19.351 -9.085 1 96.96 81 VAL B C 1
ATOM 3023 O O . VAL B 1 81 ? 7.771 -19.929 -9.469 1 96.96 81 VAL B O 1
ATOM 3026 N N . VAL B 1 82 ? 5.643 -19.514 -9.616 1 96.17 82 VAL B N 1
ATOM 3027 C CA . VAL B 1 82 ? 5.446 -20.057 -10.956 1 96.17 82 VAL B CA 1
ATOM 3028 C C . VAL B 1 82 ? 5.107 -18.927 -11.926 1 96.17 82 VAL B C 1
ATOM 3030 O O . VAL B 1 82 ? 4.033 -18.327 -11.84 1 96.17 82 VAL B O 1
ATOM 3033 N N . ALA B 1 83 ? 5.956 -18.696 -12.901 1 93.99 83 ALA B N 1
ATOM 3034 C CA . ALA B 1 83 ? 5.907 -17.427 -13.622 1 93.99 83 ALA B CA 1
ATOM 3035 C C . ALA B 1 83 ? 5.132 -17.567 -14.928 1 93.99 83 ALA B C 1
ATOM 3037 O O . ALA B 1 83 ? 4.784 -16.567 -15.562 1 93.99 83 ALA B O 1
ATOM 3038 N N . VAL B 1 84 ? 4.815 -18.752 -15.33 1 92.78 84 VAL B N 1
ATOM 3039 C CA . VAL B 1 84 ? 4.062 -18.982 -16.558 1 92.78 84 VAL B CA 1
ATOM 3040 C C . VAL B 1 84 ? 2.992 -20.044 -16.317 1 92.78 84 VAL B C 1
ATOM 3042 O O . VAL B 1 84 ? 3.074 -20.809 -15.354 1 92.78 84 VAL B O 1
ATOM 3045 N N . ASP B 1 85 ? 2.018 -20.038 -17.168 1 92.67 85 ASP B N 1
ATOM 3046 C CA . ASP B 1 85 ? 1.025 -21.106 -17.114 1 92.67 85 ASP B CA 1
ATOM 3047 C C . ASP B 1 85 ? 1.673 -22.471 -17.338 1 92.67 85 ASP B C 1
ATOM 3049 O O . ASP B 1 85 ? 2.384 -22.672 -18.324 1 92.67 85 ASP B O 1
ATOM 3053 N N . MET B 1 86 ? 1.44 -23.378 -16.447 1 92.19 86 MET B N 1
ATOM 3054 C CA . MET B 1 86 ? 2.042 -24.687 -16.685 1 92.19 86 MET B CA 1
ATOM 3055 C C . MET B 1 86 ? 1.378 -25.756 -15.823 1 92.19 86 MET B C 1
ATOM 3057 O O . MET B 1 86 ? 0.735 -25.44 -14.821 1 92.19 86 MET B O 1
ATOM 3061 N N . PRO B 1 87 ? 1.448 -27.012 -16.252 1 91.44 87 PRO B N 1
ATOM 3062 C CA . PRO B 1 87 ? 0.945 -28.1 -15.41 1 91.44 87 PRO B CA 1
ATOM 3063 C C . PRO B 1 87 ? 1.798 -28.324 -14.163 1 91.44 87 PRO B C 1
ATOM 3065 O O . PRO B 1 87 ? 3.025 -28.213 -14.222 1 91.44 87 PRO B O 1
ATOM 3068 N N . ILE B 1 88 ? 1.188 -28.607 -13.124 1 93.06 88 ILE B N 1
ATOM 3069 C CA . ILE B 1 88 ? 1.842 -28.889 -11.851 1 93.06 88 ILE B CA 1
ATOM 3070 C C . ILE B 1 88 ? 1.28 -30.178 -11.257 1 93.06 88 ILE B C 1
ATOM 3072 O O . ILE B 1 88 ? 0.065 -30.391 -11.256 1 93.06 88 ILE B O 1
ATOM 3076 N N . ILE B 1 89 ? 2.072 -31.04 -10.898 1 91.84 89 ILE B N 1
ATOM 3077 C CA . ILE B 1 89 ? 1.713 -32.189 -10.074 1 91.84 89 ILE B CA 1
ATOM 3078 C C . ILE B 1 89 ? 2.279 -32.012 -8.667 1 91.84 89 ILE B C 1
ATOM 3080 O O . ILE B 1 89 ? 3.472 -31.747 -8.499 1 91.84 89 ILE B O 1
ATOM 3084 N N . SER B 1 90 ? 1.419 -32.13 -7.717 1 93.1 90 SER B N 1
ATOM 3085 C CA . SER B 1 90 ? 1.935 -31.877 -6.375 1 93.1 90 SER B CA 1
ATOM 3086 C C . SER B 1 90 ? 1.277 -32.793 -5.349 1 93.1 90 SER B C 1
ATOM 3088 O O . SER B 1 90 ? 0.193 -33.328 -5.591 1 93.1 90 SER B O 1
ATOM 3090 N N . TYR B 1 91 ? 1.976 -32.998 -4.297 1 92.16 91 TYR B N 1
ATOM 3091 C CA . TYR B 1 91 ? 1.443 -33.692 -3.13 1 92.16 91 TYR B CA 1
ATOM 3092 C C . TYR B 1 91 ? 2.071 -33.163 -1.847 1 92.16 91 TYR B C 1
ATOM 3094 O O . TYR B 1 91 ? 3.122 -32.517 -1.883 1 92.16 91 TYR B O 1
ATOM 3102 N N . VAL B 1 92 ? 1.411 -33.342 -0.736 1 93.14 92 VAL B N 1
ATOM 3103 C CA . VAL B 1 92 ? 1.878 -32.861 0.56 1 93.14 92 VAL B CA 1
ATOM 3104 C C . VAL B 1 92 ? 2.306 -34.043 1.427 1 93.14 92 VAL B C 1
ATOM 3106 O O . VAL B 1 92 ? 1.783 -35.15 1.281 1 93.14 92 VAL B O 1
ATOM 3109 N N . THR B 1 93 ? 3.3 -33.756 2.229 1 87.24 93 THR B N 1
ATOM 3110 C CA . THR B 1 93 ? 3.792 -34.814 3.104 1 87.24 93 THR B CA 1
ATOM 3111 C C . THR B 1 93 ? 3.808 -34.35 4.558 1 87.24 93 THR B C 1
ATOM 3113 O O . THR B 1 93 ? 3.605 -33.167 4.84 1 87.24 93 THR B O 1
ATOM 3116 N N . ASP B 1 94 ? 3.93 -35.352 5.47 1 81.09 94 ASP B N 1
ATOM 3117 C CA . ASP B 1 94 ? 4.164 -35.129 6.893 1 81.09 94 ASP B CA 1
ATOM 3118 C C . ASP B 1 94 ? 3.007 -34.359 7.526 1 81.09 94 ASP B C 1
ATOM 3120 O O . ASP B 1 94 ? 3.224 -33.39 8.255 1 81.09 94 ASP B O 1
ATOM 3124 N N . LEU B 1 95 ? 1.857 -34.766 7.2 1 86.2 95 LEU B N 1
ATOM 3125 C CA . LEU B 1 95 ? 0.662 -34.141 7.757 1 86.2 95 LEU B CA 1
ATOM 3126 C C . LEU B 1 95 ? 0.164 -34.911 8.976 1 86.2 95 LEU B C 1
ATOM 3128 O O . LEU B 1 95 ? 0.356 -36.125 9.069 1 86.2 95 LEU B O 1
ATOM 3132 N N . SER B 1 96 ? -0.275 -34.252 9.951 1 83.27 96 SER B N 1
ATOM 3133 C CA . SER B 1 96 ? -1.002 -34.801 11.091 1 83.27 96 SER B CA 1
ATOM 3134 C C . SER B 1 96 ? -2.247 -33.976 11.401 1 83.27 96 SER B C 1
ATOM 3136 O O . SER B 1 96 ? -2.371 -32.836 10.948 1 83.27 96 SER B O 1
ATOM 3138 N N . PRO B 1 97 ? -3.203 -34.6 12.035 1 80.77 97 PRO B N 1
ATOM 3139 C CA . PRO B 1 97 ? -4.405 -33.842 12.388 1 80.77 97 PRO B CA 1
ATOM 3140 C C . PRO B 1 97 ? -4.089 -32.548 13.135 1 80.77 97 PRO B C 1
ATOM 3142 O O . PRO B 1 97 ? -4.79 -31.547 12.967 1 80.77 97 PRO B O 1
ATOM 3145 N N . ASP B 1 98 ? -3.047 -32.572 13.839 1 86.56 98 ASP B N 1
ATOM 3146 C CA . ASP B 1 98 ? -2.7 -31.409 14.65 1 86.56 98 ASP B CA 1
ATOM 3147 C C . ASP B 1 98 ? -1.821 -30.436 13.866 1 86.56 98 ASP B C 1
ATOM 3149 O O . ASP B 1 98 ? -1.64 -29.288 14.276 1 86.56 98 ASP B O 1
ATOM 3153 N N . ARG B 1 99 ? -1.337 -30.962 12.795 1 91.68 99 ARG B N 1
ATOM 3154 C CA . ARG B 1 99 ? -0.467 -30.122 11.978 1 91.68 99 ARG B CA 1
ATOM 3155 C C . ARG B 1 99 ? -0.794 -30.274 10.496 1 91.68 99 ARG B C 1
ATOM 3157 O O . ARG B 1 99 ? 0.002 -30.824 9.732 1 91.68 99 ARG B O 1
ATOM 3164 N N . PRO B 1 100 ? -1.919 -29.748 10.106 1 93.45 100 PRO B N 1
ATOM 3165 C CA . PRO B 1 100 ? -2.304 -29.824 8.695 1 93.45 100 PRO B CA 1
ATOM 3166 C C . PRO B 1 100 ? -1.414 -28.971 7.794 1 93.45 100 PRO B C 1
ATOM 3168 O O . PRO B 1 100 ? -0.592 -28.195 8.288 1 93.45 100 PRO B O 1
ATOM 3171 N N . PHE B 1 101 ? -1.535 -29.215 6.528 1 95.01 101 PHE B N 1
ATOM 3172 C CA . PHE B 1 101 ? -0.83 -28.39 5.553 1 95.01 101 PHE B CA 1
ATOM 3173 C C . PHE B 1 101 ? -1.584 -27.09 5.298 1 95.01 101 PHE B C 1
ATOM 3175 O O . PHE B 1 101 ? -2.771 -27.11 4.969 1 95.01 101 PHE B O 1
ATOM 3182 N N . LEU B 1 102 ? -0.919 -26.001 5.491 1 96.63 102 LEU B N 1
ATOM 3183 C CA . LEU B 1 102 ? -1.495 -24.676 5.285 1 96.63 102 LEU B CA 1
ATOM 3184 C C . LEU B 1 102 ? -0.711 -23.901 4.231 1 96.63 102 LEU B C 1
ATOM 3186 O O . LEU B 1 102 ? 0.508 -23.754 4.341 1 96.63 102 LEU B O 1
ATOM 3190 N N . PHE B 1 103 ? -1.404 -23.44 3.262 1 96.64 103 PHE B N 1
ATOM 3191 C CA . PHE B 1 103 ? -0.801 -22.8 2.099 1 96.64 103 PHE B CA 1
ATOM 3192 C C . PHE B 1 103 ? -1.628 -21.602 1.65 1 96.64 103 PHE B C 1
ATOM 3194 O O . PHE B 1 103 ? -2.856 -21.613 1.759 1 96.64 103 PHE B O 1
ATOM 3201 N N . ILE B 1 104 ? -0.956 -20.508 1.269 1 98.47 104 ILE B N 1
ATOM 3202 C CA . ILE B 1 104 ? -1.585 -19.335 0.672 1 98.47 104 ILE B CA 1
ATOM 3203 C C . ILE B 1 104 ? -1.004 -19.09 -0.719 1 98.47 104 ILE B C 1
ATOM 3205 O O . ILE B 1 104 ? 0.209 -19.192 -0.919 1 98.47 104 ILE B O 1
ATOM 3209 N N . TYR B 1 105 ? -1.837 -18.817 -1.645 1 98.1 105 TYR B N 1
ATOM 3210 C CA . TYR B 1 105 ? -1.246 -18.4 -2.912 1 98.1 105 TYR B CA 1
ATOM 3211 C C . TYR B 1 105 ? -2.051 -17.271 -3.544 1 98.1 105 TYR B C 1
ATOM 3213 O O . TYR B 1 105 ? -3.227 -17.083 -3.222 1 98.1 105 TYR B O 1
ATOM 3221 N N . LEU B 1 106 ? -1.404 -16.49 -4.328 1 98.56 106 LEU B N 1
ATOM 3222 C CA . LEU B 1 106 ? -1.932 -15.338 -5.052 1 98.56 106 LEU B CA 1
ATOM 3223 C C . LEU B 1 106 ? -1.563 -15.41 -6.53 1 98.56 106 LEU B C 1
ATOM 3225 O O . LEU B 1 106 ? -0.39 -15.579 -6.874 1 98.56 106 LEU B O 1
ATOM 3229 N N . TYR B 1 107 ? -2.6 -15.303 -7.395 1 97.93 107 TYR B N 1
ATOM 3230 C CA . TYR B 1 107 ? -2.282 -15.219 -8.816 1 97.93 107 TYR B CA 1
ATOM 3231 C C . TYR B 1 107 ? -1.553 -13.92 -9.137 1 97.93 107 TYR B C 1
ATOM 3233 O O . TYR B 1 107 ? -1.942 -12.85 -8.664 1 97.93 107 TYR B O 1
ATOM 3241 N N . LEU B 1 108 ? -0.576 -14.069 -9.946 1 97.63 108 LEU B N 1
ATOM 3242 C CA . LEU B 1 108 ? 0.225 -12.902 -10.303 1 97.63 108 LEU B CA 1
ATOM 3243 C C . LEU B 1 108 ? -0.463 -12.083 -11.389 1 97.63 108 LEU B C 1
ATOM 3245 O O . LEU B 1 108 ? -1.121 -12.64 -12.271 1 97.63 108 LEU B O 1
ATOM 3249 N N . ASN B 1 109 ? -0.313 -10.789 -11.294 1 96.46 109 ASN B N 1
ATOM 3250 C CA . ASN B 1 109 ? -0.783 -9.872 -12.328 1 96.46 109 ASN B CA 1
ATOM 3251 C C . ASN B 1 109 ? 0.347 -9.461 -13.268 1 96.46 109 ASN B C 1
ATOM 3253 O O . ASN B 1 109 ? 1.175 -8.618 -12.918 1 96.46 109 ASN B O 1
ATOM 3257 N N . LYS B 1 110 ? 0.362 -10.002 -14.436 1 92.16 110 LYS B N 1
ATOM 3258 C CA . LYS B 1 110 ? 1.451 -9.817 -15.39 1 92.16 110 LYS B CA 1
ATOM 3259 C C . LYS B 1 110 ? 1.597 -8.349 -15.781 1 92.16 110 LYS B C 1
ATOM 3261 O O . LYS B 1 110 ? 2.713 -7.838 -15.892 1 92.16 110 LYS B O 1
ATOM 3266 N N . ALA B 1 111 ? 0.482 -7.776 -16.059 1 93.43 111 ALA B N 1
ATOM 3267 C CA . ALA B 1 111 ? 0.514 -6.369 -16.45 1 93.43 111 ALA B CA 1
ATOM 3268 C C . ALA B 1 111 ? 1.115 -5.506 -15.345 1 93.43 111 ALA B C 1
ATOM 3270 O O . ALA B 1 111 ? 1.881 -4.579 -15.619 1 93.43 111 ALA B O 1
ATOM 3271 N N . MET B 1 112 ? 0.779 -5.818 -14.143 1 95.42 112 MET B N 1
ATOM 3272 C CA . MET B 1 112 ? 1.315 -5.095 -12.994 1 95.42 112 MET B CA 1
ATOM 3273 C C . MET B 1 112 ? 2.822 -5.299 -12.877 1 95.42 112 MET B C 1
ATOM 3275 O O . MET B 1 112 ? 3.567 -4.343 -12.655 1 95.42 112 MET B O 1
ATOM 3279 N N . ILE B 1 113 ? 3.281 -6.477 -13.032 1 94.85 113 ILE B N 1
ATOM 3280 C CA . ILE B 1 113 ? 4.703 -6.794 -12.963 1 94.85 113 ILE B CA 1
ATOM 3281 C C . ILE B 1 113 ? 5.455 -6.029 -14.051 1 94.85 113 ILE B C 1
ATOM 3283 O O . ILE B 1 113 ? 6.485 -5.408 -13.782 1 94.85 113 ILE B O 1
ATOM 3287 N N . ALA B 1 114 ? 4.916 -6.076 -15.218 1 91.11 114 ALA B N 1
ATOM 3288 C CA . ALA B 1 114 ? 5.547 -5.375 -16.333 1 91.11 114 ALA B CA 1
ATOM 3289 C C . ALA B 1 114 ? 5.663 -3.881 -16.046 1 91.11 114 ALA B C 1
ATOM 3291 O O . ALA B 1 114 ? 6.703 -3.271 -16.304 1 91.11 114 ALA B O 1
ATOM 3292 N N . SER B 1 115 ? 4.616 -3.302 -15.567 1 93.21 115 SER B N 1
ATOM 3293 C CA . SER B 1 115 ? 4.593 -1.883 -15.227 1 93.21 115 SER B CA 1
ATOM 3294 C C . SER B 1 115 ? 5.637 -1.552 -14.165 1 93.21 115 SER B C 1
ATOM 3296 O O . SER B 1 115 ? 6.347 -0.55 -14.276 1 93.21 115 SER B O 1
ATOM 3298 N N . LEU B 1 116 ? 5.775 -2.364 -13.151 1 94.46 116 LEU B N 1
ATOM 3299 C CA . LEU B 1 116 ? 6.725 -2.152 -12.064 1 94.46 116 LEU B CA 1
ATOM 3300 C C . LEU B 1 116 ? 8.16 -2.289 -12.561 1 94.46 116 LEU B C 1
ATOM 3302 O O . LEU B 1 116 ? 9.035 -1.517 -12.162 1 94.46 116 LEU B O 1
ATOM 3306 N N . VAL B 1 117 ? 8.372 -3.257 -13.398 1 90.67 117 VAL B N 1
ATOM 3307 C CA . VAL B 1 117 ? 9.702 -3.443 -13.969 1 90.67 117 VAL B CA 1
ATOM 3308 C C . VAL B 1 117 ? 10.113 -2.191 -14.741 1 90.67 117 VAL B C 1
ATOM 3310 O O . VAL B 1 117 ? 11.252 -1.732 -14.629 1 90.67 117 VAL B O 1
ATOM 3313 N N . ALA B 1 118 ? 9.175 -1.702 -15.481 1 88.33 118 ALA B N 1
ATOM 3314 C CA . ALA B 1 118 ? 9.438 -0.483 -16.242 1 88.33 118 ALA B CA 1
ATOM 3315 C C . ALA B 1 118 ? 9.741 0.688 -15.312 1 88.33 118 ALA B C 1
ATOM 3317 O O . ALA B 1 118 ? 10.599 1.521 -15.613 1 88.33 118 ALA B O 1
ATOM 3318 N N . GLU B 1 119 ? 9.104 0.724 -14.197 1 88.85 119 GLU B N 1
ATOM 3319 C CA . GLU B 1 119 ? 9.256 1.81 -13.234 1 88.85 119 GLU B CA 1
ATOM 3320 C C . GLU B 1 119 ? 10.586 1.707 -12.491 1 88.85 119 GLU B C 1
ATOM 3322 O O . GLU B 1 119 ? 11.147 2.72 -12.069 1 88.85 119 GLU B O 1
ATOM 3327 N N . MET B 1 120 ? 11.111 0.487 -12.317 1 84.43 120 MET B N 1
ATOM 3328 C CA . MET B 1 120 ? 12.315 0.213 -11.538 1 84.43 120 MET B CA 1
ATOM 3329 C C . MET B 1 120 ? 13.565 0.35 -12.4 1 84.43 120 MET B C 1
ATOM 3331 O O . MET B 1 120 ? 14.684 0.206 -11.906 1 84.43 120 MET B O 1
ATOM 3335 N N . ARG B 1 121 ? 13.553 0.4 -13.857 1 68.35 121 ARG B N 1
ATOM 3336 C CA . ARG B 1 121 ? 14.556 0.158 -14.889 1 68.35 121 ARG B CA 1
ATOM 3337 C C . ARG B 1 121 ? 15.945 0.564 -14.409 1 68.35 121 ARG B C 1
ATOM 3339 O O . ARG B 1 121 ? 16.927 -0.136 -14.668 1 68.35 121 ARG B O 1
ATOM 3346 N N . SER B 1 122 ? 16.225 1.726 -13.849 1 61.48 122 SER B N 1
ATOM 3347 C CA . SER B 1 122 ? 17.634 2.096 -13.76 1 61.48 122 SER B CA 1
ATOM 3348 C C . SER B 1 122 ? 18.362 1.255 -12.717 1 61.48 122 SER B C 1
ATOM 3350 O O . SER B 1 122 ? 19.593 1.205 -12.701 1 61.48 122 SER B O 1
ATOM 3352 N N . ASP B 1 123 ? 17.654 0.361 -11.947 1 61.6 123 ASP B N 1
ATOM 3353 C CA . ASP B 1 123 ? 18.298 -0.091 -10.718 1 61.6 123 ASP B CA 1
ATOM 3354 C C . ASP B 1 123 ? 18.376 -1.615 -10.667 1 61.6 123 ASP B C 1
ATOM 3356 O O . ASP B 1 123 ? 18.902 -2.183 -9.707 1 61.6 123 ASP B O 1
ATOM 3360 N N . LEU B 1 124 ? 17.991 -2.272 -11.823 1 64.36 124 LEU B N 1
ATOM 3361 C CA . LEU B 1 124 ? 17.864 -3.707 -11.594 1 64.36 124 LEU B CA 1
ATOM 3362 C C . LEU B 1 124 ? 19.103 -4.447 -12.087 1 64.36 124 LEU B C 1
ATOM 3364 O O . LEU B 1 124 ? 19.687 -4.077 -13.108 1 64.36 124 LEU B O 1
ATOM 3368 N N . PRO B 1 125 ? 19.629 -5.252 -11.254 1 63.31 125 PRO B N 1
ATOM 3369 C CA . PRO B 1 125 ? 20.801 -6.029 -11.662 1 63.31 125 PRO B CA 1
ATOM 3370 C C . PRO B 1 125 ? 20.548 -6.865 -12.915 1 63.31 125 PRO B C 1
ATOM 3372 O O . PRO B 1 125 ? 19.395 -7.139 -13.256 1 63.31 125 PRO B O 1
ATOM 3375 N N . PRO B 1 126 ? 21.698 -7.128 -13.594 1 60.08 126 PRO B N 1
ATOM 3376 C CA . PRO B 1 126 ? 21.572 -7.974 -14.783 1 60.08 126 PRO B CA 1
ATOM 3377 C C . PRO B 1 126 ? 20.998 -9.353 -14.468 1 60.08 126 PRO B C 1
ATOM 3379 O O . PRO B 1 126 ? 21.214 -9.88 -13.373 1 60.08 126 PRO B O 1
ATOM 3382 N N . MET B 1 127 ? 20.221 -9.86 -15.353 1 62.37 127 MET B N 1
ATOM 3383 C CA . MET B 1 127 ? 19.485 -11.112 -15.202 1 62.37 127 MET B CA 1
ATOM 3384 C C . MET B 1 127 ? 20.361 -12.306 -15.565 1 62.37 127 MET B C 1
ATOM 3386 O O . MET B 1 127 ? 21.071 -12.278 -16.571 1 62.37 127 MET B O 1
ATOM 3390 N N . PRO B 1 128 ? 20.507 -13.256 -14.529 1 59.1 128 PRO B N 1
ATOM 3391 C CA . PRO B 1 128 ? 21.233 -14.455 -14.954 1 59.1 128 PRO B CA 1
ATOM 3392 C C . PRO B 1 128 ? 20.619 -15.109 -16.19 1 59.1 128 PRO B C 1
ATOM 3394 O O . PRO B 1 128 ? 19.418 -14.97 -16.434 1 59.1 128 PRO B O 1
ATOM 3397 N N . GLU B 1 129 ? 21.56 -15.716 -16.962 1 57.67 129 GLU B N 1
ATOM 3398 C CA . GLU B 1 129 ? 21.179 -16.498 -18.134 1 57.67 129 GLU B CA 1
ATOM 3399 C C . GLU B 1 129 ? 20.586 -17.845 -17.73 1 57.67 129 GLU B C 1
ATOM 3401 O O . GLU B 1 129 ? 20.971 -18.418 -16.709 1 57.67 129 GLU B O 1
ATOM 3406 N N . GLY B 1 130 ? 19.405 -18.276 -18.145 1 60.96 130 GLY B N 1
ATOM 3407 C CA . GLY B 1 130 ? 18.721 -19.55 -17.997 1 60.96 130 GLY B CA 1
ATOM 3408 C C . GLY B 1 130 ? 17.369 -19.426 -17.319 1 60.96 130 GLY B C 1
ATOM 3409 O O . GLY B 1 130 ? 17.272 -18.904 -16.207 1 60.96 130 GLY B O 1
ATOM 3410 N N . ALA B 1 131 ? 16.458 -19.527 -18.167 1 63.1 131 ALA B N 1
ATOM 3411 C CA . ALA B 1 131 ? 15.124 -19.181 -17.683 1 63.1 131 ALA B CA 1
ATOM 3412 C C . ALA B 1 131 ? 14.448 -20.384 -17.032 1 63.1 131 ALA B C 1
ATOM 3414 O O . ALA B 1 131 ? 14.478 -21.491 -17.576 1 63.1 131 ALA B O 1
ATOM 3415 N N . ASN B 1 132 ? 14.447 -20.469 -15.68 1 78.93 132 ASN B N 1
ATOM 3416 C CA . ASN B 1 132 ? 13.471 -21.331 -15.022 1 78.93 132 ASN B CA 1
ATOM 3417 C C . ASN B 1 132 ? 12.184 -20.578 -14.702 1 78.93 132 ASN B C 1
ATOM 3419 O O . ASN B 1 132 ? 12.21 -19.37 -14.457 1 78.93 132 ASN B O 1
ATOM 3423 N N . ALA B 1 133 ? 11.055 -21.314 -15.068 1 90.37 133 ALA B N 1
ATOM 3424 C CA . ALA B 1 133 ? 9.763 -20.674 -14.834 1 90.37 133 ALA B CA 1
ATOM 3425 C C . ALA B 1 133 ? 9.357 -20.777 -13.367 1 90.37 133 ALA B C 1
ATOM 3427 O O . ALA B 1 133 ? 8.277 -20.324 -12.981 1 90.37 133 ALA B O 1
ATOM 3428 N N . VAL B 1 134 ? 10.266 -21.381 -12.551 1 94.39 134 VAL B N 1
ATOM 3429 C CA . VAL B 1 134 ? 9.892 -21.633 -11.163 1 94.39 134 VAL B CA 1
ATOM 3430 C C . VAL B 1 134 ? 11.023 -21.194 -10.235 1 94.39 134 VAL B C 1
ATOM 3432 O O . VAL B 1 134 ? 12.199 -21.423 -10.529 1 94.39 134 VAL B O 1
ATOM 3435 N N . SER B 1 135 ? 10.696 -20.553 -9.234 1 94.4 135 SER B N 1
ATOM 3436 C CA . SER B 1 135 ? 11.645 -20.191 -8.185 1 94.4 135 SER B CA 1
ATOM 3437 C C . SER B 1 135 ? 11.11 -20.559 -6.805 1 94.4 135 SER B C 1
ATOM 3439 O O . SER B 1 135 ? 9.93 -20.353 -6.516 1 94.4 135 SER B O 1
ATOM 3441 N N . VAL B 1 136 ? 11.895 -21.232 -6.011 1 96.33 136 VAL B N 1
ATOM 3442 C CA . VAL B 1 136 ? 11.605 -21.543 -4.615 1 96.33 136 VAL B CA 1
ATOM 3443 C C . VAL B 1 136 ? 12.653 -20.896 -3.712 1 96.33 136 VAL B C 1
ATOM 3445 O O . VAL B 1 136 ? 13.855 -21.01 -3.965 1 96.33 136 VAL B O 1
ATOM 3448 N N . ALA B 1 137 ? 12.236 -20.216 -2.722 1 96.79 137 ALA B N 1
ATOM 3449 C CA . ALA B 1 137 ? 13.185 -19.524 -1.853 1 96.79 137 ALA B CA 1
ATOM 3450 C C . ALA B 1 137 ? 12.572 -19.245 -0.484 1 96.79 137 ALA B C 1
ATOM 3452 O O . ALA B 1 137 ? 11.359 -19.377 -0.301 1 96.79 137 ALA B O 1
ATOM 3453 N N . GLY B 1 138 ? 13.467 -18.929 0.443 1 96.34 138 GLY B N 1
ATOM 3454 C CA . GLY B 1 138 ? 12.968 -18.386 1.696 1 96.34 138 GLY B CA 1
ATOM 3455 C C . GLY B 1 138 ? 12.223 -17.076 1.525 1 96.34 138 GLY B C 1
ATOM 3456 O O . GLY B 1 138 ? 12.589 -16.254 0.681 1 96.34 138 GLY B O 1
ATOM 3457 N N . THR B 1 139 ? 11.202 -16.875 2.374 1 96.09 139 THR B N 1
ATOM 3458 C CA . THR B 1 139 ? 10.372 -15.685 2.23 1 96.09 139 THR B CA 1
ATOM 3459 C C . THR B 1 139 ? 10.9 -14.549 3.101 1 96.09 139 THR B C 1
ATOM 3461 O O . THR B 1 139 ? 11.168 -14.743 4.289 1 96.09 139 THR B O 1
ATOM 3464 N N . ASP B 1 140 ? 10.978 -13.408 2.481 1 94.03 140 ASP B N 1
ATOM 3465 C CA . ASP B 1 140 ? 11.43 -12.214 3.188 1 94.03 140 ASP B CA 1
ATOM 3466 C C . ASP B 1 140 ? 10.366 -11.718 4.165 1 94.03 140 ASP B C 1
ATOM 3468 O O . ASP B 1 140 ? 9.172 -11.944 3.958 1 94.03 140 ASP B O 1
ATOM 3472 N N . ALA B 1 141 ? 10.836 -10.994 5.185 1 94.46 141 ALA B N 1
ATOM 3473 C CA . ALA B 1 141 ? 9.948 -10.487 6.227 1 94.46 141 ALA B CA 1
ATOM 3474 C C . ALA B 1 141 ? 8.897 -9.548 5.644 1 94.46 141 ALA B C 1
ATOM 3476 O O . ALA B 1 141 ? 7.73 -9.588 6.04 1 94.46 141 ALA B O 1
ATOM 3477 N N . ASP B 1 142 ? 9.299 -8.723 4.727 1 95.5 142 ASP B N 1
ATOM 3478 C CA . ASP B 1 142 ? 8.373 -7.756 4.147 1 95.5 142 ASP B CA 1
ATOM 3479 C C . ASP B 1 142 ? 7.257 -8.458 3.377 1 95.5 142 ASP B C 1
ATOM 3481 O O . ASP B 1 142 ? 6.113 -7.997 3.374 1 95.5 142 ASP B O 1
ATOM 3485 N N . ILE B 1 143 ? 7.597 -9.519 2.742 1 97.49 143 ILE B N 1
ATOM 3486 C CA . ILE B 1 143 ? 6.597 -10.281 2.002 1 97.49 143 ILE B CA 1
ATOM 3487 C C . ILE B 1 143 ? 5.652 -10.978 2.978 1 97.49 143 ILE B C 1
ATOM 3489 O O . ILE B 1 143 ? 4.434 -10.968 2.788 1 97.49 143 ILE B O 1
ATOM 3493 N N . LEU B 1 144 ? 6.204 -11.557 4.038 1 97.13 144 LEU B N 1
ATOM 3494 C CA . LEU B 1 144 ? 5.373 -12.167 5.071 1 97.13 144 LEU B CA 1
ATOM 3495 C C . LEU B 1 144 ? 4.413 -11.145 5.67 1 97.13 144 LEU B C 1
ATOM 3497 O O . LEU B 1 144 ? 3.239 -11.448 5.898 1 97.13 144 LEU B O 1
ATOM 3501 N N . GLU B 1 145 ? 4.933 -10.013 5.876 1 95.4 145 GLU B N 1
ATOM 3502 C CA . GLU B 1 145 ? 4.117 -8.934 6.426 1 95.4 145 GLU B CA 1
ATOM 3503 C C . GLU B 1 145 ? 2.969 -8.576 5.486 1 95.4 145 GLU B C 1
ATOM 3505 O O . GLU B 1 145 ? 1.853 -8.306 5.935 1 95.4 145 GLU B O 1
ATOM 3510 N N . MET B 1 146 ? 3.242 -8.554 4.247 1 97.2 146 MET B N 1
ATOM 3511 C CA . MET B 1 146 ? 2.203 -8.227 3.274 1 97.2 146 MET B CA 1
ATOM 3512 C C . MET B 1 146 ? 1.108 -9.288 3.269 1 97.2 146 MET B C 1
ATOM 3514 O O . MET B 1 146 ? -0.078 -8.962 3.193 1 97.2 146 MET B O 1
ATOM 3518 N N . PHE B 1 147 ? 1.46 -10.511 3.391 1 97.94 147 PHE B N 1
ATOM 3519 C CA . PHE B 1 147 ? 0.452 -11.562 3.47 1 97.94 147 PHE B CA 1
ATOM 3520 C C . PHE B 1 147 ? -0.387 -11.414 4.734 1 97.94 147 PHE B C 1
ATOM 3522 O O . PHE B 1 147 ? -1.605 -11.603 4.702 1 97.94 147 PHE B O 1
ATOM 3529 N N . ASN B 1 148 ? 0.307 -11.088 5.835 1 97.11 148 ASN B N 1
ATOM 3530 C CA . ASN B 1 148 ? -0.423 -10.838 7.073 1 97.11 148 ASN B CA 1
ATOM 3531 C C . ASN B 1 148 ? -1.428 -9.701 6.911 1 97.11 148 ASN B C 1
ATOM 3533 O O . ASN B 1 148 ? -2.568 -9.805 7.368 1 97.11 148 ASN B O 1
ATOM 3537 N N . ARG B 1 149 ? -0.985 -8.711 6.254 1 96.55 149 ARG B N 1
ATOM 3538 C CA . ARG B 1 149 ? -1.854 -7.553 6.069 1 96.55 149 ARG B CA 1
ATOM 3539 C C . ARG B 1 149 ? -3.033 -7.893 5.163 1 96.55 149 ARG B C 1
ATOM 3541 O O . ARG B 1 149 ? -4.158 -7.454 5.41 1 96.55 149 ARG B O 1
ATOM 3548 N N . LEU B 1 150 ? -2.806 -8.631 4.132 1 98.17 150 LEU B N 1
ATOM 3549 C CA . LEU B 1 150 ? -3.877 -9.043 3.231 1 98.17 150 LEU B CA 1
ATOM 3550 C C . LEU B 1 150 ? -4.905 -9.898 3.965 1 98.17 150 LEU B C 1
ATOM 3552 O O . LEU B 1 150 ? -6.112 -9.711 3.79 1 98.17 150 LEU B O 1
ATOM 3556 N N . LEU B 1 151 ? -4.434 -10.8 4.776 1 97.76 151 LEU B N 1
ATOM 3557 C CA . LEU B 1 151 ? -5.366 -11.619 5.544 1 97.76 151 LEU B CA 1
ATOM 3558 C C . LEU B 1 151 ? -6.159 -10.764 6.527 1 97.76 151 LEU B C 1
ATOM 3560 O O . LEU B 1 151 ? -7.347 -11.008 6.75 1 97.76 151 LEU B O 1
ATOM 3564 N N . GLY B 1 152 ? -5.467 -9.8 7.107 1 96.23 152 GLY B N 1
ATOM 3565 C CA . GLY B 1 152 ? -6.165 -8.879 7.989 1 96.23 152 GLY B CA 1
ATOM 3566 C C . GLY B 1 152 ? -7.255 -8.091 7.288 1 96.23 152 GLY B C 1
ATOM 3567 O O . GLY B 1 152 ? -8.283 -7.773 7.89 1 96.23 152 GLY B O 1
ATOM 3568 N N . LEU B 1 153 ? -7.032 -7.807 6.072 1 97.24 153 LEU B N 1
ATOM 3569 C CA . LEU B 1 153 ? -7.99 -7.044 5.281 1 97.24 153 LEU B CA 1
ATOM 3570 C C . LEU B 1 153 ? -9.272 -7.842 5.061 1 97.24 153 LEU B C 1
ATOM 3572 O O . LEU B 1 153 ? -10.338 -7.263 4.84 1 97.24 153 LEU B O 1
ATOM 3576 N N . LEU B 1 154 ? -9.173 -9.163 5.144 1 97.43 154 LEU B N 1
ATOM 3577 C CA . LEU B 1 154 ? -10.352 -10.004 4.969 1 97.43 154 LEU B CA 1
ATOM 3578 C C . LEU B 1 154 ? -11.373 -9.745 6.072 1 97.43 154 LEU B C 1
ATOM 3580 O O . LEU B 1 154 ? -12.558 -10.045 5.909 1 97.43 154 LEU B O 1
ATOM 3584 N N . ASP B 1 155 ? -10.96 -9.2 7.189 1 95.88 155 ASP B N 1
ATOM 3585 C CA . ASP B 1 155 ? -11.847 -8.858 8.296 1 95.88 155 ASP B CA 1
ATOM 3586 C C . ASP B 1 155 ? -12.52 -7.507 8.062 1 95.88 155 ASP B C 1
ATOM 3588 O O . ASP B 1 155 ? -13.35 -7.074 8.865 1 95.88 155 ASP B O 1
ATOM 3592 N N . LYS B 1 156 ? -12.168 -6.838 7.022 1 95.19 156 LYS B N 1
ATOM 3593 C CA . LYS B 1 156 ? -12.697 -5.519 6.687 1 95.19 156 LYS B CA 1
ATOM 3594 C C . LYS B 1 156 ? -13.167 -5.467 5.236 1 95.19 156 LYS B C 1
ATOM 3596 O O . LYS B 1 156 ? -12.642 -4.69 4.435 1 95.19 156 LYS B O 1
ATOM 3601 N N . PRO B 1 157 ? -14.204 -6.196 4.933 1 94.44 157 PRO B N 1
ATOM 3602 C CA . PRO B 1 157 ? -14.622 -6.363 3.539 1 94.44 157 PRO B CA 1
ATOM 3603 C C . PRO B 1 157 ? -14.928 -5.034 2.851 1 94.44 157 PRO B C 1
ATOM 3605 O O . PRO B 1 157 ? -14.693 -4.888 1.649 1 94.44 157 PRO B O 1
ATOM 3608 N N . GLY B 1 158 ? -15.414 -4.035 3.581 1 92.71 158 GLY B N 1
ATOM 3609 C CA . GLY B 1 158 ? -15.734 -2.737 3.009 1 92.71 158 GLY B CA 1
ATOM 3610 C C . GLY B 1 158 ? -14.512 -1.982 2.523 1 92.71 158 GLY B C 1
ATOM 3611 O O . GLY B 1 158 ? -14.634 -1.005 1.781 1 92.71 158 GLY B O 1
ATOM 3612 N N . GLN B 1 159 ? -13.314 -2.435 2.935 1 95.39 159 GLN B N 1
ATOM 3613 C CA . GLN B 1 159 ? -12.083 -1.73 2.593 1 95.39 159 GLN B CA 1
ATOM 3614 C C . GLN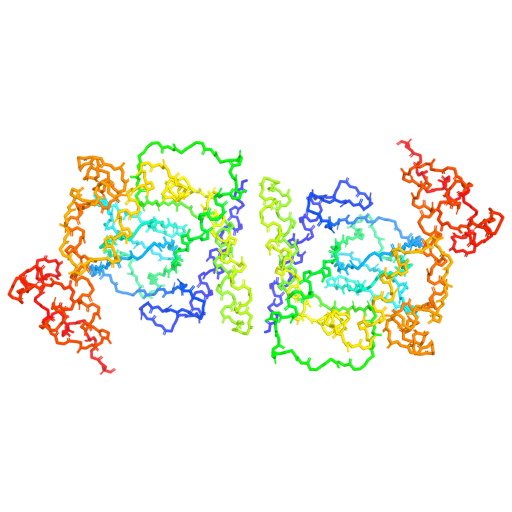 B 1 159 ? -11.354 -2.422 1.445 1 95.39 159 GLN B C 1
ATOM 3616 O O . GLN B 1 159 ? -10.382 -1.887 0.908 1 95.39 159 GLN B O 1
ATOM 3621 N N . ILE B 1 160 ? -11.79 -3.527 1.015 1 96.56 160 ILE B N 1
ATOM 3622 C CA . ILE B 1 160 ? -11.049 -4.384 0.096 1 96.56 160 ILE B CA 1
ATOM 3623 C C . ILE B 1 160 ? -10.95 -3.712 -1.271 1 96.56 160 ILE B C 1
ATOM 3625 O O . ILE B 1 160 ? -9.879 -3.689 -1.883 1 96.56 160 ILE B O 1
ATOM 3629 N N . SER B 1 161 ? -11.988 -3.108 -1.733 1 94.55 161 SER B N 1
ATOM 3630 C CA . SER B 1 161 ? -12.041 -2.576 -3.09 1 94.55 161 SER B CA 1
ATOM 3631 C C . SER B 1 161 ? -10.977 -1.506 -3.307 1 94.55 161 SER B C 1
ATOM 3633 O O . SER B 1 161 ? -10.419 -1.39 -4.4 1 94.55 161 SER B O 1
ATOM 3635 N N . VAL B 1 162 ? -10.556 -0.793 -2.222 1 94.41 162 VAL B N 1
ATOM 3636 C CA . VAL B 1 162 ? -9.628 0.322 -2.382 1 94.41 162 VAL B CA 1
ATOM 3637 C C . VAL B 1 162 ? -8.241 -0.085 -1.888 1 94.41 162 VAL B C 1
ATOM 3639 O 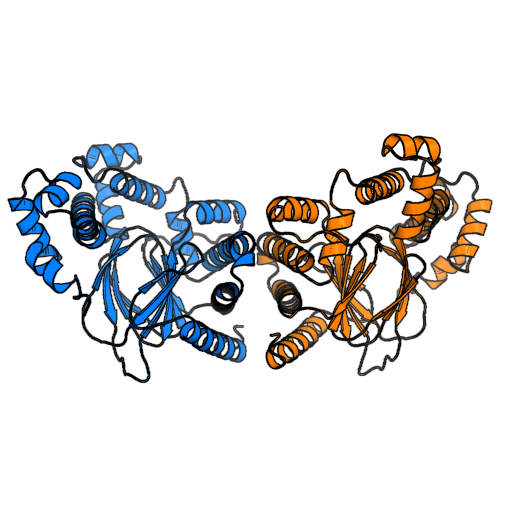O . VAL B 1 162 ? -7.235 0.196 -2.545 1 94.41 162 VAL B O 1
ATOM 3642 N N . ARG B 1 163 ? -8.165 -0.802 -0.806 1 95.9 163 ARG B N 1
ATOM 3643 C CA . ARG B 1 163 ? -6.896 -1.088 -0.144 1 95.9 163 ARG B CA 1
ATOM 3644 C C . ARG B 1 163 ? -6.184 -2.261 -0.809 1 95.9 163 ARG B C 1
ATOM 3646 O O . ARG B 1 163 ? -4.958 -2.259 -0.936 1 95.9 163 ARG B O 1
ATOM 3653 N N . ALA B 1 164 ? -6.949 -3.252 -1.242 1 97.45 164 ALA B N 1
ATOM 3654 C CA . ALA B 1 164 ? -6.332 -4.469 -1.762 1 97.45 164 ALA B CA 1
ATOM 3655 C C . ALA B 1 164 ? -5.463 -4.166 -2.98 1 97.45 164 ALA B C 1
ATOM 3657 O O . ALA B 1 164 ? -4.319 -4.617 -3.062 1 97.45 164 ALA B O 1
ATOM 3658 N N . PRO B 1 165 ? -5.968 -3.39 -3.919 1 96.31 165 PRO B N 1
ATOM 3659 C CA . PRO B 1 165 ? -5.123 -3.09 -5.078 1 96.31 165 PRO B CA 1
ATOM 3660 C C . PRO B 1 165 ? -3.796 -2.443 -4.688 1 96.31 165 PRO B C 1
ATOM 3662 O O . PRO B 1 165 ? -2.759 -2.745 -5.284 1 96.31 165 PRO B O 1
ATOM 3665 N N . MET B 1 166 ? -3.765 -1.608 -3.701 1 95.66 166 MET B N 1
ATOM 3666 C CA . MET B 1 166 ? -2.538 -0.966 -3.238 1 95.66 166 MET B CA 1
ATOM 3667 C C . MET B 1 166 ? -1.59 -1.988 -2.62 1 95.66 166 MET B C 1
ATOM 3669 O O . MET B 1 166 ? -0.39 -1.979 -2.902 1 95.66 166 MET B O 1
ATOM 3673 N N . MET B 1 167 ? -2.149 -2.841 -1.831 1 97.61 167 MET B N 1
ATOM 3674 C CA . MET B 1 167 ? -1.357 -3.857 -1.145 1 97.61 167 MET B CA 1
ATOM 3675 C C . MET B 1 167 ? -0.781 -4.861 -2.138 1 97.61 167 MET B C 1
ATOM 3677 O O . MET B 1 167 ? 0.374 -5.272 -2.013 1 97.61 167 MET B O 1
ATOM 3681 N N . LEU B 1 168 ? -1.612 -5.177 -3.122 1 98.27 168 LEU B N 1
ATOM 3682 C CA . LEU B 1 168 ? -1.175 -6.15 -4.117 1 98.27 168 LEU B CA 1
ATOM 3683 C C . LEU B 1 168 ? -0.055 -5.577 -4.981 1 98.27 168 LEU B C 1
ATOM 3685 O O . LEU B 1 168 ? 0.887 -6.289 -5.335 1 98.27 168 LEU B O 1
ATOM 3689 N N . ARG B 1 169 ? -0.12 -4.344 -5.339 1 97.82 169 ARG B N 1
ATOM 3690 C CA . ARG B 1 169 ? 0.965 -3.718 -6.088 1 97.82 169 ARG B CA 1
ATOM 3691 C C . ARG B 1 169 ? 2.261 -3.726 -5.284 1 97.82 169 ARG B C 1
ATOM 3693 O O . ARG B 1 169 ? 3.331 -4.017 -5.823 1 97.82 169 ARG B O 1
ATOM 3700 N N . GLU B 1 170 ? 2.125 -3.371 -4.044 1 97.74 170 GLU B N 1
ATOM 3701 C CA . GLU B 1 170 ? 3.312 -3.397 -3.194 1 97.74 170 GLU B CA 1
ATOM 3702 C C . GLU B 1 170 ? 3.895 -4.804 -3.103 1 97.74 170 GLU B C 1
ATOM 3704 O O . GLU B 1 170 ? 5.114 -4.982 -3.153 1 97.74 170 GLU B O 1
ATOM 3709 N N . LEU B 1 171 ? 3.025 -5.798 -2.952 1 98.21 171 LEU B N 1
ATOM 3710 C CA . LEU B 1 171 ? 3.489 -7.178 -2.868 1 98.21 171 LEU B CA 1
ATOM 3711 C C . LEU B 1 171 ? 4.25 -7.574 -4.128 1 98.21 171 LEU B C 1
ATOM 3713 O O . LEU B 1 171 ? 5.312 -8.196 -4.048 1 98.21 171 LEU B O 1
ATOM 3717 N N . HIS B 1 172 ? 3.709 -7.247 -5.302 1 98.09 172 HIS B N 1
ATOM 3718 C CA . HIS B 1 172 ? 4.393 -7.55 -6.554 1 98.09 172 HIS B CA 1
ATOM 3719 C C . HIS B 1 172 ? 5.748 -6.854 -6.624 1 98.09 172 HIS B C 1
ATOM 3721 O O . HIS B 1 172 ? 6.726 -7.436 -7.099 1 98.09 172 HIS B O 1
ATOM 3727 N N . TYR B 1 173 ? 5.831 -5.654 -6.141 1 97.51 173 TYR B N 1
ATOM 3728 C CA . TYR B 1 173 ? 7.097 -4.932 -6.091 1 97.51 173 TYR B CA 1
ATOM 3729 C C . TYR B 1 173 ? 8.101 -5.653 -5.199 1 97.51 173 TYR B C 1
ATOM 3731 O O . TYR B 1 173 ? 9.265 -5.818 -5.571 1 97.51 173 TYR B O 1
ATOM 3739 N N . LEU B 1 174 ? 7.655 -6.045 -4.038 1 97.16 174 LEU B N 1
ATOM 3740 C CA . LEU B 1 174 ? 8.528 -6.742 -3.1 1 97.16 174 LEU B CA 1
ATOM 3741 C C . LEU B 1 174 ? 9.018 -8.06 -3.691 1 97.16 174 LEU B C 1
ATOM 3743 O O . LEU B 1 174 ? 10.162 -8.46 -3.461 1 97.16 174 LEU B O 1
ATOM 3747 N N . LEU B 1 175 ? 8.141 -8.719 -4.453 1 96.83 175 LEU B N 1
ATOM 3748 C CA . LEU B 1 175 ? 8.549 -9.951 -5.121 1 96.83 175 LEU B CA 1
ATOM 3749 C C . LEU B 1 175 ? 9.673 -9.683 -6.116 1 96.83 175 LEU B C 1
ATOM 3751 O O . LEU B 1 175 ? 10.618 -10.469 -6.217 1 96.83 175 LEU B O 1
ATOM 3755 N N . LEU B 1 176 ? 9.608 -8.616 -6.812 1 94.31 176 LEU B N 1
ATOM 3756 C CA . LEU B 1 176 ? 10.613 -8.253 -7.805 1 94.31 176 LEU B CA 1
ATOM 3757 C C . LEU B 1 176 ? 11.957 -7.971 -7.141 1 94.31 176 LEU B C 1
ATOM 3759 O O . LEU B 1 176 ? 13.007 -8.101 -7.775 1 94.31 176 LEU B O 1
ATOM 3763 N N . LEU B 1 177 ? 11.925 -7.611 -5.891 1 93.69 177 LEU B N 1
ATOM 3764 C CA . LEU B 1 177 ? 13.154 -7.33 -5.156 1 93.69 177 LEU B CA 1
ATOM 3765 C C . LEU B 1 177 ? 13.68 -8.589 -4.474 1 93.69 177 LEU B C 1
ATOM 3767 O O . LEU B 1 177 ? 14.831 -8.626 -4.035 1 93.69 177 LEU B O 1
ATOM 3771 N N . SER B 1 178 ? 12.85 -9.603 -4.328 1 94.09 178 SER B N 1
ATOM 3772 C CA . SER B 1 178 ? 13.183 -10.816 -3.589 1 94.09 178 SER B CA 1
ATOM 3773 C C . SER B 1 178 ? 14.053 -11.75 -4.423 1 94.09 178 SER B C 1
ATOM 3775 O O . SER B 1 178 ? 14.504 -11.381 -5.51 1 94.09 178 SER B O 1
ATOM 3777 N N . SER B 1 179 ? 14.248 -12.903 -3.89 1 93.43 179 SER B N 1
ATOM 3778 C CA . SER B 1 179 ? 14.987 -13.95 -4.587 1 93.43 179 SER B CA 1
ATOM 3779 C C . SER B 1 179 ? 14.249 -14.406 -5.842 1 93.43 179 SER B C 1
ATOM 3781 O O . SER B 1 179 ? 14.843 -15.023 -6.728 1 93.43 179 SER B O 1
ATOM 3783 N N . HIS B 1 180 ? 12.968 -14.087 -5.971 1 94.07 180 HIS B N 1
ATOM 3784 C CA . HIS B 1 180 ? 12.172 -14.45 -7.138 1 94.07 180 HIS B CA 1
ATOM 3785 C C . HIS B 1 180 ? 12.306 -13.408 -8.243 1 94.07 180 HIS B C 1
ATOM 3787 O O . HIS B 1 180 ? 11.865 -13.634 -9.372 1 94.07 180 HIS B O 1
ATOM 3793 N N . GLY B 1 181 ? 12.921 -12.288 -7.921 1 92.68 181 GLY B N 1
ATOM 3794 C CA . GLY B 1 181 ? 12.972 -11.109 -8.77 1 92.68 181 GLY B CA 1
ATOM 3795 C C . GLY B 1 181 ? 13.555 -11.387 -10.143 1 92.68 181 GLY B C 1
ATOM 3796 O O . GLY B 1 181 ? 12.945 -11.053 -11.161 1 92.68 181 GLY B O 1
ATOM 3797 N N . PRO B 1 182 ? 14.718 -11.979 -10.173 1 90.22 182 PRO B N 1
ATOM 3798 C CA . PRO B 1 182 ? 15.345 -12.245 -11.47 1 90.22 182 PRO B CA 1
ATOM 3799 C C . PRO B 1 182 ? 14.442 -13.042 -12.409 1 90.22 182 PRO B C 1
ATOM 3801 O O . PRO B 1 182 ? 14.326 -12.707 -13.591 1 90.22 182 PRO B O 1
ATOM 3804 N N . LEU B 1 183 ? 13.766 -13.995 -11.908 1 90.92 183 LEU B N 1
ATOM 3805 C CA . LEU B 1 183 ? 12.853 -14.806 -12.706 1 90.92 183 LEU B CA 1
ATOM 3806 C C . LEU B 1 183 ? 11.715 -13.957 -13.261 1 90.92 183 LEU B C 1
ATOM 3808 O O . LEU B 1 183 ? 11.433 -13.995 -14.461 1 90.92 183 LEU B O 1
ATOM 3812 N N . LEU B 1 184 ? 11.092 -13.211 -12.427 1 92.27 184 LEU B N 1
ATOM 3813 C CA . LEU B 1 184 ? 9.942 -12.399 -12.809 1 92.27 184 LEU B CA 1
ATOM 3814 C C . LEU B 1 184 ? 10.342 -11.335 -13.825 1 92.27 184 LEU B C 1
ATOM 3816 O O . LEU B 1 184 ? 9.603 -11.069 -14.776 1 92.27 184 LEU B O 1
ATOM 3820 N N . ARG B 1 185 ? 11.456 -10.828 -13.624 1 89.7 185 ARG B N 1
ATOM 3821 C CA . ARG B 1 185 ? 11.93 -9.803 -14.548 1 89.7 185 ARG B CA 1
ATOM 3822 C C . ARG B 1 185 ? 12.267 -10.404 -15.908 1 89.7 185 ARG B C 1
ATOM 3824 O O . ARG B 1 185 ? 11.925 -9.835 -16.946 1 89.7 185 ARG B O 1
ATOM 3831 N N . GLN B 1 186 ? 12.91 -11.475 -15.873 1 86.9 186 GLN B N 1
ATOM 3832 C CA . GLN B 1 186 ? 13.338 -12.123 -17.108 1 86.9 186 GLN B CA 1
ATOM 3833 C C . GLN B 1 186 ? 12.142 -12.488 -17.981 1 86.9 186 GLN B C 1
ATOM 3835 O O . GLN B 1 186 ? 12.192 -12.344 -19.204 1 86.9 186 GLN B O 1
ATOM 3840 N N . LEU B 1 187 ? 11.163 -12.851 -17.418 1 88.08 187 LEU B N 1
ATOM 3841 C CA . LEU B 1 187 ? 10.037 -13.389 -18.173 1 88.08 187 LEU B CA 1
ATOM 3842 C C . LEU B 1 187 ? 9.04 -12.289 -18.52 1 88.08 187 LEU B C 1
ATOM 3844 O O . LEU B 1 187 ? 8.142 -12.495 -19.34 1 88.08 187 LEU B O 1
ATOM 3848 N N . ASN B 1 188 ? 9.253 -11.126 -17.918 1 86.25 188 ASN B N 1
ATOM 3849 C CA . ASN B 1 188 ? 8.297 -10.052 -18.165 1 86.25 188 ASN B CA 1
ATOM 3850 C C . ASN B 1 188 ? 8.961 -8.857 -18.845 1 86.25 188 ASN B C 1
ATOM 3852 O O . ASN B 1 188 ? 8.387 -7.768 -18.894 1 86.25 188 ASN B O 1
ATOM 3856 N N . THR B 1 189 ? 10.142 -9.108 -19.271 1 80.73 189 THR B N 1
ATOM 3857 C CA . THR B 1 189 ? 10.819 -8.063 -20.03 1 80.73 189 THR B CA 1
ATOM 3858 C C . THR B 1 189 ? 10.616 -8.265 -21.529 1 80.73 189 THR B C 1
ATOM 3860 O O . THR B 1 189 ? 10.951 -9.321 -22.07 1 80.73 189 THR B O 1
ATOM 3863 N N . SER B 1 190 ? 10.192 -7.283 -22.154 1 78.77 190 SER B N 1
ATOM 3864 C CA . SER B 1 190 ? 9.924 -7.345 -23.588 1 78.77 190 SER B CA 1
ATOM 3865 C C . SER B 1 190 ? 11.218 -7.316 -24.394 1 78.77 190 SER B C 1
ATOM 3867 O O . SER B 1 190 ? 12.216 -6.738 -23.956 1 78.77 190 SER B O 1
ATOM 3869 N N . GLY B 1 191 ? 11.183 -7.923 -25.523 1 79 191 GLY B N 1
ATOM 3870 C CA . GLY B 1 191 ? 12.297 -7.853 -26.455 1 79 191 GLY B CA 1
ATOM 3871 C C . GLY B 1 191 ? 13.383 -8.872 -26.165 1 79 191 GLY B C 1
ATOM 3872 O O . GLY B 1 191 ? 14.424 -8.883 -26.826 1 79 191 GLY B O 1
ATOM 3873 N N . THR B 1 192 ? 13.188 -9.659 -25.221 1 82.02 192 THR B N 1
ATOM 3874 C CA . THR B 1 192 ? 14.147 -10.711 -24.902 1 82.02 192 THR B CA 1
ATOM 3875 C C . THR B 1 192 ? 13.649 -12.065 -25.401 1 82.02 192 THR B C 1
ATOM 3877 O O . THR B 1 192 ? 12.472 -12.216 -25.733 1 82.02 192 THR B O 1
ATOM 3880 N N . GLN B 1 193 ? 14.532 -12.992 -25.458 1 84.89 193 GLN B N 1
ATOM 3881 C CA . GLN B 1 193 ? 14.167 -14.341 -25.878 1 84.89 193 GLN B CA 1
ATOM 3882 C C . GLN B 1 193 ? 13.13 -14.948 -24.937 1 84.89 193 GLN B C 1
ATOM 3884 O O . GLN B 1 193 ? 12.171 -15.579 -25.386 1 84.89 193 GLN B O 1
ATOM 3889 N N . ASN B 1 194 ? 13.31 -14.725 -23.702 1 86.63 194 ASN B N 1
ATOM 3890 C CA . ASN B 1 194 ? 12.356 -15.236 -22.724 1 86.63 194 ASN B CA 1
ATOM 3891 C C . ASN B 1 194 ? 10.992 -14.567 -22.868 1 86.63 194 ASN B C 1
ATOM 3893 O O . ASN B 1 194 ? 9.957 -15.226 -22.759 1 86.63 194 ASN B O 1
ATOM 3897 N N . GLY B 1 195 ? 11.08 -13.381 -23.108 1 87.65 195 GLY B N 1
ATOM 3898 C CA . GLY B 1 195 ? 9.836 -12.676 -23.37 1 87.65 195 GLY B CA 1
ATOM 3899 C C . GLY B 1 195 ? 9.095 -13.203 -24.585 1 87.65 195 GLY B C 1
ATOM 3900 O O . GLY B 1 195 ? 7.864 -13.254 -24.593 1 87.65 195 GLY B O 1
ATOM 3901 N N . GLN B 1 196 ? 9.828 -13.558 -25.563 1 91.89 196 GLN B N 1
ATOM 3902 C CA . GLN B 1 196 ? 9.236 -14.121 -26.772 1 91.89 196 GLN B CA 1
ATOM 3903 C C . GLN B 1 196 ? 8.573 -15.465 -26.485 1 91.89 196 GLN B C 1
ATOM 3905 O O . GLN B 1 196 ? 7.489 -15.751 -26.999 1 91.89 196 GLN B O 1
ATOM 3910 N N . VAL B 1 197 ? 9.228 -16.21 -25.688 1 92.6 197 VAL B N 1
ATOM 3911 C CA . VAL B 1 197 ? 8.67 -17.51 -25.33 1 92.6 197 VAL B CA 1
ATOM 3912 C C . VAL B 1 197 ? 7.38 -17.317 -24.536 1 92.6 197 VAL B C 1
ATOM 3914 O O . VAL B 1 197 ? 6.404 -18.043 -24.739 1 92.6 197 VAL B O 1
ATOM 3917 N N . VAL B 1 198 ? 7.384 -16.362 -23.648 1 93.18 198 VAL B N 1
ATOM 3918 C CA . VAL B 1 198 ? 6.197 -16.078 -22.85 1 93.18 198 VAL B CA 1
ATOM 3919 C C . VAL B 1 198 ? 5.046 -15.664 -23.763 1 93.18 198 VAL B C 1
ATOM 3921 O O . VAL B 1 198 ? 3.899 -16.065 -23.548 1 93.18 198 VAL B O 1
ATOM 3924 N N . ARG B 1 199 ? 5.341 -14.964 -24.713 1 93.44 199 ARG B N 1
ATOM 3925 C CA . ARG B 1 199 ? 4.327 -14.577 -25.689 1 93.44 199 ARG B CA 1
ATOM 3926 C C . ARG B 1 199 ? 3.756 -15.8 -26.399 1 93.44 199 ARG B C 1
ATOM 3928 O O . ARG B 1 199 ? 2.562 -15.847 -26.702 1 93.44 199 ARG B O 1
ATOM 3935 N N . ALA B 1 200 ? 4.616 -16.657 -26.727 1 96 200 ALA B N 1
ATOM 3936 C CA . ALA B 1 200 ? 4.168 -17.895 -27.36 1 96 200 ALA B CA 1
ATOM 3937 C C . ALA B 1 200 ? 3.239 -18.678 -26.436 1 96 200 ALA B C 1
ATOM 3939 O O . ALA B 1 200 ? 2.205 -19.189 -26.873 1 96 200 ALA B O 1
ATOM 3940 N N . ILE B 1 201 ? 3.616 -18.733 -25.188 1 94.98 201 ILE B N 1
ATOM 3941 C CA . ILE B 1 201 ? 2.807 -19.414 -24.184 1 94.98 201 ILE B CA 1
ATOM 3942 C C . ILE B 1 201 ? 1.43 -18.76 -24.101 1 94.98 201 ILE B C 1
ATOM 3944 O O . ILE B 1 201 ? 0.406 -19.447 -24.126 1 94.98 201 ILE B O 1
ATOM 3948 N N . ASP B 1 202 ? 1.436 -17.486 -24.09 1 94.12 202 ASP B N 1
ATOM 3949 C CA . ASP B 1 202 ? 0.183 -16.74 -24.01 1 94.12 202 ASP B CA 1
ATOM 3950 C C . ASP B 1 202 ? -0.675 -16.974 -25.251 1 94.12 202 ASP B C 1
ATOM 3952 O O . ASP B 1 202 ? -1.896 -17.114 -25.15 1 94.12 202 ASP B O 1
ATOM 3956 N N . TRP B 1 203 ? -0.043 -16.965 -26.326 1 95.32 203 TRP B N 1
ATOM 3957 C CA . TRP B 1 203 ? -0.768 -17.187 -27.572 1 95.32 203 TRP B CA 1
ATOM 3958 C C . TRP B 1 203 ? -1.458 -18.547 -27.566 1 95.32 203 TRP B C 1
ATOM 3960 O O . TRP B 1 203 ? -2.632 -18.655 -27.929 1 95.32 203 TRP B O 1
ATOM 3970 N N . ILE B 1 204 ? -0.748 -19.548 -27.172 1 96.71 204 ILE B N 1
ATOM 3971 C CA . ILE B 1 204 ? -1.322 -20.89 -27.15 1 96.71 204 ILE B CA 1
ATOM 3972 C C . ILE B 1 204 ? -2.498 -20.931 -26.177 1 96.71 204 ILE B C 1
ATOM 3974 O O . ILE B 1 204 ? -3.538 -21.524 -26.476 1 96.71 204 ILE B O 1
ATOM 3978 N N . ARG B 1 205 ? -2.297 -20.337 -25.074 1 94.38 205 ARG B N 1
ATOM 3979 C CA . ARG B 1 205 ? -3.362 -20.293 -24.077 1 94.38 205 ARG B CA 1
ATOM 3980 C C . ARG B 1 205 ? -4.633 -19.686 -24.66 1 94.38 205 ARG B C 1
ATOM 3982 O O . ARG B 1 205 ? -5.735 -20.179 -24.408 1 94.38 205 ARG B O 1
ATOM 3989 N N . ASP B 1 206 ? -4.444 -18.701 -25.467 1 94.23 206 ASP B N 1
ATOM 3990 C CA . ASP B 1 206 ? -5.582 -17.969 -26.015 1 94.23 206 ASP B CA 1
ATOM 3991 C C . ASP B 1 206 ? -6.158 -18.682 -27.236 1 94.23 206 ASP B C 1
ATOM 3993 O O . ASP B 1 206 ? -7.281 -18.396 -27.657 1 94.23 206 ASP B O 1
ATOM 3997 N N . ASN B 1 207 ? -5.4 -19.633 -27.814 1 95.8 207 ASN B N 1
ATOM 3998 C CA . ASN B 1 207 ? -5.804 -20.239 -29.079 1 95.8 207 ASN B CA 1
ATOM 3999 C C . ASN B 1 207 ? -5.754 -21.762 -29.012 1 95.8 207 ASN B C 1
ATOM 4001 O O . ASN B 1 207 ? -5.623 -22.429 -30.04 1 95.8 207 ASN B O 1
ATOM 4005 N N . PHE B 1 208 ? -5.849 -22.276 -27.843 1 95.67 208 PHE B N 1
ATOM 4006 C CA . PHE B 1 208 ? -5.529 -23.685 -27.651 1 95.67 208 PHE B CA 1
ATOM 4007 C C . PHE B 1 208 ? -6.561 -24.573 -28.336 1 95.67 208 PHE B C 1
ATOM 4009 O O . PHE B 1 208 ? -6.332 -25.77 -28.522 1 95.67 208 PHE B O 1
ATOM 4016 N N . ARG B 1 209 ? -7.683 -24.071 -28.72 1 96.06 209 ARG B N 1
ATOM 4017 C CA . ARG B 1 209 ? -8.74 -24.858 -29.346 1 96.06 209 ARG B CA 1
ATOM 4018 C C . ARG B 1 209 ? -8.426 -25.125 -30.815 1 96.06 209 ARG B C 1
ATOM 4020 O O . ARG B 1 209 ? -8.951 -26.072 -31.405 1 96.06 209 ARG B O 1
ATOM 4027 N N . ALA B 1 210 ? -7.618 -24.31 -31.423 1 94.89 210 ALA B N 1
ATOM 4028 C CA . ALA B 1 210 ? -7.266 -24.43 -32.835 1 94.89 210 ALA B CA 1
ATOM 4029 C C . ALA B 1 210 ? -6.002 -25.266 -33.017 1 94.89 210 ALA B C 1
ATOM 4031 O O . ALA B 1 210 ? -5.206 -25.41 -32.085 1 94.89 210 ALA B O 1
ATOM 4032 N N . PRO B 1 211 ? -5.859 -25.846 -34.203 1 94.56 211 PRO B N 1
ATOM 4033 C CA . PRO B 1 211 ? -4.604 -26.551 -34.476 1 94.56 211 PRO B CA 1
ATOM 4034 C C . PRO B 1 211 ? -3.382 -25.639 -34.382 1 94.56 211 PRO B C 1
ATOM 4036 O O . PRO B 1 211 ? -3.432 -24.487 -34.82 1 94.56 211 PRO B O 1
ATOM 4039 N N . LEU B 1 212 ? -2.363 -26.132 -33.768 1 95.94 212 LEU B N 1
ATOM 4040 C CA . LEU B 1 212 ? -1.14 -25.363 -33.561 1 95.94 212 LEU B CA 1
ATOM 4041 C C . LEU B 1 212 ? -0.108 -25.682 -34.638 1 95.94 212 LEU B C 1
ATOM 4043 O O . LEU B 1 212 ? 0.282 -26.84 -34.806 1 95.94 212 LEU B O 1
ATOM 4047 N N . ARG B 1 213 ? 0.296 -24.683 -35.513 1 94.25 213 ARG B N 1
ATOM 4048 C CA . ARG B 1 213 ? 1.464 -24.736 -36.387 1 94.25 213 ARG B CA 1
ATOM 4049 C C . ARG B 1 213 ? 2.672 -24.08 -35.727 1 94.25 213 ARG B C 1
ATOM 4051 O O . ARG B 1 213 ? 2.819 -22.857 -35.765 1 94.25 213 ARG B O 1
ATOM 4058 N N . VAL B 1 214 ? 3.547 -24.829 -35.269 1 96.83 214 VAL B N 1
ATOM 4059 C CA . VAL B 1 214 ? 4.656 -24.357 -34.446 1 96.83 214 VAL B CA 1
ATOM 4060 C C . VAL B 1 214 ? 5.518 -23.385 -35.249 1 96.83 214 VAL B C 1
ATOM 4062 O O . VAL B 1 214 ? 6.011 -22.391 -34.709 1 96.83 214 VAL B O 1
ATOM 4065 N N . GLU B 1 215 ? 5.726 -23.679 -36.52 1 96.73 215 GLU B N 1
ATOM 4066 C CA . GLU B 1 215 ? 6.516 -22.804 -37.382 1 96.73 215 GLU B CA 1
ATOM 4067 C C . GLU B 1 215 ? 5.891 -21.416 -37.479 1 96.73 215 GLU B C 1
ATOM 4069 O O . GLU B 1 215 ? 6.595 -20.406 -37.412 1 96.73 215 GLU B O 1
ATOM 4074 N N . ALA B 1 216 ? 4.654 -21.432 -37.653 1 96.72 216 ALA B N 1
ATOM 4075 C CA . ALA B 1 216 ? 3.938 -20.162 -37.737 1 96.72 216 ALA B CA 1
ATOM 4076 C C . ALA B 1 216 ? 4.036 -19.389 -36.425 1 96.72 216 ALA B C 1
ATOM 4078 O O . ALA B 1 216 ? 4.212 -18.168 -36.428 1 96.72 216 ALA B O 1
ATOM 4079 N N . LEU B 1 217 ? 3.854 -20.111 -35.35 1 96.88 217 LEU B N 1
ATOM 4080 C CA . LEU B 1 217 ? 3.968 -19.491 -34.034 1 96.88 217 LEU B CA 1
ATOM 4081 C C . LEU B 1 217 ? 5.367 -18.922 -33.821 1 96.88 217 LEU B C 1
ATOM 4083 O O . LEU B 1 217 ? 5.518 -17.814 -33.301 1 96.88 217 LEU B O 1
ATOM 4087 N N . ALA B 1 218 ? 6.347 -19.658 -34.177 1 96.96 218 ALA B N 1
ATOM 4088 C CA . ALA B 1 218 ? 7.73 -19.207 -34.044 1 96.96 218 ALA B CA 1
ATOM 4089 C C . ALA B 1 218 ? 7.955 -17.898 -34.795 1 96.96 218 ALA B C 1
ATOM 4091 O O . ALA B 1 218 ? 8.558 -16.965 -34.261 1 96.96 218 ALA B O 1
ATOM 4092 N N . ARG B 1 219 ? 7.48 -17.838 -36.009 1 96.09 219 ARG B N 1
ATOM 4093 C CA . ARG B 1 219 ? 7.593 -16.623 -36.81 1 96.09 219 ARG B CA 1
ATOM 4094 C C . ARG B 1 219 ? 6.877 -15.456 -36.139 1 96.09 219 ARG B C 1
ATOM 4096 O O . ARG B 1 219 ? 7.391 -14.336 -36.115 1 96.09 219 ARG B O 1
ATOM 4103 N N . GLN B 1 220 ? 5.794 -15.745 -35.624 1 94.55 220 GLN B N 1
ATOM 4104 C CA . GLN B 1 220 ? 4.965 -14.729 -34.985 1 94.55 220 GLN B CA 1
ATOM 4105 C C . GLN B 1 220 ? 5.684 -14.101 -33.794 1 94.55 220 GLN B C 1
ATOM 4107 O O . GLN B 1 220 ? 5.517 -12.911 -33.519 1 94.55 220 GLN B O 1
ATOM 4112 N N . VAL B 1 221 ? 6.472 -14.899 -33.094 1 94.99 221 VAL B N 1
ATOM 4113 C CA . VAL B 1 221 ? 7.125 -14.383 -31.896 1 94.99 221 VAL B CA 1
ATOM 4114 C C . VAL B 1 221 ? 8.589 -14.072 -32.198 1 94.99 221 VAL B C 1
ATOM 4116 O O . VAL B 1 221 ? 9.396 -13.901 -31.281 1 94.99 221 VAL B O 1
ATOM 4119 N N . ASN B 1 222 ? 8.935 -14.125 -33.496 1 94.7 222 ASN B N 1
ATOM 4120 C CA . ASN B 1 222 ? 10.244 -13.726 -34.003 1 94.7 222 ASN B CA 1
ATOM 4121 C C . ASN B 1 222 ? 11.346 -14.653 -33.499 1 94.7 222 ASN B C 1
ATOM 4123 O O . ASN B 1 222 ? 12.377 -14.188 -33.009 1 94.7 222 ASN B O 1
ATOM 4127 N N . MET B 1 223 ? 11.041 -15.942 -33.587 1 94.92 223 MET B N 1
ATOM 4128 C CA . MET B 1 223 ? 12.029 -16.965 -33.255 1 94.92 223 MET B CA 1
ATOM 4129 C C . MET B 1 223 ? 12.111 -18.019 -34.354 1 94.92 223 MET B C 1
ATOM 4131 O O . MET B 1 223 ? 11.195 -18.145 -35.169 1 94.92 223 MET B O 1
ATOM 4135 N N . SER B 1 224 ? 13.272 -18.71 -34.327 1 95.98 224 SER B N 1
ATOM 4136 C CA . SER B 1 224 ? 13.303 -19.936 -35.119 1 95.98 224 SER B CA 1
ATOM 4137 C C . SER B 1 224 ? 12.523 -21.055 -34.437 1 95.98 224 SER B C 1
ATOM 4139 O O . SER B 1 224 ? 12.326 -21.029 -33.22 1 95.98 224 SER B O 1
ATOM 4141 N N . THR B 1 225 ? 12.075 -21.982 -35.276 1 96.54 225 THR B N 1
ATOM 4142 C CA . THR B 1 225 ? 11.34 -23.115 -34.727 1 96.54 225 THR B CA 1
ATOM 4143 C C . THR B 1 225 ? 12.195 -23.877 -33.718 1 96.54 225 THR B C 1
ATOM 4145 O O . THR B 1 225 ? 11.704 -24.287 -32.664 1 96.54 225 THR B O 1
ATOM 4148 N N . ALA B 1 226 ? 13.429 -23.998 -34.01 1 95.64 226 ALA B N 1
ATOM 4149 C CA . ALA B 1 226 ? 14.347 -24.715 -33.128 1 95.64 226 ALA B CA 1
ATOM 4150 C C . ALA B 1 226 ? 14.512 -23.986 -31.798 1 95.64 226 ALA B C 1
ATOM 4152 O O . ALA B 1 226 ? 14.483 -24.608 -30.734 1 95.64 226 ALA B O 1
ATOM 4153 N N . ASN B 1 227 ? 14.661 -22.758 -31.889 1 94.36 227 ASN B N 1
ATOM 4154 C CA . ASN B 1 227 ? 14.831 -21.949 -30.687 1 94.36 227 ASN B CA 1
ATOM 4155 C C . ASN B 1 227 ? 13.563 -21.932 -29.838 1 94.36 227 ASN B C 1
ATOM 4157 O O . ASN B 1 227 ? 13.631 -22.029 -28.611 1 94.36 227 ASN B O 1
ATOM 4161 N N . LEU B 1 228 ? 12.457 -21.804 -30.498 1 95.64 228 LEU B N 1
ATOM 4162 C CA . LEU B 1 228 ? 11.196 -21.829 -29.764 1 95.64 228 LEU B CA 1
ATOM 4163 C C . LEU B 1 228 ? 11.027 -23.15 -29.021 1 95.64 228 LEU B C 1
ATOM 4165 O O . LEU B 1 228 ? 10.731 -23.16 -27.824 1 95.64 228 LEU B O 1
ATOM 4169 N N . HIS B 1 229 ? 11.256 -24.202 -29.71 1 94.93 229 HIS B N 1
ATOM 4170 C CA . HIS B 1 229 ? 11.115 -25.521 -29.102 1 94.93 229 HIS B CA 1
ATOM 4171 C C . HIS B 1 229 ? 12.026 -25.668 -27.888 1 94.93 229 HIS B C 1
ATOM 4173 O O . HIS B 1 229 ? 11.583 -26.105 -26.824 1 94.93 229 HIS B O 1
ATOM 4179 N N . ARG B 1 230 ? 13.205 -25.29 -28.066 1 93.19 230 ARG B N 1
ATOM 4180 C CA . ARG B 1 230 ? 14.209 -25.459 -27.021 1 93.19 230 ARG B CA 1
ATOM 4181 C C . ARG B 1 230 ? 13.865 -24.627 -25.791 1 93.19 230 ARG B C 1
ATOM 4183 O O . ARG B 1 230 ? 13.798 -25.153 -24.678 1 93.19 230 ARG B O 1
ATOM 4190 N N . HIS B 1 231 ? 13.582 -23.433 -25.983 1 91.55 231 HIS B N 1
ATOM 4191 C CA . HIS B 1 231 ? 13.355 -22.521 -24.868 1 91.55 231 HIS B CA 1
ATOM 4192 C C . HIS B 1 231 ? 11.988 -22.758 -24.233 1 91.55 231 HIS B C 1
ATOM 4194 O O . HIS B 1 231 ? 11.83 -22.615 -23.019 1 91.55 231 HIS B O 1
ATOM 4200 N N . PHE B 1 232 ? 11.052 -23.062 -25.104 1 93.91 232 PHE B N 1
ATOM 4201 C CA . PHE B 1 232 ? 9.731 -23.402 -24.59 1 93.91 232 PHE B CA 1
ATOM 4202 C C . PHE B 1 232 ? 9.807 -24.595 -23.645 1 93.91 232 PHE B C 1
ATOM 4204 O O . PHE B 1 232 ? 9.263 -24.554 -22.54 1 93.91 232 PHE B O 1
ATOM 4211 N N . LYS B 1 233 ? 10.51 -25.573 -24.038 1 92.56 233 LYS B N 1
ATOM 4212 C CA . LYS B 1 233 ? 10.68 -26.773 -23.223 1 92.56 233 LYS B CA 1
ATOM 4213 C C . LYS B 1 233 ? 11.466 -26.467 -21.951 1 92.56 233 LYS B C 1
ATOM 4215 O O . LYS B 1 233 ? 11.159 -26.998 -20.882 1 92.56 233 LYS B O 1
ATOM 4220 N N . GLN B 1 234 ? 12.421 -25.68 -22.104 1 89.04 234 GLN B N 1
ATOM 4221 C CA . GLN B 1 234 ? 13.232 -25.297 -20.952 1 89.04 234 GLN B CA 1
ATOM 4222 C C . GLN B 1 234 ? 12.384 -24.604 -19.889 1 89.04 234 GLN B C 1
ATOM 4224 O O . GLN B 1 234 ? 12.574 -24.83 -18.692 1 89.04 234 GLN B O 1
ATOM 4229 N N . ILE B 1 235 ? 11.465 -23.85 -20.283 1 90.04 235 ILE B N 1
ATOM 4230 C CA . ILE B 1 235 ? 10.677 -23.012 -19.385 1 90.04 235 ILE B CA 1
ATOM 4231 C C . ILE B 1 235 ? 9.501 -23.813 -18.832 1 90.04 235 ILE B C 1
ATOM 4233 O O . ILE B 1 235 ? 9.226 -23.774 -17.63 1 90.04 235 ILE B O 1
ATOM 4237 N N . THR B 1 236 ? 8.841 -24.653 -19.657 1 91.74 236 THR B N 1
ATOM 4238 C CA . THR B 1 236 ? 7.583 -25.267 -19.248 1 91.74 236 THR B CA 1
ATOM 4239 C C . THR B 1 236 ? 7.773 -26.756 -18.971 1 91.74 236 THR B C 1
ATOM 4241 O O . THR B 1 236 ? 6.905 -27.397 -18.374 1 91.74 236 THR B O 1
ATOM 4244 N N . GLY B 1 237 ? 8.856 -27.318 -19.487 1 90.41 237 GLY B N 1
ATOM 4245 C CA . GLY B 1 237 ? 9.074 -28.755 -19.421 1 90.41 237 GLY B CA 1
ATOM 4246 C C . GLY B 1 237 ? 8.393 -29.514 -20.544 1 90.41 237 GLY B C 1
ATOM 4247 O O . GLY B 1 237 ? 8.536 -30.733 -20.652 1 90.41 237 GLY B O 1
ATOM 4248 N N . LEU B 1 238 ? 7.71 -28.762 -21.405 1 93.73 238 LEU B N 1
ATOM 4249 C CA . LEU B 1 238 ? 6.941 -29.374 -22.483 1 93.73 238 LEU B CA 1
ATOM 4250 C C . LEU B 1 238 ? 7.246 -28.702 -23.817 1 93.73 238 LEU B C 1
ATOM 4252 O O . LEU B 1 238 ? 7.632 -27.531 -23.854 1 93.73 238 LEU B O 1
ATOM 4256 N N . SER B 1 239 ? 7.064 -29.455 -24.891 1 94.99 239 SER B N 1
ATOM 4257 C CA . SER B 1 239 ? 7.039 -28.821 -26.206 1 94.99 239 SER B CA 1
ATOM 4258 C C . SER B 1 239 ? 5.745 -28.043 -26.419 1 94.99 239 SER B C 1
ATOM 4260 O O . SER B 1 239 ? 4.761 -28.258 -25.709 1 94.99 239 SER B O 1
ATOM 4262 N N . PRO B 1 240 ? 5.718 -27.158 -27.405 1 96.58 240 PRO B N 1
ATOM 4263 C CA . PRO B 1 240 ? 4.498 -26.391 -27.667 1 96.58 240 PRO B CA 1
ATOM 4264 C C . PRO B 1 240 ? 3.286 -27.281 -27.929 1 96.58 240 PRO B C 1
ATOM 4266 O O . PRO B 1 240 ? 2.199 -27.02 -27.407 1 96.58 240 PRO B O 1
ATOM 4269 N N . LEU B 1 241 ? 3.458 -28.313 -28.6 1 95.87 241 LEU B N 1
ATOM 4270 C CA . LEU B 1 241 ? 2.357 -29.211 -28.93 1 95.87 241 LEU B CA 1
ATOM 4271 C C . LEU B 1 241 ? 1.89 -29.975 -27.695 1 95.87 241 LEU B C 1
ATOM 4273 O O . LEU B 1 241 ? 0.687 -30.119 -27.468 1 95.87 241 LEU B O 1
ATOM 4277 N N . GLN B 1 242 ? 2.835 -30.55 -27.007 1 94.82 242 GLN B N 1
ATOM 4278 C CA . GLN B 1 242 ? 2.494 -31.23 -25.762 1 94.82 242 GLN B CA 1
ATOM 4279 C C . GLN B 1 242 ? 1.766 -30.291 -24.804 1 94.82 242 GLN B C 1
ATOM 4281 O O . GLN B 1 242 ? 0.816 -30.697 -24.131 1 94.82 242 GLN B O 1
ATOM 4286 N N . TYR B 1 243 ? 2.282 -29.06 -24.776 1 96.03 243 TYR B N 1
ATOM 4287 C CA . TYR B 1 243 ? 1.685 -28.034 -23.927 1 96.03 243 TYR B CA 1
ATOM 4288 C C . TYR B 1 243 ? 0.224 -27.804 -24.296 1 96.03 243 TYR B C 1
ATOM 4290 O O . TYR B 1 243 ? -0.653 -27.827 -23.429 1 96.03 243 TYR B O 1
ATOM 4298 N N . GLN B 1 244 ? -0.062 -27.584 -25.518 1 96.82 244 GLN B N 1
ATOM 4299 C CA . GLN B 1 244 ? -1.431 -27.376 -25.977 1 96.82 244 GLN B CA 1
ATOM 4300 C C . GLN B 1 244 ? -2.316 -28.569 -25.628 1 96.82 244 GLN B C 1
ATOM 4302 O O . GLN B 1 244 ? -3.442 -28.396 -25.155 1 96.82 244 GLN B O 1
ATOM 4307 N N . LYS B 1 245 ? -1.834 -29.721 -25.834 1 95.44 245 LYS B N 1
ATOM 4308 C CA . LYS B 1 245 ? -2.594 -30.934 -25.544 1 95.44 245 LYS B CA 1
ATOM 4309 C C . LYS B 1 245 ? -2.974 -31.004 -24.068 1 95.44 245 LYS B C 1
ATOM 4311 O O . LYS B 1 245 ? -4.13 -31.271 -23.732 1 95.44 245 LYS B O 1
ATOM 4316 N N . GLN B 1 246 ? -2 -30.797 -23.311 1 94.94 246 GLN B N 1
ATOM 4317 C CA . GLN B 1 246 ? -2.28 -30.842 -21.88 1 94.94 246 GLN B CA 1
ATOM 4318 C C . GLN B 1 246 ? -3.266 -29.749 -21.478 1 94.94 246 GLN B C 1
ATOM 4320 O O . GLN B 1 246 ? -4.176 -29.989 -20.682 1 94.94 246 GLN B O 1
ATOM 4325 N N . LEU B 1 247 ? -3.06 -28.584 -21.996 1 95.67 247 LEU B N 1
ATOM 4326 C CA . LEU B 1 247 ? -3.977 -27.482 -21.726 1 95.67 247 LEU B CA 1
ATOM 4327 C C . LEU B 1 247 ? -5.409 -27.867 -22.082 1 95.67 247 LEU B C 1
ATOM 4329 O O . LEU B 1 247 ? -6.334 -27.62 -21.305 1 95.67 247 LEU B O 1
ATOM 4333 N N . ARG B 1 248 ? -5.594 -28.496 -23.206 1 96.41 248 ARG B N 1
ATOM 4334 C CA . ARG B 1 248 ? -6.908 -28.946 -23.654 1 96.41 248 ARG B CA 1
ATOM 4335 C C . ARG B 1 248 ? -7.513 -29.937 -22.665 1 96.41 248 ARG B C 1
ATOM 4337 O O . ARG B 1 248 ? -8.689 -29.827 -22.31 1 96.41 248 ARG B O 1
ATOM 4344 N N . LEU B 1 249 ? -6.731 -30.837 -22.224 1 95.91 249 LEU B N 1
ATOM 4345 C CA . LEU B 1 249 ? -7.21 -31.887 -21.332 1 95.91 249 LEU B CA 1
ATOM 4346 C C . LEU B 1 249 ? -7.622 -31.309 -19.983 1 95.91 249 LEU B C 1
ATOM 4348 O O . LEU B 1 249 ? -8.668 -31.672 -19.44 1 95.91 249 LEU B O 1
ATOM 4352 N N . TYR B 1 250 ? -6.829 -30.419 -19.473 1 94.17 250 TYR B N 1
ATOM 4353 C CA . TYR B 1 250 ? -7.156 -29.798 -18.194 1 94.17 250 TYR B CA 1
ATOM 4354 C C . TYR B 1 250 ? -8.399 -28.925 -18.314 1 94.17 250 TYR B C 1
ATOM 4356 O O . TYR B 1 250 ? -9.229 -28.888 -17.403 1 94.17 250 TYR B O 1
ATOM 4364 N N . GLU B 1 251 ? -8.504 -28.235 -19.38 1 94.39 251 GLU B N 1
ATOM 4365 C CA . GLU B 1 251 ? -9.695 -27.425 -19.617 1 94.39 251 GLU B CA 1
ATOM 4366 C C . GLU B 1 251 ? -10.94 -28.298 -19.746 1 94.39 251 GLU B C 1
ATOM 4368 O O . GLU B 1 251 ? -12.011 -27.938 -19.252 1 94.39 251 GLU B O 1
ATOM 4373 N N . ALA B 1 252 ? -10.799 -29.376 -20.362 1 95.59 252 ALA B N 1
ATOM 4374 C CA . ALA B 1 252 ? -11.917 -30.311 -20.465 1 95.59 252 ALA B CA 1
ATOM 4375 C C . ALA B 1 252 ? -12.328 -30.828 -19.089 1 95.59 252 ALA B C 1
ATOM 4377 O O . ALA B 1 252 ? -13.519 -30.915 -18.782 1 95.59 252 ALA B O 1
ATOM 4378 N N . GLN B 1 253 ? -11.359 -31.149 -18.394 1 93.57 253 GLN B N 1
ATOM 4379 C CA . GLN B 1 253 ? -11.638 -31.601 -17.035 1 93.57 253 GLN B CA 1
ATOM 4380 C C . GLN B 1 253 ? -12.391 -30.535 -16.245 1 93.57 253 GLN B C 1
ATOM 4382 O O . GLN B 1 253 ? -13.36 -30.841 -15.547 1 93.57 253 GLN B O 1
ATOM 4387 N N . ARG B 1 254 ? -11.944 -29.309 -16.307 1 90.55 254 ARG B N 1
ATOM 4388 C CA . ARG B 1 254 ? -12.594 -28.193 -15.629 1 90.55 254 ARG B CA 1
ATOM 4389 C C . ARG B 1 254 ? -14.049 -28.059 -16.066 1 90.55 254 ARG B C 1
ATOM 4391 O O . ARG B 1 254 ? -14.942 -27.899 -15.231 1 90.55 254 ARG B O 1
ATOM 4398 N N . LEU B 1 255 ? -14.274 -28.138 -17.339 1 93.68 255 LEU B N 1
ATOM 4399 C CA . LEU B 1 255 ? -15.621 -28.03 -17.889 1 93.68 255 LEU B CA 1
ATOM 4400 C C . LEU B 1 255 ? -16.522 -29.13 -17.34 1 93.68 255 LEU B C 1
ATOM 4402 O O . LEU B 1 255 ? -17.675 -28.875 -16.986 1 93.68 255 LEU B O 1
ATOM 4406 N N . MET B 1 256 ? -16.001 -30.272 -17.229 1 94.1 256 MET B N 1
ATOM 4407 C CA . MET B 1 256 ? -16.777 -31.406 -16.736 1 94.1 256 MET B CA 1
ATOM 4408 C C . MET B 1 256 ? -17.056 -31.267 -15.243 1 94.1 256 MET B C 1
ATOM 4410 O O . MET B 1 256 ? -18.157 -31.571 -14.782 1 94.1 256 MET B O 1
ATOM 4414 N N . LEU B 1 257 ? -16.135 -30.781 -14.535 1 88.47 257 LEU B N 1
ATOM 4415 C CA . LEU B 1 257 ? -16.251 -30.678 -13.084 1 88.47 257 LEU B CA 1
ATOM 4416 C C . LEU B 1 257 ? -17.104 -29.476 -12.692 1 88.47 257 LEU B C 1
ATOM 4418 O O . LEU B 1 257 ? -17.94 -29.57 -11.79 1 88.47 257 LEU B O 1
ATOM 4422 N N . VAL B 1 258 ? -16.931 -28.376 -13.344 1 85.63 258 VAL B N 1
ATOM 4423 C CA . VAL B 1 258 ? -17.499 -27.107 -12.9 1 85.63 258 VAL B CA 1
ATOM 4424 C C . VAL B 1 258 ? -18.808 -26.84 -13.639 1 85.63 258 VAL B C 1
ATOM 4426 O O . VAL B 1 258 ? -19.761 -26.316 -13.057 1 85.63 258 VAL B O 1
ATOM 4429 N N . GLU B 1 259 ? -18.832 -27.235 -14.898 1 91.27 259 GLU B N 1
ATOM 4430 C CA . GLU B 1 259 ? -19.998 -26.924 -15.72 1 91.27 259 GLU B CA 1
ATOM 4431 C C . GLU B 1 259 ? -20.809 -28.18 -16.024 1 91.27 259 GLU B C 1
ATOM 4433 O O . GLU B 1 259 ? -21.781 -28.13 -16.781 1 91.27 259 GLU B O 1
ATOM 4438 N N . ASP B 1 260 ? -20.391 -29.313 -15.52 1 91.01 260 ASP B N 1
ATOM 4439 C CA . ASP B 1 260 ? -21.075 -30.59 -15.703 1 91.01 260 ASP B CA 1
ATOM 4440 C C . ASP B 1 260 ? -21.247 -30.912 -17.186 1 91.01 260 ASP B C 1
ATOM 4442 O O . ASP B 1 260 ? -22.309 -31.376 -17.606 1 91.01 260 ASP B O 1
ATOM 4446 N N . ALA B 1 261 ? -20.287 -30.54 -17.917 1 93.29 261 ALA B N 1
ATOM 4447 C CA . ALA B 1 261 ? -20.322 -30.852 -19.343 1 93.29 261 ALA B CA 1
ATOM 4448 C C . ALA B 1 261 ? -20.202 -32.355 -19.58 1 93.29 261 ALA B C 1
ATOM 4450 O O . ALA B 1 261 ? -19.514 -33.054 -18.833 1 93.29 261 ALA B O 1
ATOM 4451 N N . ARG B 1 262 ? -20.963 -32.821 -20.659 1 91.16 262 ARG B N 1
ATOM 4452 C CA . ARG B 1 262 ? -20.769 -34.201 -21.094 1 91.16 262 ARG B CA 1
ATOM 4453 C C . ARG B 1 262 ? -19.379 -34.397 -21.689 1 91.16 262 ARG B C 1
ATOM 4455 O O . ARG B 1 262 ? -18.801 -33.465 -22.252 1 91.16 262 ARG B O 1
ATOM 4462 N N . VAL B 1 263 ? -18.85 -35.533 -21.61 1 95.13 263 VAL B N 1
ATOM 4463 C CA . VAL B 1 263 ? -17.498 -35.857 -22.054 1 95.13 263 VAL B CA 1
ATOM 4464 C C . VAL B 1 263 ? -17.322 -35.448 -23.515 1 95.13 263 VAL B C 1
ATOM 4466 O O . VAL B 1 263 ? -16.338 -34.793 -23.868 1 95.13 263 VAL B O 1
ATOM 4469 N N . SER B 1 264 ? -18.227 -35.84 -24.358 1 95.5 264 SER B N 1
ATOM 4470 C CA . SER B 1 264 ? -18.131 -35.545 -25.784 1 95.5 264 SER B CA 1
ATOM 4471 C C . SER B 1 264 ? -18.126 -34.041 -26.038 1 95.5 264 SER B C 1
ATOM 4473 O O . SER B 1 264 ? -17.332 -33.545 -26.84 1 95.5 264 SER B O 1
ATOM 4475 N N . SER B 1 265 ? -18.978 -33.361 -25.394 1 96.04 265 SER B N 1
ATOM 4476 C CA . SER B 1 265 ? -19.07 -31.914 -25.551 1 96.04 265 SER B CA 1
ATOM 4477 C C . SER B 1 265 ? -17.795 -31.224 -25.076 1 96.04 265 SER B C 1
ATOM 4479 O O . SER B 1 265 ? -17.316 -30.286 -25.716 1 96.04 265 SER B O 1
ATOM 4481 N N . ALA B 1 266 ? -17.306 -31.674 -23.896 1 96.81 266 ALA B N 1
ATOM 4482 C CA . ALA B 1 266 ? -16.069 -31.109 -23.363 1 96.81 266 ALA B CA 1
ATOM 4483 C C . ALA B 1 266 ? -14.908 -31.318 -24.331 1 96.81 266 ALA B C 1
ATOM 4485 O O . ALA B 1 266 ? -14.134 -30.394 -24.59 1 96.81 266 ALA B O 1
ATOM 4486 N N . ALA B 1 267 ? -14.842 -32.51 -24.877 1 96.34 267 ALA B N 1
ATOM 4487 C CA . ALA B 1 267 ? -13.776 -32.838 -25.819 1 96.34 267 ALA B CA 1
ATOM 4488 C C . ALA B 1 267 ? -13.818 -31.92 -27.037 1 96.34 267 ALA B C 1
ATOM 4490 O O . ALA B 1 267 ? -12.796 -31.354 -27.432 1 96.34 267 ALA B O 1
ATOM 4491 N N . LEU B 1 268 ? -14.969 -31.783 -27.588 1 95.88 268 LEU B N 1
ATOM 4492 C CA . LEU B 1 268 ? -15.136 -30.962 -28.782 1 95.88 268 LEU B CA 1
ATOM 4493 C C . LEU B 1 268 ? -14.887 -29.49 -28.47 1 95.88 268 LEU B C 1
ATOM 4495 O O . LEU B 1 268 ? -14.302 -28.77 -29.282 1 95.88 268 LEU B O 1
ATOM 4499 N N . SER B 1 269 ? -15.277 -29.122 -27.344 1 95.93 269 SER B N 1
ATOM 4500 C CA . SER B 1 269 ? -15.178 -27.719 -26.954 1 95.93 269 SER B CA 1
ATOM 4501 C C . SER B 1 269 ? -13.723 -27.287 -26.809 1 95.93 269 SER B C 1
ATOM 4503 O O . SER B 1 269 ? -13.404 -26.105 -26.952 1 95.93 269 SER B O 1
ATOM 4505 N N . VAL B 1 270 ? -12.892 -28.238 -26.554 1 96.88 270 VAL B N 1
ATOM 4506 C CA . VAL B 1 270 ? -11.51 -27.85 -26.295 1 96.88 270 VAL B CA 1
ATOM 4507 C C . VAL B 1 270 ? -10.654 -28.132 -27.527 1 96.88 270 VAL B C 1
ATOM 4509 O O . VAL B 1 270 ? -9.433 -27.961 -27.496 1 96.88 270 VAL B O 1
ATOM 4512 N N . GLY B 1 271 ? -11.294 -28.666 -28.582 1 95.81 271 GLY B N 1
ATOM 4513 C CA . GLY B 1 271 ? -10.596 -28.689 -29.858 1 95.81 271 GLY B CA 1
ATOM 4514 C C . GLY B 1 271 ? -10.304 -30.092 -30.353 1 95.81 271 GLY B C 1
ATOM 4515 O O . GLY B 1 271 ? -9.647 -30.269 -31.381 1 95.81 271 GLY B O 1
ATOM 4516 N N . TYR B 1 272 ? -10.771 -31.091 -29.687 1 95.62 272 TYR B N 1
ATOM 4517 C CA . TYR B 1 272 ? -10.604 -32.448 -30.194 1 95.62 272 TYR B CA 1
ATOM 4518 C C . TYR B 1 272 ? -11.625 -32.754 -31.283 1 95.62 272 TYR B C 1
ATOM 4520 O O . TYR B 1 272 ? -12.79 -32.364 -31.177 1 95.62 272 TYR B O 1
ATOM 4528 N N . GLU B 1 273 ? -11.105 -33.46 -32.214 1 92.79 273 GLU B N 1
ATOM 4529 C CA . GLU B 1 273 ? -11.993 -33.89 -33.29 1 92.79 273 GLU B CA 1
ATOM 4530 C C . GLU B 1 273 ? -12.504 -35.308 -33.051 1 92.79 273 GLU B C 1
ATOM 4532 O O . GLU B 1 273 ? -13.5 -35.723 -33.647 1 92.79 273 GLU B O 1
ATOM 4537 N N . SER B 1 274 ? -11.799 -36.027 -32.195 1 93.95 274 SER B N 1
ATOM 4538 C CA . SER B 1 274 ? -12.133 -37.417 -31.9 1 93.95 274 SER B CA 1
ATOM 4539 C C . SER B 1 274 ? -12.297 -37.64 -30.4 1 93.95 274 SER B C 1
ATOM 4541 O O . SER B 1 274 ? -11.337 -37.504 -29.638 1 93.95 274 SER B O 1
ATOM 4543 N N . VAL B 1 275 ? -13.421 -38.108 -30.062 1 94.52 275 VAL B N 1
ATOM 4544 C CA . VAL B 1 275 ? -13.7 -38.394 -28.659 1 94.52 275 VAL B CA 1
ATOM 4545 C C . VAL B 1 275 ? -12.868 -39.589 -28.199 1 94.52 275 VAL B C 1
ATOM 4547 O O . VAL B 1 275 ? -12.42 -39.636 -27.051 1 94.52 275 VAL B O 1
ATOM 4550 N N . SER B 1 276 ? -12.669 -40.477 -29.062 1 95.29 276 SER B N 1
ATOM 4551 C CA . SER B 1 276 ? -11.851 -41.642 -28.743 1 95.29 276 SER B CA 1
ATOM 4552 C C . SER B 1 276 ? -10.417 -41.238 -28.415 1 95.29 276 SER B C 1
ATOM 4554 O O . SER B 1 276 ? -9.825 -41.751 -27.464 1 95.29 276 SER B O 1
ATOM 4556 N N . GLN B 1 277 ? -9.943 -40.39 -29.237 1 95.31 277 GLN B N 1
ATOM 4557 C CA . GLN B 1 277 ? -8.601 -39.88 -28.98 1 95.31 277 GLN B CA 1
ATOM 4558 C C . GLN B 1 277 ? -8.544 -39.122 -27.657 1 95.31 277 GLN B C 1
ATOM 4560 O O . GLN B 1 277 ? -7.603 -39.29 -26.879 1 95.31 277 GLN B O 1
ATOM 4565 N N . PHE B 1 278 ? -9.557 -38.307 -27.48 1 96.83 278 PHE B N 1
ATOM 4566 C CA . PHE B 1 278 ? -9.663 -37.567 -26.228 1 96.83 278 PHE B CA 1
ATOM 4567 C C . PHE B 1 278 ? -9.628 -38.514 -25.034 1 96.83 278 PHE B C 1
ATOM 4569 O O . PHE B 1 278 ? -8.869 -38.3 -24.087 1 96.83 278 PHE B O 1
ATOM 4576 N N . ASN B 1 279 ? -10.308 -39.541 -25.072 1 95.94 279 ASN B N 1
ATOM 4577 C CA . ASN B 1 279 ? -10.413 -40.483 -23.964 1 95.94 279 ASN B CA 1
ATOM 4578 C C . ASN B 1 279 ? -9.074 -41.156 -23.672 1 95.94 279 ASN B C 1
ATOM 4580 O O . ASN B 1 279 ? -8.695 -41.314 -22.51 1 95.94 279 ASN B O 1
ATOM 4584 N N . ARG B 1 280 ? -8.444 -41.487 -24.69 1 95.79 280 ARG B N 1
ATOM 4585 C CA . ARG B 1 280 ? -7.149 -42.141 -24.532 1 95.79 280 ARG B CA 1
ATOM 4586 C C . ARG B 1 280 ? -6.133 -41.199 -23.894 1 95.79 280 ARG B C 1
ATOM 4588 O O . ARG B 1 280 ? -5.426 -41.581 -22.96 1 95.79 280 ARG B O 1
ATOM 4595 N N . GLU B 1 281 ? -6.056 -40.045 -24.375 1 95.49 281 GLU B N 1
ATOM 4596 C CA . GLU B 1 281 ? -5.087 -39.074 -23.876 1 95.49 281 GLU B CA 1
ATOM 4597 C C . GLU B 1 281 ? -5.436 -38.625 -22.46 1 95.49 281 GLU B C 1
ATOM 4599 O O . GLU B 1 281 ? -4.546 -38.394 -21.639 1 95.49 281 GLU B O 1
ATOM 4604 N N . TYR B 1 282 ? -6.731 -38.481 -22.228 1 96.01 282 TYR B N 1
ATOM 4605 C CA . TYR B 1 282 ? -7.192 -38.144 -20.886 1 96.01 282 TYR B CA 1
ATOM 4606 C C . TYR B 1 282 ? -6.735 -39.187 -19.874 1 96.01 282 TYR B C 1
ATOM 4608 O O . TYR B 1 282 ? -6.172 -38.845 -18.831 1 96.01 282 TYR B O 1
ATOM 4616 N N . LYS B 1 283 ? -6.925 -40.402 -20.215 1 95.13 283 LYS B N 1
ATOM 4617 C CA . LYS B 1 283 ? -6.521 -41.492 -19.332 1 95.13 283 LYS B CA 1
ATOM 4618 C C . LYS B 1 283 ? -5.013 -41.482 -19.102 1 95.13 283 LYS B C 1
ATOM 4620 O O . LYS B 1 283 ? -4.547 -41.755 -17.993 1 95.13 283 LYS B O 1
ATOM 4625 N N . ARG B 1 284 ? -4.328 -41.236 -20.128 1 92.8 284 ARG B N 1
ATOM 4626 C CA . ARG B 1 284 ? -2.873 -41.195 -20.026 1 92.8 284 ARG B CA 1
ATOM 4627 C C . ARG B 1 284 ? -2.423 -40.117 -19.046 1 92.8 284 ARG B C 1
ATOM 4629 O O . ARG B 1 284 ? -1.503 -40.334 -18.255 1 92.8 284 ARG B O 1
ATOM 4636 N N . ILE B 1 285 ? -3.045 -39.023 -19.07 1 90.56 285 ILE B N 1
ATOM 4637 C CA . ILE B 1 285 ? -2.622 -37.871 -18.281 1 90.56 285 ILE B CA 1
ATOM 4638 C C . ILE B 1 285 ? -3.171 -37.988 -16.861 1 90.56 285 ILE B C 1
ATOM 4640 O O . ILE B 1 285 ? -2.465 -37.706 -15.89 1 90.56 285 ILE B O 1
ATOM 4644 N N . PHE B 1 286 ? -4.438 -38.458 -16.694 1 90.81 286 PHE B N 1
ATOM 4645 C CA . PHE B 1 286 ? -5.094 -38.381 -15.394 1 90.81 286 PHE B CA 1
ATOM 4646 C C . PHE B 1 286 ? -5.204 -39.763 -14.76 1 90.81 286 PHE B C 1
ATOM 4648 O O . PHE B 1 286 ? -5.625 -39.892 -13.609 1 90.81 286 PHE B O 1
ATOM 4655 N N . GLY B 1 287 ? -4.917 -40.787 -15.558 1 88.23 287 GLY B N 1
ATOM 4656 C CA . GLY B 1 287 ? -4.857 -42.134 -15.015 1 88.23 287 GLY B CA 1
ATOM 4657 C C . GLY B 1 287 ? -6.169 -42.886 -15.136 1 88.23 287 GLY B C 1
ATOM 4658 O O . GLY B 1 287 ? -6.208 -44.107 -14.975 1 88.23 287 GLY B O 1
ATOM 4659 N N . GLU B 1 288 ? -7.251 -42.153 -15.343 1 91.41 288 GLU B N 1
ATOM 4660 C CA . GLU B 1 288 ? -8.581 -42.738 -15.488 1 91.41 288 GLU B CA 1
ATOM 4661 C C . GLU B 1 288 ? -9.34 -42.102 -16.65 1 91.41 288 GLU B C 1
ATOM 4663 O O . GLU B 1 288 ? -9.114 -40.936 -16.981 1 91.41 288 GLU B O 1
ATOM 4668 N N . PRO B 1 289 ? -10.243 -42.923 -17.103 1 92.92 289 PRO B N 1
ATOM 4669 C CA . PRO B 1 289 ? -11.109 -42.304 -18.108 1 92.92 289 PRO B CA 1
ATOM 4670 C C . PRO B 1 289 ? -11.977 -41.186 -17.533 1 92.92 289 PRO B C 1
ATOM 4672 O O . PRO B 1 289 ? -12.236 -41.16 -16.327 1 92.92 289 PRO B O 1
ATOM 4675 N N . PRO B 1 290 ? -12.462 -40.298 -18.384 1 93.32 290 PRO B N 1
ATOM 4676 C CA . PRO B 1 290 ? -13.159 -39.095 -17.925 1 93.32 290 PRO B CA 1
ATOM 4677 C C . PRO B 1 290 ? -14.344 -39.41 -17.015 1 93.32 290 PRO B C 1
ATOM 4679 O O . PRO B 1 290 ? -14.491 -38.801 -15.953 1 93.32 290 PRO B O 1
ATOM 4682 N N . LEU B 1 291 ? -15.119 -40.318 -17.35 1 90.15 291 LEU B N 1
ATOM 4683 C CA . LEU B 1 291 ? -16.325 -40.611 -16.584 1 90.15 291 LEU B CA 1
ATOM 4684 C C . LEU B 1 291 ? -15.974 -41.105 -15.185 1 90.15 291 LEU B C 1
ATOM 4686 O O . LEU B 1 291 ? -16.609 -40.708 -14.204 1 90.15 291 LEU B O 1
ATOM 4690 N N . ARG B 1 292 ? -15.063 -41.957 -15.111 1 90.42 292 ARG B N 1
ATOM 4691 C CA . ARG B 1 292 ? -14.622 -42.48 -13.822 1 90.42 292 ARG B CA 1
ATOM 4692 C C . ARG B 1 292 ? -13.95 -41.392 -12.991 1 90.42 292 ARG B C 1
ATOM 4694 O O . ARG B 1 292 ? -14.139 -41.327 -11.775 1 90.42 292 ARG B O 1
ATOM 4701 N N . ASP B 1 293 ? -13.134 -40.7 -13.659 1 89.28 293 ASP B N 1
ATOM 4702 C CA . ASP B 1 293 ? -12.443 -39.602 -12.991 1 89.28 293 ASP B CA 1
ATOM 4703 C C . ASP B 1 293 ? -13.437 -38.627 -12.364 1 89.28 293 ASP B C 1
ATOM 4705 O O . ASP B 1 293 ? -13.248 -38.185 -11.229 1 89.28 293 ASP B O 1
ATOM 4709 N N . MET B 1 294 ? -14.545 -38.257 -13.067 1 89.14 294 MET B N 1
ATOM 4710 C CA . MET B 1 294 ? -15.562 -37.331 -12.576 1 89.14 294 MET B CA 1
ATOM 4711 C C . MET B 1 294 ? -16.28 -37.906 -11.36 1 89.14 294 MET B C 1
ATOM 4713 O O . MET B 1 294 ? -16.594 -37.177 -10.417 1 89.14 294 MET B O 1
ATOM 4717 N N . LYS B 1 295 ? -16.535 -39.154 -11.421 1 84.64 295 LYS B N 1
ATOM 4718 C CA . LYS B 1 295 ? -17.2 -39.814 -10.301 1 84.64 295 LYS B CA 1
ATOM 4719 C C . LYS B 1 295 ? -16.344 -39.752 -9.039 1 84.64 295 LYS B C 1
ATOM 4721 O O . LYS B 1 295 ? -16.865 -39.565 -7.938 1 84.64 295 LYS B O 1
ATOM 4726 N N . ARG B 1 296 ? -15.117 -39.887 -9.26 1 80.22 296 ARG B N 1
ATOM 4727 C CA . ARG B 1 296 ? -14.183 -39.866 -8.139 1 80.22 296 ARG B CA 1
ATOM 4728 C C . ARG B 1 296 ? -14.027 -38.455 -7.582 1 80.22 296 ARG B C 1
ATOM 4730 O O . ARG B 1 296 ? -13.924 -38.269 -6.368 1 80.22 296 ARG B O 1
ATOM 4737 N N . ARG B 1 297 ? -13.96 -37.499 -8.407 1 78.32 297 ARG B N 1
ATOM 4738 C CA . ARG B 1 297 ? -13.657 -36.129 -8.005 1 78.32 297 ARG B CA 1
ATOM 4739 C C . ARG B 1 297 ? -14.907 -35.419 -7.495 1 78.32 297 ARG B C 1
ATOM 4741 O O . ARG B 1 297 ? -14.816 -34.501 -6.677 1 78.32 297 ARG B O 1
ATOM 4748 N N . ARG B 1 298 ? -16.002 -35.707 -8.078 1 72.43 298 ARG B N 1
ATOM 4749 C CA . ARG B 1 298 ? -17.237 -35.087 -7.611 1 72.43 298 ARG B CA 1
ATOM 4750 C C . ARG B 1 298 ? -17.609 -35.588 -6.219 1 72.43 298 ARG B C 1
ATOM 4752 O O . ARG B 1 298 ? -17.68 -36.797 -5.988 1 72.43 298 ARG B O 1
ATOM 4759 N N . ILE B 1 299 ? -16.877 -35.208 -5.258 1 55.67 299 ILE B N 1
ATOM 4760 C CA . ILE B 1 299 ? -17.249 -35.551 -3.89 1 55.67 299 ILE B CA 1
ATOM 4761 C C . ILE B 1 299 ? -18.77 -35.565 -3.756 1 55.67 299 ILE B C 1
ATOM 4763 O O . ILE B 1 299 ? -19.441 -34.599 -4.127 1 55.67 299 ILE B O 1
ATOM 4767 N N . PRO B 1 300 ? -19.343 -36.704 -3.417 1 43.05 300 PRO B N 1
ATOM 4768 C CA . PRO B 1 300 ? -20.777 -36.695 -3.119 1 43.05 300 PRO B CA 1
ATOM 4769 C C . PRO B 1 300 ? -21.168 -35.598 -2.132 1 43.05 300 PRO B C 1
ATOM 4771 O O . PRO B 1 300 ? -20.394 -35.272 -1.228 1 43.05 300 PRO B O 1
ATOM 4774 N N . ALA B 1 301 ? -21.951 -34.728 -2.637 1 42.38 301 ALA B N 1
ATOM 4775 C CA . ALA B 1 301 ? -22.695 -33.953 -1.647 1 42.38 301 ALA B CA 1
ATOM 4776 C C . ALA B 1 301 ? -23.185 -34.844 -0.509 1 42.38 301 ALA B C 1
ATOM 4778 O O . ALA B 1 301 ? -24.091 -35.66 -0.698 1 42.38 301 ALA B O 1
ATOM 4779 N N . GLY B 1 302 ? -22.278 -35.677 0.129 1 28.5 302 GLY B N 1
ATOM 4780 C CA . GLY B 1 302 ? -22.886 -36.12 1.374 1 28.5 302 GLY B CA 1
ATOM 4781 C C . GLY B 1 302 ? -23.21 -34.978 2.318 1 28.5 302 GLY B C 1
ATOM 4782 O O . GLY B 1 302 ? -22.591 -33.914 2.249 1 28.5 302 GLY B O 1
#

Sequence (604 aa):
MTDPIRMIRLREELLERLRCHLPGPGIHPTAIEGLNLVLREESGKAEKCFERPLVGLVVQGTKHSFMGGRDYTYGDGQSVVVAVDMPIISYVTDLSPDRPFLFIYLYLNKAMIASLVAEMRSDLPPMPEGANAVSVAGTDADILEMFNRLLGLLDKPGQISVRAPMMLRELHYLLLLSSHGPLLRQLNTSGTQNGQVVRAIDWIRDNFRAPLRVEALARQVNMSTANLHRHFKQITGLSPLQYQKQLRLYEAQRLMLVEDARVSSAALSVGYESVSQFNREYKRIFGEPPLRDMKRRRIPAGMTDPIRMIRLREELLERLRCHLPGPGIHPTAIEGLNLVLREESGKAEKCFERPLVGLVVQGTKHSFMGGRDYTYGDGQSVVVAVDMPIISYVTDLSPDRPFLFIYLYLNKAMIASLVAEMRSDLPPMPEGANAVSVAGTDADILEMFNRLLGLLDKPGQISVRAPMMLRELHYLLLLSSHGPLLRQLNTSGTQNGQVVRAIDWIRDNFRAPLRVEALARQVNMSTANLHRHFKQITGLSPLQYQKQLRLYEAQRLMLVEDARVSSAALSVGYESVSQFNREYKRIFGEPPLRDMKRRRIPAG

InterPro domains:
  IPR009057 Homedomain-like superfamily [SSF46689] (195-245)
  IPR009057 Homedomain-like superfamily [SSF46689] (247-296)
  IPR009594 Transcription regulator HTH, AraC, N-terminal [PF06719] (31-182)
  IPR018060 AraC-like, DNA binding HTH domain [PF12833] (217-292)
  IPR018060 AraC-like, DNA binding HTH domain [PS01124] (198-296)
  IPR018060 AraC-like, DNA binding HTH domain [SM00342] (211-294)
  IPR018062 HTH domain AraC-type, conserved site [PS00041] (248-290)

Nearest PDB structures (foldseek):
  6xiv-assembly1_A  TM=5.998E-01  e=4.258E-09  Escherichia coli
  3w6v-assembly1_A  TM=8.832E-01  e=2.963E-04  Streptomyces griseus
  3oio-assembly1_A  TM=8.490E-01  e=2.812E-04  Chromobacterium violaceum
  6uts-assembly1_A  TM=6.552E-01  e=1.701E-02  Escherichia coli K-12
  6o2d-assembly1_A  TM=5.295E-01  e=1.307E-02  Schizosaccharomyces pombe

Solvent-accessible surface area (backbone atoms only — not comparable to full-atom values): 32559 Å² total; per-residue (Å²): 127,87,54,65,68,58,45,52,51,47,52,51,52,36,51,54,53,50,59,75,72,49,94,58,74,44,78,41,78,51,93,51,85,56,35,33,42,34,31,40,61,75,61,69,63,73,42,75,46,71,40,68,27,27,42,34,37,28,69,30,40,39,39,38,36,42,45,38,78,38,81,45,76,50,29,63,51,23,28,38,36,36,71,48,70,36,60,36,40,31,33,42,46,86,52,37,91,89,44,39,32,31,37,38,36,34,54,59,56,65,69,56,51,35,51,49,54,62,71,52,58,92,72,62,74,85,65,78,88,73,68,52,38,61,42,77,42,82,56,52,63,70,58,50,47,48,52,41,50,54,57,54,40,67,80,38,65,92,47,39,86,67,50,45,60,49,52,51,52,50,46,53,51,52,42,52,72,41,92,49,9,56,49,56,47,49,50,50,33,80,93,38,73,52,20,29,45,46,50,50,53,51,48,42,70,75,43,42,47,51,89,83,56,61,59,59,52,16,54,73,48,74,41,51,52,67,54,42,44,52,51,35,22,52,33,47,46,33,42,70,65,58,42,40,52,50,51,29,48,51,51,25,49,49,35,35,72,77,66,63,40,54,69,64,57,26,36,46,69,33,45,45,90,42,59,67,58,47,41,54,52,40,20,69,75,70,72,36,44,64,70,62,43,47,60,66,65,51,62,72,87,115,127,88,54,64,68,56,46,53,50,47,52,51,52,37,53,54,51,50,57,74,72,49,93,57,74,46,78,42,78,51,94,50,87,56,35,34,40,34,31,41,63,74,61,68,64,72,43,76,45,72,39,66,26,26,42,34,37,27,70,31,40,38,40,38,37,40,46,38,80,36,81,44,75,49,30,65,52,22,30,37,36,35,72,48,68,36,58,36,38,31,33,40,47,84,51,35,91,91,43,39,32,31,38,39,35,32,53,59,57,63,67,59,50,35,53,49,51,65,73,49,57,93,71,62,76,86,64,78,89,74,70,52,37,60,40,74,42,80,56,52,62,69,57,50,47,48,53,40,49,54,58,56,41,67,80,37,67,92,48,39,87,68,49,44,61,49,52,51,51,50,48,53,52,50,42,52,70,41,92,50,8,55,48,55,48,50,49,51,34,80,92,38,74,51,20,29,44,46,49,49,52,52,48,43,70,76,45,42,47,51,90,82,56,62,60,60,53,17,54,74,48,73,40,50,54,67,56,42,43,52,52,37,22,51,34,48,46,34,43,70,65,58,43,39,52,50,51,30,49,52,50,26,49,46,36,34,72,76,65,63,40,53,68,63,58,26,36,46,70,31,45,44,90,42,59,67,58,46,42,53,52,39,20,69,75,69,71,37,45,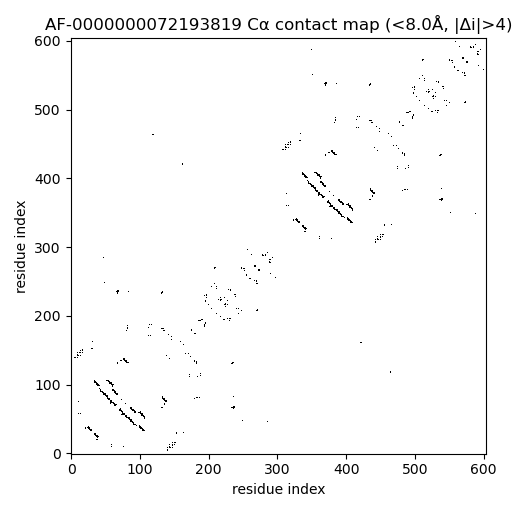64,70,60,44,48,59,66,65,53,63,72,87,117

Radius of gyration: 30.86 Å; Cα contacts (8 Å, |Δi|>4): 1004; chains: 2; bounding box: 51×93×69 Å

Organism: NCBI:txid901

Secondary structure (DSSP, 8-state):
---HHHHHHHHHHHHHHHHHH--SSEEEE-SSTTEEEEEE---S--EEEEE-SEEEEEEESEEEEEETTEEEEEETTEEEEE-S-EEEEEEEES-BTTB-EEEEEEE--HHHHHHHHHHTGGGPPPPPSS--SEEEEEPPHHHHHHHHHHHHHTT-HHHHHHHHHHHHHHHHHHHHHSTTHHHHHHHH-TTSHHHHHHHHHHHHHHHTTS---HHHHHHHTT--HHHHHHHHHHHHSS-HHHHHHHHHHHHHHHHHHHS---HHHHHHHTT-S-HHHHHHHHHHHHSS-HHHHHHHHS----/---HHHHHHHHHHHHHHHHHT--SSEEEE-SSTTEEEEEE---S--EEEEE-SEEEEEEESEEEEEETTEEEEEETTEEEEE-S-EEEEEEEES-BTTB-EEEEEEE--HHHHHHHHHHHGGGPPPPPSS--SEEEEEPPHHHHHHHHHHHHHTT-HHHHHHHHHHHHHHHHHHHHHSTTHHHHHHHH-TTSHHHHHHHHHHHHHHHTTSPP-HHHHHHHTT--HHHHHHHHHHHHSS-HHHHHHHHHHHHHHHHHHHS---HHHHHHHTT-S-HHHHHHHHHHHHSS-HHHHHHHHS----